Protein AF-0000000075629322 (afdb_homodimer)

Radius of gyration: 22.14 Å; Cα contacts (8 Å, |Δi|>4): 911; chains: 2; bounding box: 54×55×53 Å

Solvent-accessible surface area (backbone atoms only — not comparable to full-atom values): 25360 Å² total; per-residue (Å²): 128,87,72,72,45,34,38,35,31,27,43,67,76,34,66,52,24,51,50,28,52,53,44,26,53,75,69,68,42,58,88,56,41,42,78,41,74,34,54,36,60,47,48,99,85,56,43,76,50,56,30,54,27,29,30,27,48,78,84,36,51,28,34,30,21,74,60,58,46,62,59,56,52,26,61,76,70,69,42,73,50,84,67,76,56,56,58,59,28,35,52,49,30,33,55,55,9,61,22,43,30,28,32,25,60,57,55,70,39,48,70,60,64,70,39,58,62,59,33,15,15,32,38,24,18,84,42,43,69,53,57,28,66,59,43,46,53,57,40,59,77,39,29,70,60,51,40,66,72,42,41,64,61,37,22,48,48,47,38,54,52,47,52,43,46,43,25,24,29,46,55,69,53,72,52,55,68,60,51,47,51,40,49,76,69,25,43,56,49,30,34,42,55,26,33,15,15,45,46,60,29,20,52,48,71,60,52,35,55,54,71,72,34,66,49,51,50,51,19,51,51,50,44,67,73,42,33,60,61,51,46,53,50,42,50,52,52,51,51,55,47,72,64,34,61,72,68,68,67,104,127,88,70,73,45,34,37,35,30,25,42,68,75,33,66,53,25,51,52,29,52,54,45,25,52,75,69,69,41,58,87,56,41,43,80,41,74,35,54,35,61,47,47,100,84,55,43,76,50,56,29,52,28,29,30,27,49,78,84,37,52,28,34,30,19,74,59,57,47,62,59,56,52,26,60,76,70,68,42,72,50,84,68,76,56,55,56,59,28,37,53,48,30,32,56,55,9,61,22,43,32,28,30,25,61,59,56,70,39,50,69,60,63,69,40,58,62,59,33,15,16,33,40,24,16,82,42,41,67,53,57,28,66,59,42,45,54,57,39,59,78,38,30,71,60,51,41,66,72,42,40,63,60,36,23,49,48,48,39,54,51,48,53,45,46,44,24,26,28,45,56,70,53,74,52,55,68,60,52,48,51,40,48,76,70,25,43,56,48,30,34,43,55,24,34,16,15,46,45,61,30,22,52,48,72,60,52,35,55,54,71,72,35,67,49,51,51,52,19,52,52,49,43,68,74,41,33,61,64,51,47,52,51,43,49,53,53,49,51,54,48,72,64,33,61,73,69,68,66,104

Organism: Aeropyrum pernix (strain ATCC 700893 / DSM 11879 / JCM 9820 / NBRC 100138 / K1) (NCBI:txid272557)

Nearest PDB structures (foldseek):
  6sr8-assembly1_A  TM=2.242E-01  e=3.176E-02  Trametes versicolor FP-101664 SS1
  7ebt-assembly2_B  TM=3.098E-01  e=4.119E-01  Aedes aegypti
  7ebu-assembly3_C  TM=2.485E-01  e=7.280E-01  Aedes aegypti
  6gcb-assembly1_B  TM=2.252E-01  e=1.064E+00  Trametes versicolor
  6gcc-assembly1_B  TM=2.426E-01  e=3.023E+00  Trametes versicolor

Sequence (500 aa):
MQGIRVKIYVHKTCASSYSLFRGLREKGLLERVEIVEAKAPLDERGRLIWSVPWVLFDGEVLAGDPVDPVVIESAVKGSKIDVGDPVEAFMETILHSSLASSIAVLSQSLEPVLDVSLASAAVRSPLSGLNPRDVLKSVEARASELYSEWSGKLARALAIGFVRELWWARGGTLDPGGLESIVSSGGFRLWLLAKGSLGRVGLPADPRLVAGYREVGEAEDFLLKTGPALIRRVEREQTGILGDREWMSLMQGIRVKIYVHKTCASSYSLFRGLREKGLLERVEIVEAKAPLDERGRLIWSVPWVLFDGEVLAGDPVDPVVIESAVKGSKIDVGDPVEAFMETILHSSLASSIAVLSQSLEPVLDVSLASAAVRSPLSGLNPRDVLKSVEARASELYSEWSGKLARALAIGFVRELWWARGGTLDPGGLESIVSSGGFRLWLLAKGSLGRVGLPADPRLVAGYREVGEAEDFLLKTGPALIRRVEREQTGILGDREWMSL

Secondary structure (DSSP, 8-state):
-----EEEEE-TT-HHHHHHHHHHHHTT-GGGEEEEE--SSB-TTS-B--SSSEEEETTEEEEESS--HHHHHHHHHT-----S-HHHHHHHHHHH-HHHHHHHHHHTSSGGG--HHHHHHHHTHHHH---HHHHHHHHHHTHHHHHHHHHHHHHHHHHHHHHHHHHHHTTS---HHHHHHHHHTTHHHHHHHHHT-BTTBT--SSGGGGGG-HHHHHHHHHHHHHHHHHHHHHHHHHHHHHT-HHHHT-/-----EEEEE-TT-HHHHHHHHHHHHTT-GGGEEEEE--SSB-TTS-B--SSSEEEETTEEEEESS--HHHHHHHHHT-----S-HHHHHHHHHHH-HHHHHHHHHHTSSGGG--HHHHHHHHTHHHH---HHHHHHHHHHTHHHHHHHHHHHHHHHHHHHHHHHHHHHTTS---HHHHHHHHHTTHHHHHHHHHT-BTTBT--SSGGGGGG-HHHHHHHHHHHHHHHHHHHHHHHHHHHHHT-HHHHT-

Foldseek 3Di:
DPDQQKEWEAALQDLQRLVLVVQCVVVVCVVNYHYDYCPDQADPVGHGQQAPRWMGGNNATQAHPRDDNVSVVCSSVVAADFLPDLLVLLLVLCLRGLQSLLLCQQLVWNVVVLDQSSSCRSGRCVRHVDRSVVSSVVCVVCTNVSSVVCLLSSLQSNLLVLLLVVCVVVPNDDDLVNQLVCLVVCNSLVVSCPSNADVNHSHPPDSVCSVVRPSSVSSSVCCNVCVHVSNVVSSVSRCVSVVDPVSVVD/DPDQQKEWEAALQDLQRLVLVVQCVVVVCVVNYHYDYCPDQADPVGHGQQAPRWMGGNNATQAHPRDDNVSVVCSSVVAADFLPDLLVLLLVLCLRGLQSLLLCLQLVWNVVVLDQSSSCRSGRCVRHVDRSVVSSVVCVVCTNVSSVVCLLSSLQSNLLVLLLVVCVVVPNDDDLVNQLVCLVVCNSLVVSQPSNADVNHSHPPDSVCSVVRPSSVSSSVCCNVCVHVSNVVSSVSRCVSVVDPVSVVD

Structure (mmCIF, N/CA/C/O backbone):
data_AF-0000000075629322-model_v1
#
loop_
_entity.id
_entity.type
_entity.pdbx_description
1 polymer 'Thioredoxin-like fold domain-containing protein'
#
loop_
_atom_site.group_PDB
_atom_site.id
_atom_site.type_symbol
_atom_site.label_atom_id
_atom_site.label_alt_id
_atom_site.label_comp_id
_atom_site.label_asym_id
_atom_site.label_entity_id
_atom_site.label_seq_id
_atom_site.pdbx_PDB_ins_code
_atom_site.Cartn_x
_atom_site.Cartn_y
_atom_site.Cartn_z
_atom_site.occupancy
_atom_site.B_iso_or_equiv
_atom_site.auth_seq_id
_atom_site.auth_comp_id
_atom_site.auth_asym_id
_atom_site.auth_atom_id
_atom_site.pdbx_PDB_model_num
ATOM 1 N N . MET A 1 1 ? -24.609 -16.422 -25.703 1 37 1 MET A N 1
ATOM 2 C CA . MET A 1 1 ? -23.156 -16.531 -25.516 1 37 1 MET A CA 1
ATOM 3 C C . MET A 1 1 ? -22.781 -16.312 -24.062 1 37 1 MET A C 1
ATOM 5 O O . MET A 1 1 ? -23.141 -15.297 -23.469 1 37 1 MET A O 1
ATOM 9 N N . GLN A 1 2 ? -22.719 -17.297 -23.234 1 52 2 GLN A N 1
ATOM 10 C CA . GLN A 1 2 ? -22.688 -17.234 -21.781 1 52 2 GLN A CA 1
ATOM 11 C C . GLN A 1 2 ? -21.625 -16.25 -21.297 1 52 2 GLN A C 1
ATOM 13 O O . GLN A 1 2 ? -20.484 -16.281 -21.766 1 52 2 GLN A O 1
ATOM 18 N N . GLY A 1 3 ? -21.844 -15.062 -20.797 1 70.38 3 GLY A N 1
ATOM 19 C CA . GLY A 1 3 ? -21.047 -13.891 -20.469 1 70.38 3 GLY A CA 1
ATOM 20 C C . GLY A 1 3 ? -19.812 -14.234 -19.641 1 70.38 3 GLY A C 1
ATOM 21 O O . GLY A 1 3 ? -19.766 -15.281 -19 1 70.38 3 GLY A O 1
ATOM 22 N N . ILE A 1 4 ? -18.609 -13.734 -19.859 1 83.31 4 ILE A N 1
ATOM 23 C CA . ILE A 1 4 ? -17.359 -13.938 -19.141 1 83.31 4 ILE A CA 1
ATOM 24 C C . ILE A 1 4 ? -17.594 -13.789 -17.641 1 83.31 4 ILE A C 1
ATOM 26 O O . ILE A 1 4 ? -18.031 -12.734 -17.172 1 83.31 4 ILE A O 1
ATOM 30 N N . ARG A 1 5 ? -17.391 -14.93 -17 1 93.19 5 ARG A N 1
ATOM 31 C CA . ARG A 1 5 ? -17.672 -14.992 -15.578 1 93.19 5 ARG A CA 1
ATOM 32 C C . ARG A 1 5 ? -16.406 -14.852 -14.75 1 93.19 5 ARG A C 1
ATOM 34 O O . ARG A 1 5 ? -16.469 -14.648 -13.539 1 93.19 5 ARG A O 1
ATOM 41 N N . VAL A 1 6 ? -15.297 -15.055 -15.461 1 98.06 6 VAL A N 1
ATOM 42 C CA . VAL A 1 6 ? -14.016 -15.023 -14.758 1 98.06 6 VAL A CA 1
ATOM 43 C C . VAL A 1 6 ? -13.234 -13.773 -15.164 1 98.06 6 VAL A C 1
ATOM 45 O O . VAL A 1 6 ? -13 -13.539 -16.359 1 98.06 6 VAL A O 1
ATOM 48 N N . LYS A 1 7 ? -12.93 -13.023 -14.242 1 98.25 7 LYS A N 1
ATOM 49 C CA . LYS A 1 7 ? -12.086 -11.852 -14.438 1 98.25 7 LYS A CA 1
ATOM 50 C C . LYS A 1 7 ? -10.773 -11.984 -13.68 1 98.25 7 LYS A C 1
ATOM 52 O O . LYS A 1 7 ? -10.766 -12.336 -12.5 1 98.25 7 LYS A O 1
ATOM 57 N N . ILE A 1 8 ? -9.68 -11.719 -14.328 1 98.69 8 ILE A N 1
ATOM 58 C CA . ILE A 1 8 ? -8.359 -11.906 -13.742 1 98.69 8 ILE A CA 1
ATOM 59 C C . ILE A 1 8 ? -7.578 -10.594 -13.781 1 98.69 8 ILE A C 1
ATOM 61 O O . ILE A 1 8 ? -7.301 -10.062 -14.859 1 98.69 8 ILE A O 1
ATOM 65 N N . TYR A 1 9 ? -7.223 -10.07 -12.609 1 98.56 9 TYR A N 1
ATOM 66 C CA . TYR A 1 9 ? -6.281 -8.961 -12.508 1 98.56 9 TYR A CA 1
ATOM 67 C C . TYR A 1 9 ? -4.844 -9.461 -12.531 1 98.56 9 TYR A C 1
ATOM 69 O O . TYR A 1 9 ? -4.488 -10.383 -11.797 1 98.56 9 TYR A O 1
ATOM 77 N N . VAL A 1 10 ? -4.031 -8.898 -13.375 1 98.44 10 VAL A N 1
ATOM 78 C CA . VAL A 1 10 ? -2.643 -9.32 -13.531 1 98.44 10 VAL A CA 1
ATOM 79 C C . VAL A 1 10 ? -1.725 -8.102 -13.516 1 98.44 10 VAL A C 1
ATOM 81 O O . VAL A 1 10 ? -2.197 -6.961 -13.523 1 98.44 10 VAL A O 1
ATOM 84 N N . HIS A 1 11 ? -0.48 -8.32 -13.422 1 97.88 11 HIS A N 1
ATOM 85 C CA . HIS A 1 11 ? 0.551 -7.324 -13.695 1 97.88 11 HIS A CA 1
ATOM 86 C C . HIS A 1 11 ? 1.637 -7.887 -14.609 1 97.88 11 HIS A C 1
ATOM 88 O O . HIS A 1 11 ? 2.027 -9.047 -14.469 1 97.88 11 HIS A O 1
ATOM 94 N N . LYS A 1 12 ? 2.234 -7.109 -15.422 1 96.75 12 LYS A N 1
ATOM 95 C CA . LYS A 1 12 ? 3.105 -7.512 -16.516 1 96.75 12 LYS A CA 1
ATOM 96 C C . LYS A 1 12 ? 4.41 -8.109 -16 1 96.75 12 LYS A C 1
ATOM 98 O O . LYS A 1 12 ? 5.023 -8.945 -16.672 1 96.75 12 LYS A O 1
ATOM 103 N N . THR A 1 13 ? 4.812 -7.703 -14.844 1 96.88 13 THR A N 1
ATOM 104 C CA . THR A 1 13 ? 6.105 -8.172 -14.359 1 96.88 13 THR A CA 1
ATOM 105 C C . THR A 1 13 ? 5.93 -9.336 -13.391 1 96.88 13 THR A C 1
ATOM 107 O O . THR A 1 13 ? 6.906 -9.82 -12.812 1 96.88 13 THR A O 1
ATOM 110 N N . CYS A 1 14 ? 4.746 -9.766 -13.125 1 97.62 14 CYS A N 1
ATOM 111 C CA . CYS A 1 14 ? 4.465 -10.812 -12.148 1 97.62 14 CYS A CA 1
ATOM 112 C C . CYS A 1 14 ? 4.637 -12.195 -12.766 1 97.62 14 CYS A C 1
ATOM 114 O O . CYS A 1 14 ? 3.932 -12.547 -13.711 1 97.62 14 CYS A O 1
ATOM 116 N N . ALA A 1 15 ? 5.508 -12.969 -12.195 1 97.06 15 ALA A N 1
ATOM 117 C CA . ALA A 1 15 ? 5.812 -14.305 -12.703 1 97.06 15 ALA A CA 1
ATOM 118 C C . ALA A 1 15 ? 4.574 -15.195 -12.672 1 97.06 15 ALA A C 1
ATOM 120 O O . ALA A 1 15 ? 4.332 -15.969 -13.602 1 97.06 15 ALA A O 1
ATOM 121 N N . SER A 1 16 ? 3.809 -15.117 -11.609 1 97.5 16 SER A N 1
ATOM 122 C CA . SER A 1 16 ? 2.609 -15.938 -11.469 1 97.5 16 SER A CA 1
ATOM 123 C C . SER A 1 16 ? 1.545 -15.531 -12.484 1 97.5 16 SER A C 1
ATOM 125 O O . SER A 1 16 ? 0.866 -16.391 -13.055 1 97.5 16 SER A O 1
ATOM 127 N N . SER A 1 17 ? 1.365 -14.258 -12.703 1 98.25 17 SER A N 1
ATOM 128 C CA . SER A 1 17 ? 0.456 -13.789 -13.742 1 98.25 17 SER A CA 1
ATOM 129 C C . SER A 1 17 ? 0.868 -14.312 -15.117 1 98.25 17 SER A C 1
ATOM 131 O O . SER A 1 17 ? 0.025 -14.766 -15.891 1 98.25 17 SER A O 1
ATOM 133 N N . TYR A 1 18 ? 2.154 -14.219 -15.383 1 98.12 18 TYR A N 1
ATOM 134 C CA . TYR A 1 18 ? 2.715 -14.672 -16.656 1 98.12 18 TYR A CA 1
ATOM 135 C C . TYR A 1 18 ? 2.479 -16.156 -16.844 1 98.12 18 TYR A C 1
ATOM 137 O O . TYR A 1 18 ? 2.012 -16.594 -17.906 1 98.12 18 TYR A O 1
ATOM 145 N N . SER A 1 19 ? 2.768 -16.922 -15.828 1 98 19 SER A N 1
ATOM 146 C CA . SER A 1 19 ? 2.574 -18.375 -15.883 1 98 19 SER A CA 1
ATOM 147 C C . SER A 1 19 ? 1.105 -18.734 -16.078 1 98 19 SER A C 1
ATOM 149 O O . SER A 1 19 ? 0.782 -19.641 -16.844 1 98 19 SER A O 1
ATOM 151 N N . LEU A 1 20 ? 0.229 -18.047 -15.398 1 98.38 20 LEU A N 1
ATOM 152 C CA . LEU A 1 20 ? -1.204 -18.266 -15.547 1 98.38 20 LEU A CA 1
ATOM 153 C C . LEU A 1 20 ? -1.654 -17.984 -16.984 1 98.38 20 LEU A C 1
ATOM 155 O O . LEU A 1 20 ? -2.381 -18.781 -17.578 1 98.38 20 LEU A O 1
ATOM 159 N N . PHE A 1 21 ? -1.202 -16.875 -17.547 1 97.94 21 PHE A N 1
ATOM 160 C CA . PHE A 1 21 ? -1.528 -16.5 -18.906 1 97.94 21 PHE A CA 1
ATOM 161 C C . PHE A 1 21 ? -1.099 -17.594 -19.891 1 97.94 21 PHE A C 1
ATOM 163 O O . PHE A 1 21 ? -1.888 -18.031 -20.734 1 97.94 21 PHE A O 1
ATOM 170 N N . ARG A 1 22 ? 0.115 -18.031 -19.734 1 97.75 22 ARG A N 1
ATOM 171 C CA . ARG A 1 22 ? 0.641 -19.062 -20.625 1 97.75 22 ARG A CA 1
ATOM 172 C C . ARG A 1 22 ? -0.137 -20.375 -20.469 1 97.75 22 ARG A C 1
ATOM 174 O O . ARG A 1 22 ? -0.43 -21.031 -21.469 1 97.75 22 ARG A O 1
ATOM 181 N N . GLY A 1 23 ? -0.449 -20.688 -19.219 1 97.81 23 GLY A N 1
ATOM 182 C CA . GLY A 1 23 ? -1.237 -21.875 -18.969 1 97.81 23 GLY A CA 1
ATOM 183 C C . GLY A 1 23 ? -2.623 -21.812 -19.594 1 97.81 23 GLY A C 1
ATOM 184 O O . GLY A 1 23 ? -3.1 -22.797 -20.156 1 97.81 23 GLY A O 1
ATOM 185 N N . LEU A 1 24 ? -3.279 -20.703 -19.469 1 97.75 24 LEU A N 1
ATOM 186 C CA . LEU A 1 24 ? -4.609 -20.531 -20.047 1 97.75 24 LEU A CA 1
ATOM 187 C C . LEU A 1 24 ? -4.566 -20.594 -21.562 1 97.75 24 LEU A C 1
ATOM 189 O O . LEU A 1 24 ? -5.469 -21.156 -22.188 1 97.75 24 LEU A O 1
ATOM 193 N N . ARG A 1 25 ? -3.547 -19.984 -22.125 1 96.5 25 ARG A N 1
ATOM 194 C CA . ARG A 1 25 ? -3.344 -20.047 -23.578 1 96.5 25 ARG A CA 1
ATOM 195 C C . ARG A 1 25 ? -3.209 -21.5 -24.047 1 96.5 25 ARG A C 1
ATOM 197 O O . ARG A 1 25 ? -3.852 -21.891 -25.016 1 96.5 25 ARG A O 1
ATOM 204 N N . GLU A 1 26 ? -2.449 -22.203 -23.391 1 97 26 GLU A N 1
ATOM 205 C CA . GLU A 1 26 ? -2.211 -23.609 -23.75 1 97 26 GLU A CA 1
ATOM 206 C C . GLU A 1 26 ? -3.496 -24.422 -23.656 1 97 26 GLU A C 1
ATOM 208 O O . GLU A 1 26 ? -3.711 -25.344 -24.453 1 97 26 GLU A O 1
ATOM 213 N N . LYS A 1 27 ? -4.316 -24.078 -22.781 1 96.06 27 LYS A N 1
ATOM 214 C CA . LYS A 1 27 ? -5.547 -24.828 -22.562 1 96.06 27 LYS A CA 1
ATOM 215 C C . LYS A 1 27 ? -6.691 -24.297 -23.406 1 96.06 27 LYS A C 1
ATOM 217 O O . LYS A 1 27 ? -7.809 -24.812 -23.359 1 96.06 27 LYS A O 1
ATOM 222 N N . GLY A 1 28 ? -6.457 -23.172 -24.094 1 95.56 28 GLY A N 1
ATOM 223 C CA . GLY A 1 28 ? -7.484 -22.578 -24.938 1 95.56 28 GLY A CA 1
ATOM 224 C C . GLY A 1 28 ? -8.57 -21.875 -24.141 1 95.56 28 GLY A C 1
ATOM 225 O O . GLY A 1 28 ? -9.734 -21.891 -24.531 1 95.56 28 GLY A O 1
ATOM 226 N N . LEU A 1 29 ? -8.188 -21.266 -23.016 1 96.38 29 LEU A N 1
ATOM 227 C CA . LEU A 1 29 ? -9.18 -20.703 -22.094 1 96.38 29 LEU A CA 1
ATOM 228 C C . LEU A 1 29 ? -9.156 -19.188 -22.141 1 96.38 29 LEU A C 1
ATOM 230 O O . LEU A 1 29 ? -9.961 -18.516 -21.484 1 96.38 29 LEU A O 1
ATOM 234 N N . LEU A 1 30 ? -8.297 -18.547 -22.891 1 96.12 30 LEU A N 1
ATOM 235 C CA . LEU A 1 30 ? -8.117 -17.094 -22.891 1 96.12 30 LEU A CA 1
ATOM 236 C C . LEU A 1 30 ? -9.398 -16.391 -23.328 1 96.12 30 LEU A C 1
ATOM 238 O O . LEU A 1 30 ? -9.695 -15.289 -22.844 1 96.12 30 LEU A O 1
ATOM 242 N N . GLU A 1 31 ? -10.172 -17.016 -24.156 1 95.06 31 GLU A N 1
ATOM 243 C CA . GLU A 1 31 ? -11.391 -16.391 -24.656 1 95.06 31 GLU A CA 1
ATOM 244 C C . GLU A 1 31 ? -12.531 -16.5 -23.641 1 95.06 31 GLU A C 1
ATOM 246 O O . GLU A 1 31 ? -13.57 -15.859 -23.812 1 95.06 31 GLU A O 1
ATOM 251 N N . ARG A 1 32 ? -12.297 -17.25 -22.609 1 96.12 32 ARG A N 1
ATOM 252 C CA . ARG A 1 32 ? -13.344 -17.5 -21.625 1 96.12 32 ARG A CA 1
ATOM 253 C C . ARG A 1 32 ? -13.156 -16.625 -20.391 1 96.12 32 ARG A C 1
ATOM 255 O O . ARG A 1 32 ? -13.945 -16.688 -19.453 1 96.12 32 ARG A O 1
ATOM 262 N N . VAL A 1 33 ? -12.07 -15.875 -20.391 1 97.69 33 VAL A N 1
ATOM 263 C CA . VAL A 1 33 ? -11.773 -15.047 -19.234 1 97.69 33 VAL A CA 1
ATOM 264 C C . VAL A 1 33 ? -11.523 -13.602 -19.672 1 97.69 33 VAL A C 1
ATOM 266 O O . VAL A 1 33 ? -11.258 -13.344 -20.844 1 97.69 33 VAL A O 1
ATOM 269 N N . GLU A 1 34 ? -11.727 -12.68 -18.766 1 97.69 34 GLU A N 1
ATOM 270 C CA . GLU A 1 34 ? -11.312 -11.289 -18.938 1 97.69 34 GLU A CA 1
ATOM 271 C C . GLU A 1 34 ? -10.039 -10.992 -18.156 1 97.69 34 GLU A C 1
ATOM 273 O O . GLU A 1 34 ? -10 -11.18 -16.938 1 97.69 34 GLU A O 1
ATOM 278 N N . ILE A 1 35 ? -8.969 -10.617 -18.781 1 97.75 35 ILE A N 1
ATOM 279 C CA . ILE A 1 35 ? -7.699 -10.281 -18.141 1 97.75 35 ILE A CA 1
ATOM 280 C C . ILE A 1 35 ? -7.512 -8.766 -18.125 1 97.75 35 ILE A C 1
ATOM 282 O O . ILE A 1 35 ? -7.598 -8.109 -19.172 1 97.75 35 ILE A O 1
ATOM 286 N N . VAL A 1 36 ? -7.309 -8.219 -16.953 1 96.69 36 VAL A N 1
ATOM 287 C CA . VAL A 1 36 ? -7.16 -6.777 -16.797 1 96.69 36 VAL A CA 1
ATOM 288 C C . VAL A 1 36 ? -5.887 -6.473 -16.016 1 96.69 36 VAL A C 1
ATOM 290 O O . VAL A 1 36 ? -5.539 -7.188 -15.07 1 96.69 36 VAL A O 1
ATOM 293 N N . GLU A 1 37 ? -5.137 -5.477 -16.406 1 96 37 GLU A N 1
ATOM 294 C CA . GLU A 1 37 ? -3.99 -5.027 -15.617 1 96 37 GLU A CA 1
ATOM 295 C C . GLU A 1 37 ? -4.438 -4.316 -14.344 1 96 37 GLU A C 1
ATOM 297 O O . GLU A 1 37 ? -5.32 -3.455 -14.383 1 96 37 GLU A O 1
ATOM 302 N N . ALA A 1 38 ? -3.861 -4.695 -13.234 1 96.31 38 ALA A N 1
ATOM 303 C CA . ALA A 1 38 ? -4.207 -4.113 -11.945 1 96.31 38 ALA A CA 1
ATOM 304 C C . ALA A 1 38 ? -3.514 -2.771 -11.742 1 96.31 38 ALA A C 1
ATOM 306 O O . ALA A 1 38 ? -2.479 -2.695 -11.07 1 96.31 38 ALA A O 1
ATOM 307 N N . LYS A 1 39 ? -4.145 -1.708 -12.078 1 93.62 39 LYS A N 1
ATOM 308 C CA . LYS A 1 39 ? -3.551 -0.374 -12.023 1 93.62 39 LYS A CA 1
ATOM 309 C C . LYS A 1 39 ? -3.949 0.35 -10.742 1 93.62 39 LYS A C 1
ATOM 311 O O . LYS A 1 39 ? -3.232 1.239 -10.273 1 93.62 39 LYS A O 1
ATOM 316 N N . ALA A 1 40 ? -5.102 0.046 -10.234 1 94.06 40 ALA A N 1
ATOM 317 C CA . ALA A 1 40 ? -5.617 0.638 -9 1 94.06 40 ALA A CA 1
ATOM 318 C C . ALA A 1 40 ? -5.656 -0.389 -7.871 1 94.06 40 ALA A C 1
ATOM 320 O O . ALA A 1 40 ? -5.715 -1.595 -8.125 1 94.06 40 ALA A O 1
ATOM 321 N N . PRO A 1 41 ? -5.637 0.118 -6.66 1 96.06 41 PRO A N 1
ATOM 322 C CA . PRO A 1 41 ? -5.531 -0.802 -5.523 1 96.06 41 PRO A CA 1
ATOM 323 C C . PRO A 1 41 ? -6.785 -1.649 -5.332 1 96.06 41 PRO A C 1
ATOM 325 O O . PRO A 1 41 ? -6.738 -2.686 -4.668 1 96.06 41 PRO A O 1
ATOM 328 N N . LEU A 1 42 ? -7.918 -1.227 -5.848 1 97.06 42 LEU A N 1
ATOM 329 C CA . LEU A 1 42 ? -9.195 -1.871 -5.562 1 97.06 42 LEU A CA 1
ATOM 330 C C . LEU A 1 42 ? -9.75 -2.541 -6.816 1 97.06 42 LEU A C 1
ATOM 332 O O . LEU A 1 42 ? -9.562 -2.047 -7.93 1 97.06 42 LEU A O 1
ATOM 336 N N . ASP A 1 43 ? -10.422 -3.629 -6.566 1 96.75 43 ASP A N 1
ATOM 337 C CA . ASP A 1 43 ? -11.086 -4.277 -7.695 1 96.75 43 ASP A CA 1
ATOM 338 C C . ASP A 1 43 ? -12.414 -3.6 -8.008 1 96.75 43 ASP A C 1
AT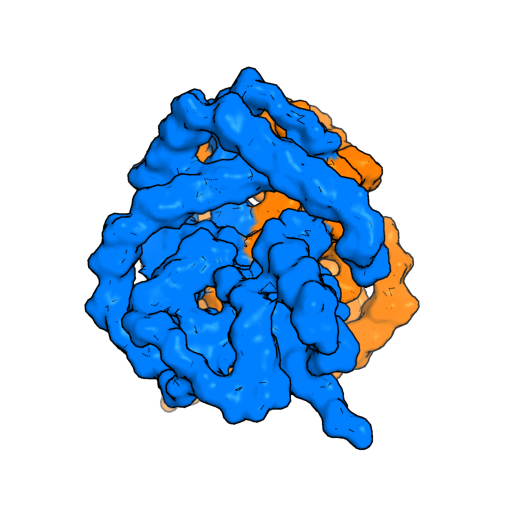OM 340 O O . ASP A 1 43 ? -12.727 -2.539 -7.465 1 96.75 43 ASP A O 1
ATOM 344 N N . GLU A 1 44 ? -13.203 -4.148 -8.93 1 94.25 44 GLU A N 1
ATOM 345 C CA . GLU A 1 44 ? -14.406 -3.506 -9.445 1 94.25 44 GLU A CA 1
ATOM 346 C C . GLU A 1 44 ? -15.492 -3.418 -8.375 1 94.25 44 GLU A C 1
ATOM 348 O O . GLU A 1 44 ? -16.453 -2.668 -8.523 1 94.25 44 GLU A O 1
ATOM 353 N N . ARG A 1 45 ? -15.297 -4.176 -7.273 1 94.69 45 ARG A N 1
ATOM 354 C CA . ARG A 1 45 ? -16.297 -4.152 -6.211 1 94.69 45 ARG A CA 1
ATOM 355 C C . ARG A 1 45 ? -15.781 -3.389 -4.996 1 94.69 45 ARG A C 1
ATOM 357 O O . ARG A 1 45 ? -16.391 -3.43 -3.926 1 94.69 45 ARG A O 1
ATOM 364 N N . GLY A 1 46 ? -14.641 -2.811 -5.164 1 94 46 GLY A N 1
ATOM 365 C CA . GLY A 1 46 ? -14.109 -1.956 -4.113 1 94 46 GLY A CA 1
ATOM 366 C C . GLY A 1 46 ? -13.289 -2.711 -3.084 1 94 46 GLY A C 1
ATOM 367 O O . GLY A 1 46 ? -13.031 -2.199 -1.993 1 94 46 GLY A O 1
ATOM 368 N N . ARG A 1 47 ? -12.922 -3.934 -3.379 1 96.62 47 ARG A N 1
ATOM 369 C CA . ARG A 1 47 ? -12.086 -4.703 -2.467 1 96.62 47 ARG A CA 1
ATOM 370 C C . ARG A 1 47 ? -10.609 -4.496 -2.775 1 96.62 47 ARG A C 1
ATOM 372 O O . ARG A 1 47 ? -10.227 -4.332 -3.938 1 96.62 47 ARG A O 1
ATOM 379 N N . LEU A 1 48 ? -9.836 -4.535 -1.744 1 97.69 48 LEU A N 1
ATOM 380 C CA . LEU A 1 48 ? -8.391 -4.434 -1.901 1 97.69 48 LEU A CA 1
ATOM 381 C C . LEU A 1 48 ? -7.848 -5.617 -2.693 1 97.69 48 LEU A C 1
ATOM 383 O O . LEU A 1 48 ? -8.195 -6.766 -2.424 1 97.69 48 LEU A O 1
ATOM 387 N N . ILE A 1 49 ? -7.059 -5.395 -3.701 1 98.31 49 ILE A N 1
ATOM 388 C CA . ILE A 1 49 ? -6.336 -6.445 -4.41 1 98.31 49 ILE A CA 1
ATOM 389 C C . ILE A 1 49 ? -5.039 -6.766 -3.674 1 98.31 49 ILE A C 1
ATOM 391 O O . ILE A 1 49 ? -4.066 -6.012 -3.758 1 98.31 49 ILE A O 1
ATOM 395 N N . TRP A 1 50 ? -4.953 -7.891 -3.084 1 98.12 50 TRP A N 1
ATOM 396 C CA . TRP A 1 50 ? -3.865 -8.227 -2.172 1 98.12 50 TRP A CA 1
ATOM 397 C C . TRP A 1 50 ? -2.648 -8.727 -2.941 1 98.12 50 TRP A C 1
ATOM 399 O O . TRP A 1 50 ? -1.524 -8.68 -2.436 1 98.12 50 TRP A O 1
ATOM 409 N N . SER A 1 51 ? -2.891 -9.258 -4.086 1 97.62 51 SER A N 1
ATOM 410 C CA . SER A 1 51 ? -1.83 -9.773 -4.945 1 97.62 51 SER A CA 1
ATOM 411 C C . SER A 1 51 ? -2.334 -10.016 -6.363 1 97.62 51 SER A C 1
ATOM 413 O O . SER A 1 51 ? -3.541 -9.984 -6.613 1 97.62 51 SER A O 1
ATOM 415 N N . VAL A 1 52 ? -1.422 -10.18 -7.219 1 98.25 52 VAL A N 1
ATOM 416 C CA . VAL A 1 52 ? -1.772 -10.609 -8.57 1 98.25 52 VAL A CA 1
ATOM 417 C C . VAL A 1 52 ? -1.04 -11.906 -8.906 1 98.25 52 VAL A C 1
ATOM 419 O O . VAL A 1 52 ? 0.118 -12.086 -8.523 1 98.25 52 VAL A O 1
ATOM 422 N N . PRO A 1 53 ? -1.729 -12.773 -9.586 1 98.44 53 PRO A N 1
ATOM 423 C CA . PRO A 1 53 ? -3.086 -12.648 -10.125 1 98.44 53 PRO A CA 1
ATOM 424 C C . PRO A 1 53 ? -4.152 -12.586 -9.031 1 98.44 53 PRO A C 1
ATOM 426 O O . PRO A 1 53 ? -3.949 -13.125 -7.941 1 98.44 53 PRO A O 1
ATOM 429 N N . TRP A 1 54 ? -5.121 -11.875 -9.227 1 98.81 54 TRP A N 1
ATOM 430 C CA . TRP A 1 54 ? -6.34 -11.773 -8.422 1 98.81 54 TRP A CA 1
ATOM 431 C C . TRP A 1 54 ? -7.566 -12.117 -9.258 1 98.81 54 TRP A C 1
ATOM 433 O O . TRP A 1 54 ? -7.832 -11.469 -10.281 1 98.81 54 TRP A O 1
ATOM 443 N N . VAL A 1 55 ? -8.305 -13.148 -8.891 1 98.81 55 VAL A N 1
ATOM 444 C CA . VAL A 1 55 ? -9.32 -13.719 -9.773 1 98.81 55 VAL A CA 1
ATOM 445 C C . VAL A 1 55 ? -10.703 -13.555 -9.148 1 98.81 55 VAL A C 1
ATOM 447 O O . VAL A 1 55 ? -10.906 -13.906 -7.98 1 98.81 55 VAL A O 1
ATOM 450 N N . LEU A 1 56 ? -11.57 -13.055 -9.906 1 98.56 56 LEU A N 1
ATOM 451 C CA . LEU A 1 56 ? -12.984 -12.992 -9.539 1 98.56 56 LEU A CA 1
ATOM 452 C C . LEU A 1 56 ? -13.805 -13.984 -10.352 1 98.56 56 LEU A C 1
ATOM 454 O O . LEU A 1 56 ? -13.57 -14.156 -11.555 1 98.56 56 LEU A O 1
ATOM 458 N N . PHE A 1 57 ? -14.68 -14.633 -9.75 1 98.19 57 PHE A N 1
ATOM 459 C CA . PHE A 1 57 ? -15.672 -15.516 -10.352 1 98.19 57 PHE A CA 1
ATOM 460 C C . PHE A 1 57 ? -17.078 -15.039 -10.031 1 98.19 57 PHE A C 1
ATOM 462 O O . PHE A 1 57 ? -17.516 -15.094 -8.875 1 98.19 57 PHE A O 1
ATOM 469 N N . ASP A 1 58 ? -17.844 -14.539 -11.023 1 96.31 58 ASP A N 1
ATOM 470 C CA . ASP A 1 58 ? -19.156 -13.938 -10.844 1 96.31 58 ASP A CA 1
ATOM 471 C C . ASP A 1 58 ? -19.094 -12.812 -9.805 1 96.31 58 ASP A C 1
ATOM 473 O O . ASP A 1 58 ? -19.953 -12.734 -8.922 1 96.31 58 ASP A O 1
ATOM 477 N N . GLY A 1 59 ? -17.953 -12.078 -9.82 1 96.44 59 GLY A N 1
ATOM 478 C CA . GLY A 1 59 ? -17.797 -10.906 -8.969 1 96.44 59 GLY A CA 1
ATOM 479 C C . GLY A 1 59 ? -17.266 -11.234 -7.586 1 96.44 59 GLY A C 1
ATOM 480 O O . GLY A 1 59 ? -16.922 -10.336 -6.816 1 96.44 59 GLY A O 1
ATOM 481 N N . GLU A 1 60 ? -17.188 -12.5 -7.266 1 97.81 60 GLU A N 1
ATOM 482 C CA . GLU A 1 60 ? -16.672 -12.922 -5.965 1 97.81 60 GLU A CA 1
ATOM 483 C C . GLU A 1 60 ? -15.203 -13.305 -6.047 1 97.81 60 GLU A C 1
ATOM 485 O O . GLU A 1 60 ? -14.742 -13.812 -7.07 1 97.81 60 GLU A O 1
ATOM 490 N N . VAL A 1 61 ? -14.539 -13.117 -4.961 1 98.62 61 VAL A N 1
ATOM 491 C CA . VAL A 1 61 ? -13.109 -13.406 -4.953 1 98.62 61 VAL A CA 1
ATOM 492 C C . VAL A 1 61 ? -12.883 -14.914 -4.973 1 98.62 61 VAL A C 1
ATOM 494 O O . VAL A 1 61 ? -13.289 -15.625 -4.047 1 98.62 61 VAL A O 1
ATOM 497 N N . LEU A 1 62 ? -12.164 -15.352 -5.996 1 98.62 62 LEU A N 1
ATOM 498 C CA . LEU A 1 62 ? -11.961 -16.781 -6.188 1 98.62 62 LEU A CA 1
ATOM 499 C C . LEU A 1 62 ? -10.539 -17.172 -5.812 1 98.62 62 LEU A C 1
ATOM 501 O O . LEU A 1 62 ? -10.32 -18.234 -5.215 1 98.62 62 LEU A O 1
ATOM 505 N N . ALA A 1 63 ? -9.57 -16.375 -6.246 1 98.56 63 ALA A N 1
ATOM 506 C CA . ALA A 1 63 ? -8.188 -16.812 -6.047 1 98.56 63 ALA A CA 1
ATOM 507 C C . ALA A 1 63 ? -7.242 -15.609 -6.012 1 98.56 63 ALA A C 1
ATOM 509 O O . ALA A 1 63 ? -7.523 -14.57 -6.621 1 98.56 63 ALA A O 1
ATOM 510 N N . GLY A 1 64 ? -6.172 -15.727 -5.289 1 97.19 64 GLY A N 1
ATOM 511 C CA . GLY A 1 64 ? -4.992 -14.875 -5.316 1 97.19 64 GLY A CA 1
ATOM 512 C C . GLY A 1 64 ? -3.705 -15.641 -5.555 1 97.19 64 GLY A C 1
ATOM 513 O O . GLY A 1 64 ? -3.713 -16.875 -5.598 1 97.19 64 GLY A O 1
ATOM 514 N N . ASP A 1 65 ? -2.689 -15.031 -5.703 1 96.69 65 ASP A N 1
ATOM 515 C CA . ASP A 1 65 ? -1.399 -15.648 -5.996 1 96.69 65 ASP A CA 1
ATOM 516 C C . ASP A 1 65 ? -1.051 -16.719 -4.961 1 96.69 65 ASP A C 1
ATOM 518 O O . ASP A 1 65 ? -1.142 -16.469 -3.756 1 96.69 65 ASP A O 1
ATOM 522 N N . PRO A 1 66 ? -0.713 -17.828 -5.398 1 94.94 66 PRO A N 1
ATOM 523 C CA . PRO A 1 66 ? -0.564 -18.328 -6.766 1 94.94 66 PRO A CA 1
ATOM 524 C C . PRO A 1 66 ? -1.855 -18.922 -7.316 1 94.94 66 PRO A C 1
ATOM 526 O O . PRO A 1 66 ? -2.709 -19.375 -6.551 1 94.94 66 PRO A O 1
ATOM 529 N N . VAL A 1 67 ? -1.951 -18.891 -8.656 1 97.44 67 VAL A N 1
ATOM 530 C CA . VAL A 1 67 ? -3.15 -19.453 -9.281 1 97.44 67 VAL A CA 1
ATOM 531 C C . VAL A 1 67 ? -2.754 -20.438 -10.375 1 97.44 67 VAL A C 1
ATOM 533 O O . VAL A 1 67 ? -2.115 -20.062 -11.359 1 97.44 67 VAL A O 1
ATOM 536 N N . ASP A 1 68 ? -3.148 -21.625 -10.188 1 96.5 68 ASP A N 1
ATOM 537 C CA . ASP A 1 68 ? -2.996 -22.641 -11.219 1 96.5 68 ASP A CA 1
ATOM 538 C C . ASP A 1 68 ? -4.102 -22.531 -12.266 1 96.5 68 ASP A C 1
ATOM 540 O O . ASP A 1 68 ? -5.262 -22.281 -11.93 1 96.5 68 ASP A O 1
ATOM 544 N N . PRO A 1 69 ? -3.729 -22.766 -13.516 1 97.31 69 PRO A N 1
ATOM 545 C CA . PRO A 1 69 ? -4.75 -22.719 -14.562 1 97.31 69 PRO A CA 1
ATOM 546 C C . PRO A 1 69 ? -5.922 -23.656 -14.289 1 97.31 69 PRO A C 1
ATOM 548 O O . PRO A 1 69 ? -7.043 -23.391 -14.734 1 97.31 69 PRO A O 1
ATOM 551 N N . VAL A 1 70 ? -5.703 -24.672 -13.547 1 96.56 70 VAL A N 1
ATOM 552 C CA . VAL A 1 70 ? -6.734 -25.656 -13.234 1 96.56 70 VAL A CA 1
ATOM 553 C C . VAL A 1 70 ? -7.863 -24.984 -12.453 1 96.56 70 VAL A C 1
ATOM 555 O O . VAL A 1 70 ? -9.031 -25.359 -12.586 1 96.56 70 VAL A O 1
ATOM 558 N N . VAL A 1 71 ? -7.527 -24.016 -11.633 1 97.75 71 VAL A N 1
ATOM 559 C CA . VAL A 1 71 ? -8.539 -23.297 -10.867 1 97.75 71 VAL A CA 1
ATOM 560 C C . VAL A 1 71 ? -9.5 -22.578 -11.812 1 97.75 71 VAL A C 1
ATOM 562 O O . VAL A 1 71 ? -10.719 -22.625 -11.625 1 97.75 71 VAL A O 1
ATOM 565 N N . ILE A 1 72 ? -8.977 -21.969 -12.859 1 98.25 72 ILE A N 1
ATOM 566 C CA . ILE A 1 72 ? -9.781 -21.266 -13.852 1 98.25 72 ILE A CA 1
ATOM 567 C C . ILE A 1 72 ? -10.609 -22.266 -14.648 1 98.25 72 ILE A C 1
ATOM 569 O O . ILE A 1 72 ? -11.797 -22.047 -14.914 1 98.25 72 ILE A O 1
ATOM 573 N N . GLU A 1 73 ? -9.961 -23.344 -14.984 1 97 73 GLU A N 1
ATOM 574 C CA . GLU A 1 73 ? -10.664 -24.406 -15.695 1 97 73 GLU A CA 1
ATOM 575 C C . GLU A 1 73 ? -11.867 -24.906 -14.898 1 97 73 GLU A C 1
ATOM 577 O O . GLU A 1 73 ? -12.953 -25.078 -15.461 1 97 73 GLU A O 1
ATOM 582 N N . SER A 1 74 ? -11.609 -25.078 -13.641 1 97.31 74 SER A N 1
ATOM 583 C CA . SER A 1 74 ? -12.688 -25.547 -12.773 1 97.31 74 SER A CA 1
ATOM 584 C C . SER A 1 74 ? -13.82 -24.516 -12.703 1 97.31 74 SER A C 1
ATOM 586 O O . SER A 1 74 ? -14.992 -24.891 -12.688 1 97.31 74 SER A O 1
ATOM 588 N N . ALA A 1 75 ? -13.492 -23.281 -12.602 1 97.5 75 ALA A N 1
ATOM 589 C CA . ALA A 1 75 ? -14.492 -22.219 -12.57 1 97.5 75 ALA A CA 1
ATOM 590 C C . ALA A 1 75 ? -15.344 -22.219 -13.836 1 97.5 75 ALA A C 1
ATOM 592 O O . ALA A 1 75 ? -16.562 -22.125 -13.766 1 97.5 75 ALA A O 1
ATOM 593 N N . VAL A 1 76 ? -14.719 -22.375 -14.977 1 95.69 76 VAL A N 1
ATOM 594 C CA . VAL A 1 76 ? -15.391 -22.359 -16.266 1 95.69 76 VAL A CA 1
ATOM 595 C C . VAL A 1 76 ? -16.312 -23.578 -16.406 1 95.69 76 VAL A C 1
ATOM 597 O O . VAL A 1 76 ? -17.406 -23.469 -16.922 1 95.69 76 VAL A O 1
ATOM 600 N N . LYS A 1 77 ? -15.891 -24.625 -15.82 1 93.81 77 LYS A N 1
ATOM 601 C CA . LYS A 1 77 ? -16.641 -25.875 -15.953 1 93.81 77 LYS A CA 1
ATOM 602 C C . LYS A 1 77 ? -17.672 -26.016 -14.836 1 93.81 77 LYS A C 1
ATOM 604 O O . LYS A 1 77 ? -18.578 -26.859 -14.922 1 93.81 77 LYS A O 1
ATOM 609 N N . GLY A 1 78 ? -17.5 -25.25 -13.828 1 92.12 78 GLY A N 1
ATOM 610 C CA . GLY A 1 78 ? -18.406 -25.344 -12.695 1 92.12 78 GLY A CA 1
ATOM 611 C C . GLY A 1 78 ? -18.094 -26.5 -11.773 1 92.12 78 GLY A C 1
ATOM 612 O O . GLY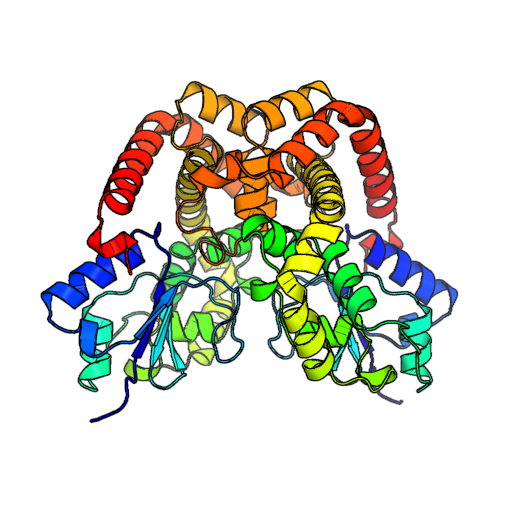 A 1 78 ? -18.984 -27.094 -11.172 1 92.12 78 GLY A O 1
ATOM 613 N N . SER A 1 79 ? -16.828 -26.828 -11.672 1 95.81 79 SER A N 1
ATOM 614 C CA . SER A 1 79 ? -16.406 -27.922 -10.82 1 95.81 79 SER A CA 1
ATOM 615 C C . SER A 1 79 ? -15.867 -27.422 -9.484 1 95.81 79 SER A C 1
ATOM 617 O O . SER A 1 79 ? -15.312 -26.328 -9.406 1 95.81 79 SER A O 1
ATOM 619 N N . LYS A 1 80 ? -15.977 -28.281 -8.547 1 96.06 80 LYS A N 1
ATOM 620 C CA . LYS A 1 80 ? -15.469 -27.953 -7.223 1 96.06 80 LYS A CA 1
ATOM 621 C C . LYS A 1 80 ? -13.969 -28.203 -7.133 1 96.06 80 LYS A C 1
ATOM 623 O O . LYS A 1 80 ? -13.398 -28.922 -7.949 1 96.06 80 LYS A O 1
ATOM 628 N N . ILE A 1 81 ? -13.383 -27.516 -6.098 1 96.38 81 ILE A N 1
ATOM 629 C CA . ILE A 1 81 ? -11.953 -27.703 -5.859 1 96.38 81 ILE A CA 1
ATOM 630 C C . ILE A 1 81 ? -11.711 -28.016 -4.383 1 96.38 81 ILE A C 1
ATOM 632 O O . ILE A 1 81 ? -12.422 -27.516 -3.512 1 96.38 81 ILE A O 1
ATOM 636 N N . ASP A 1 82 ? -10.766 -28.844 -4.199 1 95.69 82 ASP A N 1
ATOM 637 C CA . ASP A 1 82 ? -10.266 -29.109 -2.854 1 95.69 82 ASP A CA 1
ATOM 638 C C . ASP A 1 82 ? -8.969 -28.344 -2.592 1 95.69 82 ASP A C 1
ATOM 640 O O . ASP A 1 82 ? -8.008 -28.469 -3.354 1 95.69 82 ASP A O 1
ATOM 644 N N . VAL A 1 83 ? -8.891 -27.531 -1.525 1 95.56 83 VAL A N 1
ATOM 645 C CA . VAL A 1 83 ? -7.727 -26.688 -1.271 1 95.56 83 VAL A CA 1
ATOM 646 C C . VAL A 1 83 ? -6.863 -27.312 -0.175 1 95.56 83 VAL A C 1
ATOM 648 O O . VAL A 1 83 ? -5.797 -26.781 0.152 1 95.56 83 VAL A O 1
ATOM 651 N N . GLY A 1 84 ? -7.27 -28.453 0.451 1 96.5 84 GLY A N 1
ATOM 652 C CA . GLY A 1 84 ? -6.547 -29.047 1.565 1 96.5 84 GLY A CA 1
ATOM 653 C C . GLY A 1 84 ? -6.801 -28.344 2.883 1 96.5 84 GLY A C 1
ATOM 654 O O . GLY A 1 84 ? -7.949 -28.062 3.232 1 96.5 84 GLY A O 1
ATOM 655 N N . ASP A 1 85 ? -5.746 -28.094 3.67 1 98.19 85 ASP A N 1
ATOM 656 C CA . ASP A 1 85 ? -5.871 -27.406 4.953 1 98.19 85 ASP A CA 1
ATOM 657 C C . ASP A 1 85 ? -6.09 -25.906 4.758 1 98.19 85 ASP A C 1
ATOM 659 O O . ASP A 1 85 ? -5.207 -25.203 4.266 1 98.19 85 ASP A O 1
ATOM 663 N N . PRO A 1 86 ? -7.203 -25.406 5.191 1 98.25 86 PRO A N 1
ATOM 664 C CA . PRO A 1 86 ? -7.539 -24.016 4.934 1 98.25 86 PRO A CA 1
ATOM 665 C C . PRO A 1 86 ? -6.566 -23.047 5.602 1 98.25 86 PRO A C 1
ATOM 667 O O . PRO A 1 86 ? -6.289 -21.969 5.062 1 98.25 86 PRO A O 1
ATOM 670 N N . VAL A 1 87 ? -6.07 -23.391 6.758 1 98.62 87 VAL A N 1
ATOM 671 C CA . VAL A 1 87 ? -5.133 -22.531 7.48 1 98.62 87 VAL A CA 1
ATOM 672 C C . VAL A 1 87 ? -3.812 -22.453 6.719 1 98.62 87 VAL A C 1
ATOM 674 O O . VAL A 1 87 ? -3.258 -21.375 6.535 1 98.62 87 VAL A O 1
ATOM 677 N N . GLU A 1 88 ? -3.363 -23.594 6.289 1 98.19 88 GLU A N 1
ATOM 678 C CA . GLU A 1 88 ? -2.139 -23.625 5.496 1 98.19 88 GLU A CA 1
ATOM 679 C C . GLU A 1 88 ? -2.312 -22.859 4.188 1 98.19 88 GLU A C 1
ATOM 681 O O . GLU A 1 88 ? -1.4 -22.156 3.746 1 98.19 88 GLU A O 1
ATOM 686 N N . ALA A 1 89 ? -3.457 -23.016 3.551 1 98.38 89 ALA A N 1
ATOM 687 C CA . ALA A 1 89 ? -3.746 -22.297 2.316 1 98.38 89 ALA A CA 1
ATOM 688 C C . ALA A 1 89 ? -3.688 -20.781 2.541 1 98.38 89 ALA A C 1
ATOM 690 O O . ALA A 1 89 ? -3.174 -20.047 1.697 1 98.38 89 ALA A O 1
ATOM 691 N N . PHE A 1 90 ? -4.219 -20.344 3.658 1 98.75 90 PHE A N 1
ATOM 692 C CA . PHE A 1 90 ? -4.199 -18.922 3.982 1 98.75 90 PHE A CA 1
ATOM 693 C C . PHE A 1 90 ? -2.77 -18.422 4.172 1 98.75 90 PHE A C 1
ATOM 695 O O . PHE A 1 90 ? -2.391 -17.391 3.633 1 98.75 90 PHE A O 1
ATOM 702 N N . MET A 1 91 ? -1.957 -19.172 4.883 1 98.75 91 MET A N 1
ATOM 703 C CA . MET A 1 91 ? -0.572 -18.781 5.121 1 98.75 91 MET A CA 1
ATOM 704 C C . MET A 1 91 ? 0.221 -18.766 3.82 1 98.75 91 MET A C 1
ATOM 706 O O . MET A 1 91 ? 1.062 -17.875 3.615 1 98.75 91 MET A O 1
ATOM 710 N N . GLU A 1 92 ? -0.062 -19.703 2.951 1 98.38 92 GLU A N 1
ATOM 711 C CA . GLU A 1 92 ? 0.583 -19.703 1.643 1 98.38 92 GLU A CA 1
ATOM 712 C C . GLU A 1 92 ? 0.226 -18.453 0.844 1 98.38 92 GLU A C 1
ATOM 714 O O . GLU A 1 92 ? 1.078 -17.875 0.162 1 98.38 92 GLU A O 1
ATOM 719 N N . THR A 1 93 ? -0.999 -18.094 0.93 1 98.31 93 THR A N 1
ATOM 720 C CA . THR A 1 93 ? -1.444 -16.891 0.229 1 98.31 93 THR A CA 1
ATOM 721 C C . THR A 1 93 ? -0.733 -15.656 0.769 1 98.31 93 THR A C 1
ATOM 723 O O . THR A 1 93 ? -0.374 -14.758 0.005 1 98.31 93 THR A O 1
ATOM 726 N N . ILE A 1 94 ? -0.54 -15.555 2.09 1 98.62 94 ILE A N 1
ATOM 727 C CA . ILE A 1 94 ? 0.209 -14.461 2.689 1 98.62 94 ILE A CA 1
ATOM 728 C C . ILE A 1 94 ? 1.642 -14.461 2.16 1 98.62 94 ILE A C 1
ATOM 730 O O . ILE A 1 94 ? 2.158 -13.422 1.743 1 98.62 94 ILE A O 1
ATOM 734 N N . LEU A 1 95 ? 2.205 -15.648 2.07 1 98.62 95 LEU A N 1
ATOM 735 C CA . LEU A 1 95 ? 3.592 -15.797 1.644 1 98.62 95 LEU A CA 1
ATOM 736 C C . LEU A 1 95 ? 3.775 -15.305 0.212 1 98.62 95 LEU A C 1
ATOM 738 O O . LEU A 1 95 ? 4.801 -14.703 -0.115 1 98.62 95 LEU A O 1
ATOM 742 N N . HIS A 1 96 ? 2.771 -15.469 -0.579 1 98.12 96 HIS A N 1
ATOM 743 C CA . HIS A 1 96 ? 2.918 -15.18 -2 1 98.12 96 HIS A CA 1
ATOM 744 C C . HIS A 1 96 ? 2.428 -13.773 -2.326 1 98.12 96 HIS A C 1
ATOM 746 O O . HIS A 1 96 ? 2.502 -13.336 -3.479 1 98.12 96 HIS A O 1
ATOM 752 N N . SER A 1 97 ? 1.939 -13.102 -1.385 1 98.31 97 SER A N 1
ATOM 753 C CA . SER A 1 97 ? 1.568 -11.695 -1.515 1 98.31 97 SER A CA 1
ATOM 754 C C . SER A 1 97 ? 2.604 -10.789 -0.858 1 98.31 97 SER A C 1
ATOM 756 O O . SER A 1 97 ? 2.684 -10.711 0.37 1 98.31 97 SER A O 1
ATOM 758 N N . SER A 1 98 ? 3.326 -10.07 -1.663 1 97.94 98 SER A N 1
ATOM 759 C CA . SER A 1 98 ? 4.324 -9.156 -1.108 1 97.94 98 SER A CA 1
ATOM 760 C C . SER A 1 98 ? 3.684 -8.133 -0.179 1 97.94 98 SER A C 1
ATOM 762 O O . SER A 1 98 ? 4.289 -7.719 0.811 1 97.94 98 SER A O 1
ATOM 764 N N . LEU A 1 99 ? 2.469 -7.727 -0.499 1 98.25 99 LEU A N 1
ATOM 765 C CA . LEU A 1 99 ? 1.746 -6.785 0.35 1 98.25 99 LEU A CA 1
ATOM 766 C C . LEU A 1 99 ? 1.425 -7.41 1.703 1 98.25 99 LEU A C 1
ATOM 768 O O . LEU A 1 99 ? 1.802 -6.875 2.746 1 98.25 99 LEU A O 1
ATOM 772 N N . ALA A 1 100 ? 0.829 -8.57 1.689 1 98.56 100 ALA A N 1
ATOM 773 C CA . ALA A 1 100 ? 0.423 -9.227 2.93 1 98.56 100 ALA A CA 1
ATOM 774 C C . ALA A 1 100 ? 1.637 -9.609 3.771 1 98.56 100 ALA A C 1
ATOM 776 O O . ALA A 1 100 ? 1.639 -9.422 4.992 1 98.56 100 ALA A O 1
ATOM 777 N N . SER A 1 101 ? 2.67 -10.133 3.123 1 98.75 101 SER A N 1
ATOM 778 C CA . SER A 1 101 ? 3.889 -10.523 3.828 1 98.75 101 SER A CA 1
ATOM 779 C C . SER A 1 101 ? 4.539 -9.328 4.508 1 98.75 101 SER A C 1
ATOM 781 O O . SER A 1 101 ? 4.965 -9.414 5.66 1 98.75 101 SER A O 1
ATOM 783 N N . SER A 1 102 ? 4.621 -8.242 3.787 1 98.69 102 SER A N 1
ATOM 784 C CA . SER A 1 102 ? 5.258 -7.051 4.34 1 98.69 102 SER A CA 1
ATOM 785 C C . SER A 1 102 ? 4.461 -6.492 5.516 1 98.69 102 SER A C 1
ATOM 787 O O . SER A 1 102 ? 5.039 -6.074 6.52 1 98.69 102 SER A O 1
ATOM 789 N N . ILE A 1 103 ? 3.135 -6.461 5.371 1 98.56 103 ILE A N 1
ATOM 790 C CA . ILE A 1 103 ? 2.283 -5.988 6.457 1 98.56 103 ILE A CA 1
ATOM 791 C C . ILE A 1 103 ? 2.469 -6.875 7.684 1 98.56 103 ILE A C 1
ATOM 793 O O . ILE A 1 103 ? 2.627 -6.375 8.805 1 98.56 103 ILE A O 1
ATOM 797 N N . ALA A 1 104 ? 2.482 -8.172 7.48 1 98.69 104 ALA A N 1
ATOM 798 C CA . ALA A 1 104 ? 2.611 -9.117 8.586 1 98.69 104 ALA A CA 1
ATOM 799 C C . ALA A 1 104 ? 3.953 -8.953 9.297 1 98.69 104 ALA A C 1
ATOM 801 O O . ALA A 1 104 ? 4.012 -8.906 10.523 1 98.69 104 ALA A O 1
ATOM 802 N N . VAL A 1 105 ? 4.996 -8.836 8.555 1 98.62 105 VAL A N 1
ATOM 803 C CA . VAL A 1 105 ? 6.332 -8.734 9.133 1 98.62 105 VAL A CA 1
ATOM 804 C C . VAL A 1 105 ? 6.492 -7.387 9.836 1 98.62 105 VAL A C 1
ATOM 806 O O . VAL A 1 105 ? 7.012 -7.316 10.953 1 98.62 105 VAL A O 1
ATOM 809 N N . LEU A 1 106 ? 6.012 -6.367 9.148 1 98.5 106 LEU A N 1
ATOM 810 C CA . LEU A 1 106 ? 6.133 -5.031 9.727 1 98.5 106 LEU A CA 1
ATOM 811 C C . LEU A 1 106 ? 5.371 -4.938 11.047 1 98.5 106 LEU A C 1
ATOM 813 O O . LEU A 1 106 ? 5.836 -4.289 11.984 1 98.5 106 LEU A O 1
ATOM 817 N N . SER A 1 107 ? 4.266 -5.555 11.117 1 97.5 107 SER A N 1
ATOM 818 C CA . SER A 1 107 ? 3.438 -5.5 12.32 1 97.5 107 SER A CA 1
ATOM 819 C C . SER A 1 107 ? 3.809 -6.605 13.297 1 97.5 107 SER A C 1
ATOM 821 O O . SER A 1 107 ? 3.338 -6.617 14.438 1 97.5 107 SER A O 1
ATOM 823 N N . GLN A 1 108 ? 4.598 -7.574 12.82 1 97.75 108 GLN A N 1
ATOM 824 C CA . GLN A 1 108 ? 4.926 -8.781 13.578 1 97.75 108 GLN A CA 1
ATOM 825 C C . GLN A 1 108 ? 3.66 -9.484 14.07 1 97.75 108 GLN A C 1
ATOM 827 O O . GLN A 1 108 ? 3.578 -9.883 15.227 1 97.75 108 GLN A O 1
ATOM 832 N N . SER A 1 109 ? 2.701 -9.562 13.172 1 97.81 109 SER A N 1
ATOM 833 C CA . SER A 1 109 ? 1.385 -10.109 13.492 1 97.81 109 SER A CA 1
ATOM 834 C C . SER A 1 109 ? 0.604 -10.445 12.227 1 97.81 109 SER A C 1
ATOM 836 O O . SER A 1 109 ? 0.86 -9.875 11.164 1 97.81 109 SER A O 1
ATOM 838 N N . LEU A 1 110 ? -0.318 -11.32 12.352 1 98.5 110 LEU A N 1
ATOM 839 C CA . LEU A 1 110 ? -1.201 -11.641 11.234 1 98.5 110 LEU A CA 1
ATOM 840 C C . LEU A 1 110 ? -2.48 -10.812 11.297 1 98.5 110 LEU A C 1
ATOM 842 O O . LEU A 1 110 ? -3.244 -10.766 10.336 1 98.5 110 LEU A O 1
ATOM 846 N N . GLU A 1 111 ? -2.682 -10.117 12.32 1 97.38 111 GLU A N 1
ATOM 847 C CA . GLU A 1 111 ? -3.949 -9.445 12.594 1 97.38 111 GLU A CA 1
ATOM 848 C C . GLU A 1 111 ? -4.316 -8.477 11.469 1 97.38 111 GLU A C 1
ATOM 850 O O . GLU A 1 111 ? -5.445 -8.492 10.977 1 97.38 111 GLU A O 1
ATOM 855 N N . PRO A 1 112 ? -3.361 -7.742 11 1 97.31 112 PRO A N 1
ATOM 856 C CA . PRO A 1 112 ? -3.748 -6.738 10.008 1 97.31 112 PRO A CA 1
ATOM 857 C C . PRO A 1 112 ? -4.109 -7.355 8.656 1 97.31 112 PRO A C 1
ATOM 859 O O . PRO A 1 112 ? -4.656 -6.672 7.789 1 97.31 112 PRO A O 1
ATOM 862 N N . VAL A 1 113 ? -3.814 -8.617 8.469 1 98 113 VAL A N 1
ATOM 863 C CA . VAL A 1 113 ? -4.051 -9.211 7.152 1 98 113 VAL A CA 1
ATOM 864 C C . VAL A 1 113 ? -5.199 -10.211 7.238 1 98 113 VAL A C 1
ATOM 866 O O . VAL A 1 113 ? -5.457 -10.953 6.285 1 98 113 VAL A O 1
ATOM 869 N N . LEU A 1 114 ? -5.848 -10.25 8.406 1 98.12 114 LEU A N 1
ATOM 870 C CA . LEU A 1 114 ? -7.035 -11.086 8.539 1 98.12 114 LEU A CA 1
ATOM 871 C C . LEU A 1 114 ? -8.227 -10.461 7.812 1 98.12 114 LEU A C 1
ATOM 873 O O . LEU A 1 114 ? -9.102 -9.875 8.445 1 98.12 114 LEU A O 1
ATOM 877 N N . ASP A 1 115 ? -8.258 -10.711 6.555 1 97.88 115 ASP A N 1
ATOM 878 C CA . ASP A 1 115 ? -9.234 -10.109 5.656 1 97.88 115 ASP A CA 1
ATOM 879 C C . ASP A 1 115 ? -10.086 -11.18 4.973 1 97.88 115 ASP A C 1
ATOM 881 O O . ASP A 1 115 ? -9.562 -12.172 4.477 1 97.88 115 ASP A O 1
ATOM 885 N N . VAL A 1 116 ? -11.297 -10.914 4.875 1 98.12 116 VAL A N 1
ATOM 886 C CA . VAL A 1 116 ? -12.25 -11.914 4.387 1 98.12 116 VAL A CA 1
ATOM 887 C C . VAL A 1 116 ? -11.992 -12.188 2.908 1 98.12 116 VAL A C 1
ATOM 889 O O . VAL A 1 116 ? -12.117 -13.328 2.453 1 98.12 116 VAL A O 1
ATOM 892 N N . SER A 1 117 ? -11.688 -11.172 2.111 1 98.31 117 SER A N 1
ATOM 893 C CA . SER A 1 117 ? -11.406 -11.375 0.693 1 98.31 117 SER A CA 1
ATOM 894 C C . SER A 1 117 ? -10.133 -12.188 0.492 1 98.31 117 SER A C 1
ATOM 896 O O . SER A 1 117 ? -10.07 -13.031 -0.402 1 98.31 117 SER A O 1
ATOM 898 N N . LEU A 1 118 ? -9.117 -11.922 1.309 1 98.5 118 LEU A N 1
ATOM 899 C CA . LEU A 1 118 ? -7.883 -12.688 1.243 1 98.5 118 LEU A CA 1
ATOM 900 C C . LEU A 1 118 ? -8.125 -14.141 1.614 1 98.5 118 LEU A C 1
ATOM 902 O O . LEU A 1 118 ? -7.57 -15.047 0.986 1 98.5 118 LEU A O 1
ATOM 906 N N . ALA A 1 119 ? -8.969 -14.312 2.605 1 98.81 119 ALA A N 1
ATOM 907 C CA . ALA A 1 119 ? -9.32 -15.68 3.006 1 98.81 119 ALA A CA 1
ATOM 908 C C . ALA A 1 119 ? -10.102 -16.391 1.903 1 98.81 119 ALA A C 1
ATOM 910 O O . ALA A 1 119 ? -9.867 -17.562 1.634 1 98.81 119 ALA A O 1
ATOM 911 N N . SER A 1 120 ? -11.016 -15.695 1.291 1 98.81 120 SER A N 1
ATOM 912 C CA . SER A 1 120 ? -11.758 -16.266 0.175 1 98.81 120 SER A CA 1
ATOM 913 C C . SER A 1 120 ? -10.82 -16.719 -0.939 1 98.81 120 SER A C 1
ATOM 915 O O . SER A 1 120 ? -10.938 -17.828 -1.452 1 98.81 120 SER A O 1
ATOM 917 N N . ALA A 1 121 ? -9.891 -15.898 -1.271 1 98.81 121 ALA A N 1
ATOM 918 C CA . ALA A 1 121 ? -8.898 -16.203 -2.299 1 98.81 121 ALA A CA 1
ATOM 919 C C . ALA A 1 121 ? -8.078 -17.438 -1.912 1 98.81 121 ALA A C 1
ATOM 921 O O . ALA A 1 121 ? -7.824 -18.312 -2.746 1 98.81 121 ALA A O 1
ATOM 922 N N . ALA A 1 122 ? -7.703 -17.469 -0.669 1 98.62 122 ALA A N 1
ATOM 923 C CA . ALA A 1 122 ? -6.84 -18.531 -0.165 1 98.62 122 ALA A CA 1
ATOM 924 C C . ALA A 1 122 ? -7.5 -19.906 -0.329 1 98.62 122 ALA A C 1
ATOM 926 O O . ALA A 1 122 ? -6.848 -20.875 -0.72 1 98.62 122 ALA A O 1
ATOM 927 N N . VAL A 1 123 ? -8.789 -19.906 -0.063 1 98.62 123 VAL A N 1
ATOM 928 C CA . VAL A 1 123 ? -9.438 -21.219 -0.024 1 98.62 123 VAL A CA 1
ATOM 929 C C . VAL A 1 123 ? -10.32 -21.391 -1.257 1 98.62 123 VAL A C 1
ATOM 931 O O . VAL A 1 123 ? -11.094 -22.344 -1.34 1 98.62 123 VAL A O 1
ATOM 934 N N . ARG A 1 124 ? -10.227 -20.469 -2.199 1 98.69 124 ARG A N 1
ATOM 935 C CA . ARG A 1 124 ? -11.055 -20.547 -3.398 1 98.69 124 ARG A CA 1
ATOM 936 C C . ARG A 1 124 ? -12.523 -20.75 -3.035 1 98.69 124 ARG A C 1
ATOM 938 O O . ARG A 1 124 ? -13.18 -21.656 -3.576 1 98.69 124 ARG A O 1
ATOM 945 N N . SER A 1 125 ? -12.977 -19.891 -2.262 1 98.56 125 SER A N 1
ATOM 946 C CA . SER A 1 125 ? -14.234 -20.078 -1.548 1 98.56 125 SER A CA 1
ATOM 947 C C . SER A 1 125 ? -15.375 -20.391 -2.51 1 98.56 125 SER A C 1
ATOM 949 O O . SER A 1 125 ? -16.141 -21.328 -2.287 1 98.56 125 SER A O 1
ATOM 951 N N . PRO A 1 126 ? -15.516 -19.703 -3.641 1 98.12 126 PRO A N 1
ATOM 952 C CA . PRO A 1 126 ? -16.641 -19.969 -4.531 1 98.12 126 PRO A CA 1
ATOM 953 C C . PRO A 1 126 ? -16.656 -21.406 -5.047 1 98.12 126 PRO A C 1
ATOM 955 O O . PRO A 1 126 ? -17.719 -21.922 -5.402 1 98.12 126 PRO A O 1
ATOM 958 N N . LEU A 1 127 ? -15.5 -22.047 -5.113 1 98.12 127 LEU A N 1
ATOM 959 C CA . LEU A 1 127 ? -15.43 -23.375 -5.695 1 98.12 127 LEU A CA 1
ATOM 960 C C . LEU A 1 127 ? -15.273 -24.438 -4.609 1 98.12 127 LEU A C 1
ATOM 962 O O . LEU A 1 127 ? -15.703 -25.578 -4.785 1 98.12 127 LEU A O 1
ATOM 966 N N . SER A 1 128 ? -14.656 -24.078 -3.508 1 98.06 128 SER A N 1
ATOM 967 C CA . SER A 1 128 ? -14.414 -25.047 -2.441 1 98.06 128 SER A CA 1
ATOM 968 C C . SER A 1 128 ? -15.625 -25.156 -1.519 1 98.06 128 SER A C 1
ATOM 970 O O . SER A 1 128 ? -15.797 -26.172 -0.83 1 98.06 128 SER A O 1
ATOM 972 N N . GLY A 1 129 ? -16.344 -24.078 -1.4 1 97.5 129 GLY A N 1
ATOM 973 C CA . GLY A 1 129 ? -17.5 -24.047 -0.51 1 97.5 129 GLY A CA 1
ATOM 974 C C . GLY A 1 129 ? -17.141 -23.672 0.914 1 97.5 129 GLY A C 1
ATOM 975 O O . GLY A 1 129 ? -18.016 -23.531 1.768 1 97.5 129 GLY A O 1
ATOM 976 N N . LEU A 1 130 ? -15.891 -23.469 1.212 1 98.31 130 LEU A N 1
ATOM 977 C CA . LEU A 1 130 ? -15.461 -23.094 2.557 1 98.31 130 LEU A CA 1
ATOM 978 C C . LEU A 1 130 ? -15.82 -21.656 2.865 1 98.31 130 LEU A C 1
ATOM 980 O O . LEU A 1 130 ? -15.719 -20.781 1.999 1 98.31 130 LEU A O 1
ATOM 984 N N . ASN A 1 131 ? -16.203 -21.422 4.086 1 98.5 131 ASN A N 1
ATOM 985 C CA . ASN A 1 131 ? -16.516 -20.078 4.547 1 98.5 131 ASN A CA 1
ATOM 986 C C . ASN A 1 131 ? -15.266 -19.297 4.957 1 98.5 131 ASN A C 1
ATOM 988 O O . ASN A 1 131 ? -14.617 -19.641 5.949 1 98.5 131 ASN A O 1
ATOM 992 N N . PRO A 1 132 ? -15.008 -18.25 4.297 1 98.69 132 PRO A N 1
ATOM 993 C CA . PRO A 1 132 ? -13.789 -17.484 4.613 1 98.69 132 PRO A CA 1
ATOM 994 C C . PRO A 1 132 ? -13.742 -17.031 6.07 1 98.69 132 PRO A C 1
ATOM 996 O O . PRO A 1 132 ? -12.664 -16.984 6.664 1 98.69 132 PRO A O 1
ATOM 999 N N . ARG A 1 133 ? -14.836 -16.688 6.629 1 98.56 133 ARG A N 1
ATOM 1000 C CA . ARG A 1 133 ? -14.867 -16.203 8.008 1 98.56 133 ARG A CA 1
ATOM 1001 C C . ARG A 1 133 ? -14.453 -17.297 8.977 1 98.56 133 ARG A C 1
ATOM 1003 O O . ARG A 1 133 ? -13.82 -17.031 10 1 98.56 133 ARG A O 1
ATOM 1010 N N . ASP A 1 134 ? -14.789 -18.516 8.688 1 98.56 134 ASP A N 1
ATOM 1011 C CA . ASP A 1 134 ? -14.367 -19.641 9.516 1 98.56 134 ASP A CA 1
ATOM 1012 C C . ASP A 1 134 ? -12.859 -19.875 9.43 1 98.56 134 ASP A C 1
ATOM 1014 O O . ASP A 1 134 ? -12.219 -20.219 10.422 1 98.56 134 ASP A O 1
ATOM 1018 N N . VAL A 1 135 ? -12.375 -19.688 8.242 1 98.62 135 VAL A N 1
ATOM 1019 C CA . VAL A 1 135 ? -10.93 -19.781 8.039 1 98.62 135 VAL A CA 1
ATOM 1020 C C . VAL A 1 135 ? -10.219 -18.75 8.906 1 98.62 135 VAL A C 1
ATOM 1022 O O . VAL A 1 135 ? -9.258 -19.078 9.609 1 98.62 135 VAL A O 1
ATOM 1025 N N . LEU A 1 136 ? -10.711 -17.547 8.906 1 98.75 136 LEU A N 1
ATOM 1026 C CA . LEU A 1 136 ? -10.102 -16.453 9.656 1 98.75 136 LEU A CA 1
ATOM 1027 C C . LEU A 1 136 ? -10.148 -16.719 11.156 1 98.75 136 LEU A C 1
ATOM 1029 O O . LEU A 1 136 ? -9.195 -16.438 11.883 1 98.75 136 LEU A O 1
ATOM 1033 N N . LYS A 1 137 ? -11.273 -17.234 11.625 1 98.62 137 LYS A N 1
ATOM 1034 C CA . LYS A 1 137 ? -11.391 -17.594 13.031 1 98.62 137 LYS A CA 1
ATOM 1035 C C . LYS A 1 137 ? -10.328 -18.609 13.43 1 98.62 137 LYS A C 1
ATOM 1037 O O . LYS A 1 137 ? -9.711 -18.484 14.492 1 98.62 137 LYS A O 1
ATOM 1042 N N . SER A 1 138 ? -10.148 -19.578 12.57 1 98.56 138 SER A N 1
ATOM 1043 C CA . SER A 1 138 ? -9.156 -20.609 12.828 1 98.56 138 SER A CA 1
ATOM 1044 C C . SER A 1 138 ? -7.742 -20.047 12.836 1 98.56 138 SER A C 1
ATOM 1046 O O . SER A 1 138 ? -6.914 -20.422 13.664 1 98.56 138 SER A O 1
ATOM 1048 N N . VAL A 1 139 ? -7.457 -19.156 11.922 1 98.75 139 VAL A N 1
ATOM 1049 C CA . VAL A 1 139 ? -6.137 -18.531 11.844 1 98.75 139 VAL A CA 1
ATOM 1050 C C . VAL A 1 139 ? -5.922 -17.625 13.047 1 98.75 139 VAL A C 1
ATOM 1052 O O . VAL A 1 139 ? -4.852 -17.625 13.656 1 98.75 139 VAL A O 1
ATOM 1055 N N . GLU A 1 140 ? -6.914 -16.875 13.344 1 98.5 140 GLU A N 1
ATOM 1056 C CA . GLU A 1 140 ? -6.836 -15.93 14.453 1 98.5 140 GLU A CA 1
ATOM 1057 C C . GLU A 1 140 ? -6.531 -16.641 15.766 1 98.5 140 GLU A C 1
ATOM 1059 O O . GLU A 1 140 ? -5.75 -16.156 16.578 1 98.5 140 GLU A O 1
ATOM 1064 N N . ALA A 1 141 ? -7.121 -17.781 15.977 1 98.19 141 ALA A N 1
ATOM 1065 C CA . ALA A 1 141 ? -6.953 -18.562 17.203 1 98.19 141 ALA A CA 1
ATOM 1066 C C . ALA A 1 141 ? -5.5 -19 17.375 1 98.19 141 ALA A C 1
ATOM 1068 O O . ALA A 1 141 ? -5.047 -19.234 18.484 1 98.19 141 ALA A O 1
ATOM 1069 N N . ARG A 1 142 ? -4.758 -19.031 16.234 1 97.69 142 ARG A N 1
ATOM 1070 C CA . ARG A 1 142 ? -3.381 -19.516 16.25 1 97.69 142 ARG A CA 1
ATOM 1071 C C . ARG A 1 142 ? -2.432 -18.469 15.68 1 97.69 142 ARG A C 1
ATOM 1073 O O . ARG A 1 142 ? -1.349 -18.812 15.195 1 97.69 142 ARG A O 1
ATOM 1080 N N . ALA A 1 143 ? -2.818 -17.297 15.656 1 98.19 143 ALA A N 1
ATOM 1081 C CA . ALA A 1 143 ? -2.145 -16.25 14.891 1 98.19 143 ALA A CA 1
ATOM 1082 C C . ALA A 1 143 ? -0.689 -16.109 15.328 1 98.19 143 ALA A C 1
ATOM 1084 O O . ALA A 1 143 ? 0.214 -16.047 14.492 1 98.19 143 ALA A O 1
ATOM 1085 N N . SER A 1 144 ? -0.431 -16.047 16.625 1 97.88 144 SER A N 1
ATOM 1086 C CA . SER A 1 144 ? 0.919 -15.867 17.156 1 97.88 144 SER A CA 1
ATOM 1087 C C . SER A 1 144 ? 1.808 -17.047 16.797 1 97.88 144 SER A C 1
ATOM 1089 O O . SER A 1 144 ? 2.963 -16.875 16.406 1 97.88 144 SER A O 1
ATOM 1091 N N . GLU A 1 145 ? 1.286 -18.203 16.953 1 98.25 145 GLU A N 1
ATOM 1092 C CA . GLU A 1 145 ? 2.014 -19.438 16.609 1 98.25 145 GLU A CA 1
ATOM 1093 C C . GLU A 1 145 ? 2.311 -19.5 15.117 1 98.25 145 GLU A C 1
ATOM 1095 O O . GLU A 1 145 ? 3.438 -19.797 14.711 1 98.25 145 GLU A O 1
ATOM 1100 N N . LEU A 1 146 ? 1.311 -19.266 14.328 1 98.75 146 LEU A N 1
ATOM 1101 C CA . LEU A 1 146 ? 1.457 -19.312 12.883 1 98.75 146 LEU A CA 1
ATOM 1102 C C . LEU A 1 146 ? 2.484 -18.281 12.406 1 98.75 146 LEU A C 1
ATOM 1104 O O . LEU A 1 146 ? 3.344 -18.594 11.586 1 98.75 146 LEU A O 1
ATOM 1108 N N . TYR A 1 147 ? 2.42 -17.125 12.922 1 98.62 147 TYR A N 1
ATOM 1109 C CA . TYR A 1 147 ? 3.398 -16.109 12.539 1 98.62 147 TYR A CA 1
ATOM 1110 C C . TYR A 1 147 ? 4.812 -16.562 12.891 1 98.62 147 TYR A C 1
ATOM 1112 O O . TYR A 1 147 ? 5.73 -16.438 12.078 1 98.62 147 TYR A O 1
ATOM 1120 N N . SER A 1 148 ? 4.98 -17 14.086 1 98.12 148 SER A N 1
ATOM 1121 C CA . SER A 1 148 ? 6.297 -17.438 14.523 1 98.12 148 SER A CA 1
ATOM 1122 C C . SER A 1 148 ? 6.836 -18.547 13.625 1 98.12 148 SER A C 1
ATOM 1124 O O . SER A 1 148 ? 8.016 -18.547 13.266 1 98.12 148 SER A O 1
ATOM 1126 N N . GLU A 1 149 ? 5.98 -19.422 13.211 1 98.31 149 GLU A N 1
ATOM 1127 C CA . GLU A 1 149 ? 6.363 -20.562 12.391 1 98.31 149 GLU A CA 1
ATOM 1128 C C . GLU A 1 149 ? 6.734 -20.125 10.977 1 98.31 149 GLU A C 1
ATOM 1130 O O . GLU A 1 149 ? 7.609 -20.719 10.344 1 98.31 149 GLU A O 1
ATOM 1135 N N . TRP A 1 150 ? 6.109 -19.125 10.461 1 98.44 150 TRP A N 1
ATOM 1136 C CA . TRP A 1 150 ? 6.223 -18.781 9.055 1 98.44 150 TRP A CA 1
ATOM 1137 C C . TRP A 1 150 ? 7.113 -17.562 8.867 1 98.44 150 TRP A C 1
ATOM 1139 O O . TRP A 1 150 ? 7.492 -17.219 7.742 1 98.44 150 TRP A O 1
ATOM 1149 N N . SER A 1 151 ? 7.477 -16.859 9.938 1 98.12 151 SER A N 1
ATOM 1150 C CA . SER A 1 151 ? 8.133 -15.555 9.875 1 98.12 151 SER A CA 1
ATOM 1151 C C . SER A 1 151 ? 9.438 -15.641 9.094 1 98.12 151 SER A C 1
ATOM 1153 O O . SER A 1 151 ? 9.773 -14.727 8.336 1 98.12 151 SER A O 1
ATOM 1155 N N . GLY A 1 152 ? 10.195 -16.719 9.258 1 97.75 152 GLY A N 1
ATOM 1156 C CA . GLY A 1 152 ? 11.422 -16.891 8.484 1 97.75 152 GLY A CA 1
ATOM 1157 C C . GLY A 1 152 ? 11.172 -16.984 6.988 1 97.75 152 GLY A C 1
ATOM 1158 O O . GLY A 1 152 ? 11.898 -16.391 6.195 1 97.75 152 GLY A O 1
ATOM 1159 N N . LYS A 1 153 ? 10.172 -17.766 6.586 1 98.12 153 LYS A N 1
ATOM 1160 C CA . LYS A 1 153 ? 9.797 -17.875 5.184 1 98.12 153 LYS A CA 1
ATOM 1161 C C . LYS A 1 153 ? 9.367 -16.531 4.613 1 98.12 153 LYS A C 1
ATOM 1163 O O . LYS A 1 153 ? 9.695 -16.203 3.473 1 98.12 153 LYS A O 1
ATOM 1168 N N . LEU A 1 154 ? 8.609 -15.82 5.406 1 98.69 154 LEU A N 1
ATOM 1169 C CA . LEU A 1 154 ? 8.148 -14.5 4.984 1 98.69 154 LEU A CA 1
ATOM 1170 C C . LEU A 1 154 ? 9.328 -13.562 4.762 1 98.69 154 LEU A C 1
ATOM 1172 O O . LEU A 1 154 ? 9.383 -12.844 3.76 1 98.69 154 LEU A O 1
ATOM 1176 N N . ALA A 1 155 ? 10.289 -13.602 5.668 1 98.5 155 ALA A N 1
ATOM 1177 C CA . ALA A 1 155 ? 11.469 -12.75 5.566 1 98.5 155 ALA A CA 1
ATOM 1178 C C . ALA A 1 155 ? 12.242 -13.047 4.285 1 98.5 155 ALA A C 1
ATOM 1180 O O . ALA A 1 155 ? 12.672 -12.125 3.586 1 98.5 155 ALA A O 1
ATOM 1181 N N . ARG A 1 156 ? 12.375 -14.258 3.945 1 98.12 156 ARG A N 1
ATOM 1182 C CA . ARG A 1 156 ? 13.117 -14.648 2.75 1 98.12 156 ARG A CA 1
ATOM 1183 C C . ARG A 1 156 ? 12.367 -14.242 1.484 1 98.12 156 ARG A C 1
ATOM 1185 O O . ARG A 1 156 ? 12.969 -13.773 0.521 1 98.12 156 ARG A O 1
ATOM 1192 N N . ALA A 1 157 ? 11.062 -14.469 1.527 1 98 157 ALA A N 1
ATOM 1193 C CA . ALA A 1 157 ? 10.25 -14.039 0.391 1 98 157 ALA A CA 1
ATOM 1194 C C . ALA A 1 157 ? 10.375 -12.539 0.164 1 98 157 ALA A C 1
ATOM 1196 O O . ALA A 1 157 ? 10.492 -12.086 -0.977 1 98 157 ALA A O 1
ATOM 1197 N N . LEU A 1 158 ? 10.352 -11.789 1.222 1 98.62 158 LEU A N 1
ATOM 1198 C CA . LEU A 1 158 ? 10.477 -10.336 1.137 1 98.62 158 LEU A CA 1
ATOM 1199 C C . LEU A 1 158 ? 11.852 -9.938 0.631 1 98.62 158 LEU A C 1
ATOM 1201 O O . LEU A 1 158 ? 11.984 -8.969 -0.119 1 98.62 158 LEU A O 1
ATOM 1205 N N . ALA A 1 159 ? 12.867 -10.672 1.034 1 98.62 159 ALA A N 1
ATOM 1206 C CA . ALA A 1 159 ? 14.219 -10.406 0.535 1 98.62 159 ALA A CA 1
ATOM 1207 C C . ALA A 1 159 ? 14.273 -10.523 -0.985 1 98.62 159 ALA A C 1
ATOM 1209 O O . ALA A 1 159 ? 14.852 -9.672 -1.662 1 98.62 159 ALA A O 1
ATOM 1210 N N . ILE A 1 160 ? 13.664 -11.531 -1.509 1 98.19 160 ILE A N 1
ATOM 1211 C CA . ILE A 1 160 ? 13.641 -11.734 -2.953 1 98.19 160 ILE A CA 1
ATOM 1212 C C . ILE A 1 160 ? 12.875 -10.602 -3.625 1 98.19 160 ILE A C 1
ATOM 1214 O O . ILE A 1 160 ? 13.297 -10.078 -4.656 1 98.19 160 ILE A O 1
ATOM 1218 N N . GLY A 1 161 ? 11.703 -10.25 -3.018 1 98.25 161 GLY A N 1
ATOM 1219 C CA . GLY A 1 161 ? 10.945 -9.117 -3.525 1 98.25 161 GLY A CA 1
ATOM 1220 C C . GLY A 1 161 ? 11.742 -7.824 -3.529 1 98.25 161 GLY A C 1
ATOM 1221 O O . GLY A 1 161 ? 11.656 -7.039 -4.477 1 98.25 161 GLY A O 1
ATOM 1222 N N . PHE A 1 162 ? 12.555 -7.605 -2.486 1 98.75 162 PHE A N 1
ATOM 1223 C CA . PHE A 1 162 ? 13.414 -6.434 -2.373 1 98.75 162 PHE A CA 1
ATOM 1224 C C . PHE A 1 162 ? 14.406 -6.383 -3.523 1 98.75 162 PHE A C 1
ATOM 1226 O O . PHE A 1 162 ? 14.562 -5.344 -4.168 1 98.75 162 PHE A O 1
ATOM 1233 N N . VAL A 1 163 ? 15.062 -7.457 -3.797 1 98.69 163 VAL A N 1
ATOM 1234 C CA . VAL A 1 163 ? 16.062 -7.508 -4.863 1 98.69 163 VAL A CA 1
ATOM 1235 C C . VAL A 1 163 ? 15.406 -7.195 -6.203 1 98.69 163 VAL A C 1
ATOM 1237 O O . VAL A 1 163 ? 15.953 -6.453 -7.016 1 98.69 163 VAL A O 1
ATOM 1240 N N . ARG A 1 164 ? 14.242 -7.777 -6.441 1 98.44 164 ARG A N 1
ATOM 1241 C CA . ARG A 1 164 ? 13.516 -7.539 -7.684 1 98.44 164 ARG A CA 1
ATOM 1242 C C . ARG A 1 164 ? 13.211 -6.055 -7.863 1 98.44 164 ARG A C 1
ATOM 1244 O O . ARG A 1 164 ? 13.453 -5.488 -8.93 1 98.44 164 ARG A O 1
ATOM 1251 N N . GLU A 1 165 ? 12.641 -5.426 -6.812 1 98.5 165 GLU A N 1
ATOM 1252 C CA . GLU A 1 165 ? 12.258 -4.02 -6.93 1 98.5 165 GLU A CA 1
ATOM 1253 C C . GLU A 1 165 ? 13.492 -3.119 -7.008 1 98.5 165 GLU A C 1
ATOM 1255 O O . GLU A 1 165 ? 13.469 -2.088 -7.684 1 98.5 165 GLU A O 1
ATOM 1260 N N . LEU A 1 166 ? 14.555 -3.518 -6.297 1 98.38 166 LEU A N 1
ATOM 1261 C CA . LEU A 1 166 ? 15.805 -2.77 -6.434 1 98.38 166 LEU A CA 1
ATOM 1262 C C . LEU A 1 166 ? 16.359 -2.883 -7.852 1 98.38 166 LEU A C 1
ATOM 1264 O O . LEU A 1 166 ? 16.844 -1.901 -8.414 1 98.38 166 LEU A O 1
ATOM 1268 N N . TRP A 1 167 ? 16.297 -4.078 -8.43 1 98.25 167 TRP A N 1
ATOM 1269 C CA . TRP A 1 167 ? 16.719 -4.289 -9.812 1 98.25 167 TRP A CA 1
ATOM 1270 C C . TRP A 1 167 ? 15.945 -3.369 -10.758 1 98.25 167 TRP A C 1
ATOM 1272 O O . TRP A 1 167 ? 16.547 -2.742 -11.633 1 98.25 167 TRP A O 1
ATOM 1282 N N . TRP A 1 168 ? 14.656 -3.248 -10.57 1 98.25 168 TRP A N 1
ATOM 1283 C CA . TRP A 1 168 ? 13.844 -2.326 -11.359 1 98.25 168 TRP A CA 1
ATOM 1284 C C . TRP A 1 168 ? 14.273 -0.881 -11.117 1 98.25 168 TRP A C 1
ATOM 1286 O O . TRP A 1 168 ? 14.445 -0.11 -12.062 1 98.25 168 TRP A O 1
ATOM 1296 N N . ALA A 1 169 ? 14.43 -0.523 -9.82 1 97.88 169 ALA A N 1
ATOM 1297 C CA . ALA A 1 169 ? 14.734 0.847 -9.422 1 97.88 169 ALA A CA 1
ATOM 1298 C C . ALA A 1 169 ? 16.047 1.325 -10.039 1 97.88 169 ALA A C 1
ATOM 1300 O O . ALA A 1 169 ? 16.234 2.523 -10.258 1 97.88 169 ALA A O 1
ATOM 1301 N N . ARG A 1 170 ? 16.859 0.367 -10.359 1 96.69 170 ARG A N 1
ATOM 1302 C CA . ARG A 1 170 ? 18.172 0.701 -10.906 1 96.69 170 ARG A CA 1
ATOM 1303 C C . ARG A 1 170 ? 18.219 0.47 -12.414 1 96.69 170 ARG A C 1
ATOM 1305 O O . ARG A 1 170 ? 19.297 0.325 -12.992 1 96.69 170 ARG A O 1
ATOM 1312 N N . GLY A 1 171 ? 17.078 0.321 -13.016 1 95.5 171 GLY A N 1
ATOM 1313 C CA . GLY A 1 171 ? 16.984 0.299 -14.469 1 95.5 171 GLY A CA 1
ATOM 1314 C C . GLY A 1 171 ? 17.312 -1.055 -15.07 1 95.5 171 GLY A C 1
ATOM 1315 O O . GLY A 1 171 ? 17.625 -1.153 -16.266 1 95.5 171 GLY A O 1
ATOM 1316 N N . GLY A 1 172 ? 17.312 -2.047 -14.273 1 95.62 172 GLY A N 1
ATOM 1317 C CA . GLY A 1 172 ? 17.562 -3.389 -14.781 1 95.62 172 GLY A CA 1
ATOM 1318 C C . GLY A 1 172 ? 19.016 -3.814 -14.688 1 95.62 172 GLY A C 1
ATOM 1319 O O . GLY A 1 172 ? 19.453 -4.699 -15.422 1 95.62 172 GLY A O 1
ATOM 1320 N N . THR A 1 173 ? 19.719 -3.072 -13.859 1 94.44 173 THR A N 1
ATOM 1321 C CA . THR A 1 173 ? 21.109 -3.436 -13.594 1 94.44 173 THR A CA 1
ATOM 1322 C C . THR A 1 173 ? 21.406 -3.391 -12.102 1 94.44 173 THR A C 1
ATOM 1324 O O . THR A 1 173 ? 21.219 -2.359 -11.453 1 94.44 173 THR A O 1
ATOM 1327 N N . LEU A 1 174 ? 21.859 -4.516 -11.594 1 96.5 174 LEU A N 1
ATOM 1328 C CA . LEU A 1 174 ? 22.219 -4.625 -10.18 1 96.5 174 LEU A CA 1
ATOM 1329 C C . LEU A 1 174 ? 23.375 -5.59 -9.984 1 96.5 174 LEU A C 1
ATOM 1331 O O . LEU A 1 174 ? 23.344 -6.715 -10.492 1 96.5 174 LEU A O 1
ATOM 1335 N N . ASP A 1 175 ? 24.438 -5.105 -9.375 1 96.44 175 ASP A N 1
ATOM 1336 C CA . ASP A 1 175 ? 25.547 -5.977 -9.039 1 96.44 175 ASP A CA 1
ATOM 1337 C C . ASP A 1 175 ? 25.641 -6.203 -7.527 1 96.44 175 ASP A C 1
ATOM 1339 O O . ASP A 1 175 ? 25 -5.492 -6.75 1 96.44 175 ASP A O 1
ATOM 1343 N N . PRO A 1 176 ? 26.359 -7.188 -7.102 1 96.69 176 PRO A N 1
ATOM 1344 C CA . PRO A 1 176 ? 26.438 -7.535 -5.68 1 96.69 176 PRO A CA 1
ATOM 1345 C C . PRO A 1 176 ? 26.922 -6.375 -4.812 1 96.69 176 PRO A C 1
ATOM 1347 O O . PRO A 1 176 ? 26.438 -6.195 -3.691 1 96.69 176 PRO A O 1
ATOM 1350 N N . GLY A 1 177 ? 27.875 -5.633 -5.254 1 95.69 177 GLY A N 1
ATOM 1351 C CA . GLY A 1 177 ? 28.344 -4.48 -4.508 1 95.69 177 GLY A CA 1
ATOM 1352 C C . GLY A 1 177 ? 27.266 -3.445 -4.258 1 95.69 177 GLY A C 1
ATOM 1353 O O . GLY A 1 177 ? 27.156 -2.904 -3.156 1 95.69 177 GLY A O 1
ATOM 1354 N N . GLY A 1 178 ? 26.484 -3.16 -5.309 1 95 178 GLY A N 1
ATOM 1355 C CA . GLY A 1 178 ? 25.359 -2.25 -5.164 1 95 178 GLY A CA 1
ATOM 1356 C C . GLY A 1 178 ? 24.312 -2.736 -4.172 1 95 178 GLY A C 1
ATOM 1357 O O . GLY A 1 178 ? 23.797 -1.952 -3.381 1 95 178 GLY A O 1
ATOM 1358 N N . LEU A 1 179 ? 24 -4.039 -4.223 1 97.19 179 LEU A N 1
ATOM 1359 C CA . LEU A 1 179 ? 23.062 -4.637 -3.277 1 97.19 179 LEU A CA 1
ATOM 1360 C C . LEU A 1 179 ? 23.578 -4.508 -1.847 1 97.19 179 LEU A C 1
ATOM 1362 O O . LEU A 1 179 ? 22.828 -4.102 -0.95 1 97.19 179 LEU A O 1
ATOM 1366 N N . GLU A 1 180 ? 24.812 -4.848 -1.646 1 95.75 180 GLU A N 1
ATOM 1367 C CA . GLU A 1 180 ? 25.406 -4.758 -0.319 1 95.75 180 GLU A CA 1
ATOM 1368 C C . GLU A 1 180 ? 25.375 -3.33 0.212 1 95.75 180 GLU A C 1
ATOM 1370 O O . GLU A 1 180 ? 25.062 -3.105 1.386 1 95.75 180 GLU A O 1
ATOM 1375 N N . SER A 1 181 ? 25.688 -2.416 -0.643 1 93.75 181 SER A N 1
ATOM 1376 C CA . SER A 1 181 ? 25.734 -1.009 -0.259 1 93.75 181 SER A CA 1
ATOM 1377 C C . SER A 1 181 ? 24.375 -0.524 0.209 1 93.75 181 SER A C 1
ATOM 1379 O O . SER A 1 181 ? 24.25 0.12 1.254 1 93.75 181 SER A O 1
ATOM 1381 N N . ILE A 1 182 ? 23.344 -0.838 -0.536 1 96 182 ILE A N 1
ATOM 1382 C CA . ILE A 1 182 ? 22.031 -0.325 -0.204 1 96 182 ILE A CA 1
ATOM 1383 C C . ILE A 1 182 ? 21.484 -1.048 1.028 1 96 182 ILE A C 1
ATOM 1385 O O . ILE A 1 182 ? 20.828 -0.44 1.87 1 96 182 ILE A O 1
ATOM 1389 N N . VAL A 1 183 ? 21.75 -2.305 1.203 1 95.94 183 VAL A N 1
ATOM 1390 C CA . VAL A 1 183 ? 21.312 -3.045 2.383 1 95.94 183 VAL A CA 1
ATOM 1391 C C . VAL A 1 183 ? 22 -2.479 3.627 1 95.94 183 VAL A C 1
ATOM 1393 O O . VAL A 1 183 ? 21.344 -2.223 4.641 1 95.94 183 VAL A O 1
ATOM 1396 N N . SER A 1 184 ? 23.281 -2.186 3.543 1 91.88 184 SER A N 1
ATOM 1397 C CA . SER A 1 184 ? 24.047 -1.677 4.672 1 91.88 184 SER A CA 1
ATOM 1398 C C . SER A 1 184 ? 23.609 -0.264 5.047 1 91.88 184 SER A C 1
ATOM 1400 O O . SER A 1 184 ? 23.797 0.169 6.188 1 91.88 184 SER A O 1
ATOM 1402 N N . SER A 1 185 ? 23 0.415 4.102 1 91.62 185 SER A N 1
ATOM 1403 C CA . SER A 1 185 ? 22.578 1.79 4.34 1 91.62 185 SER A CA 1
ATOM 1404 C C . SER A 1 185 ? 21.141 1.842 4.852 1 91.62 185 SER A C 1
ATOM 1406 O O . SER A 1 185 ? 20.562 2.924 5.008 1 91.62 185 SER A O 1
ATOM 1408 N N . GLY A 1 186 ? 20.531 0.709 5.074 1 94.56 186 GLY A N 1
ATOM 1409 C CA . GLY A 1 186 ? 19.188 0.68 5.609 1 94.56 186 GLY A CA 1
ATOM 1410 C C . GLY A 1 186 ? 18.109 0.568 4.539 1 94.56 186 GLY A C 1
ATOM 1411 O O . GLY A 1 186 ? 16.938 0.789 4.809 1 94.56 186 GLY A O 1
ATOM 1412 N N . GLY A 1 187 ? 18.578 0.232 3.299 1 97.56 187 GLY A N 1
ATOM 1413 C CA . GLY A 1 187 ? 17.656 0.212 2.17 1 97.56 187 GLY A CA 1
ATOM 1414 C C . GLY A 1 187 ? 16.562 -0.816 2.32 1 97.56 187 GLY A C 1
ATOM 1415 O O . GLY A 1 187 ? 15.414 -0.572 1.92 1 97.56 187 GLY A O 1
ATOM 1416 N N . PHE A 1 188 ? 16.906 -1.981 2.889 1 98.5 188 PHE A N 1
ATOM 1417 C CA . PHE A 1 188 ? 15.883 -3 3.078 1 98.5 188 PHE A CA 1
ATOM 1418 C C . PHE A 1 188 ? 14.828 -2.531 4.078 1 98.5 188 PHE A C 1
ATOM 1420 O O . PHE A 1 188 ? 13.633 -2.715 3.855 1 98.5 188 PHE A O 1
ATOM 1427 N N . ARG A 1 189 ? 15.227 -1.96 5.148 1 98.5 189 ARG A N 1
ATOM 1428 C CA . ARG A 1 189 ? 14.312 -1.453 6.168 1 98.5 189 ARG A CA 1
ATOM 1429 C C . ARG A 1 189 ? 13.422 -0.354 5.605 1 98.5 189 ARG A C 1
ATOM 1431 O O . ARG A 1 189 ? 12.219 -0.336 5.863 1 98.5 189 ARG A O 1
ATOM 1438 N N . LEU A 1 190 ? 14.047 0.562 4.84 1 98.62 190 LEU A N 1
ATOM 1439 C CA . LEU A 1 190 ? 13.297 1.612 4.16 1 98.62 190 LEU A CA 1
ATOM 1440 C C . LEU A 1 190 ? 12.227 1.016 3.256 1 98.62 190 LEU A C 1
ATOM 1442 O O . LEU A 1 190 ? 11.07 1.434 3.303 1 98.62 190 LEU A O 1
ATOM 1446 N N . TRP A 1 191 ? 12.648 0.051 2.49 1 98.75 191 TRP A N 1
ATOM 1447 C CA . TRP A 1 191 ? 11.75 -0.641 1.573 1 98.75 191 TRP A CA 1
ATOM 1448 C C . TRP A 1 191 ? 10.625 -1.337 2.334 1 98.75 191 TRP A C 1
ATOM 1450 O O . TRP A 1 191 ? 9.461 -1.249 1.945 1 98.75 191 TRP A O 1
ATOM 1460 N N . LEU A 1 192 ? 10.922 -1.985 3.412 1 98.81 192 LEU A N 1
ATOM 1461 C CA . LEU A 1 192 ? 9.93 -2.703 4.203 1 98.81 192 LEU A CA 1
ATOM 1462 C C . LEU A 1 192 ? 8.914 -1.739 4.805 1 98.81 192 LEU A C 1
ATOM 1464 O O . LEU A 1 192 ? 7.707 -2.014 4.797 1 98.81 192 LEU A O 1
ATOM 1468 N N . LEU A 1 193 ? 9.375 -0.605 5.332 1 98.69 193 LEU A N 1
ATOM 1469 C CA . LEU A 1 193 ? 8.461 0.41 5.852 1 98.69 193 LEU A CA 1
ATOM 1470 C C . LEU A 1 193 ? 7.496 0.882 4.77 1 98.69 193 LEU A C 1
ATOM 1472 O O . LEU A 1 193 ? 6.297 1.004 5.016 1 98.69 193 LEU A O 1
ATOM 1476 N N . ALA A 1 194 ? 8.031 1.074 3.6 1 98.56 194 ALA A N 1
ATOM 1477 C CA . ALA A 1 194 ? 7.227 1.569 2.484 1 98.56 194 ALA A CA 1
ATOM 1478 C C . ALA A 1 194 ? 6.262 0.498 1.984 1 98.56 194 ALA A C 1
ATOM 1480 O O . ALA A 1 194 ? 5.082 0.772 1.757 1 98.56 194 ALA A O 1
ATOM 1481 N N . LYS A 1 195 ? 6.707 -0.718 1.874 1 98.19 195 LYS A N 1
ATOM 1482 C CA . LYS A 1 195 ? 5.945 -1.817 1.285 1 98.19 195 LYS A CA 1
ATOM 1483 C C . LYS A 1 195 ? 4.871 -2.316 2.244 1 98.19 195 LYS A C 1
ATOM 1485 O O . LYS A 1 195 ? 3.795 -2.74 1.812 1 98.19 195 LYS A O 1
ATOM 1490 N N . GLY A 1 196 ? 5.223 -2.256 3.512 1 98 196 GLY A N 1
ATOM 1491 C CA . GLY A 1 196 ? 4.34 -2.84 4.512 1 98 196 GLY A CA 1
ATOM 1492 C C . GLY A 1 196 ? 3.359 -1.843 5.098 1 98 196 GLY A C 1
ATOM 1493 O O . GLY A 1 196 ? 2.625 -2.164 6.035 1 98 196 GLY A O 1
ATOM 1494 N N . SER A 1 197 ? 3.408 -0.645 4.578 1 97.81 197 SER A N 1
ATOM 1495 C CA . SER A 1 197 ? 2.473 0.377 5.035 1 97.81 197 SER A CA 1
ATOM 1496 C C . SER A 1 197 ? 1.777 1.055 3.857 1 97.81 197 SER A C 1
ATOM 1498 O O . SER A 1 197 ? 2.281 1.029 2.732 1 97.81 197 SER A O 1
ATOM 1500 N N . LEU A 1 198 ? 0.646 1.493 4.059 1 97.56 198 LEU A N 1
ATOM 1501 C CA . LEU A 1 198 ? -0.067 2.346 3.111 1 97.56 198 LEU A CA 1
ATOM 1502 C C . LEU A 1 198 ? -0.06 3.797 3.578 1 97.56 198 LEU A C 1
ATOM 1504 O O . LEU A 1 198 ? -0.964 4.227 4.297 1 97.56 198 LEU A O 1
ATOM 1508 N N . GLY A 1 199 ? 0.939 4.5 3.078 1 95.31 199 GLY A N 1
ATOM 1509 C CA . GLY A 1 199 ? 1.256 5.75 3.748 1 95.31 199 GLY A CA 1
ATOM 1510 C C . GLY A 1 199 ? 1.781 5.555 5.16 1 95.31 199 GLY A C 1
ATOM 1511 O O . GLY A 1 199 ? 2.83 4.941 5.355 1 95.31 199 GLY A O 1
ATOM 1512 N N . ARG A 1 200 ? 0.981 5.961 6.098 1 96.94 200 ARG A N 1
ATOM 1513 C CA . ARG A 1 200 ? 1.375 5.762 7.488 1 96.94 200 ARG A CA 1
ATOM 1514 C C . ARG A 1 200 ? 0.609 4.602 8.117 1 96.94 200 ARG A C 1
ATOM 1516 O O . ARG A 1 200 ? 0.965 4.125 9.195 1 96.94 200 ARG A O 1
ATOM 1523 N N . VAL A 1 201 ? -0.411 4.188 7.418 1 97.5 201 VAL A N 1
ATOM 1524 C CA . VAL A 1 201 ? -1.269 3.123 7.926 1 97.5 201 VAL A CA 1
ATOM 1525 C C . VAL A 1 201 ? -0.484 1.814 7.992 1 97.5 201 VAL A C 1
ATOM 1527 O O . VAL A 1 201 ? 0.127 1.4 7.004 1 97.5 201 VAL A O 1
ATOM 1530 N N . GLY A 1 202 ? -0.495 1.191 9.164 1 96.75 202 GLY A N 1
ATOM 1531 C CA . GLY A 1 202 ? 0.167 -0.096 9.305 1 96.75 202 GLY A CA 1
ATOM 1532 C C . GLY A 1 202 ? 1.582 0.017 9.844 1 96.75 202 GLY A C 1
ATOM 1533 O O . GLY A 1 202 ? 2.209 -0.993 10.172 1 96.75 202 GLY A O 1
ATOM 1534 N N . LEU A 1 203 ? 2.119 1.201 9.906 1 97.81 203 LEU A N 1
ATOM 1535 C CA . LEU A 1 203 ? 3.424 1.38 10.539 1 97.81 203 LEU A CA 1
ATOM 1536 C C . LEU A 1 203 ? 3.359 1.046 12.023 1 97.81 203 LEU A C 1
ATOM 1538 O O . LEU A 1 203 ? 2.328 1.252 12.672 1 97.81 203 LEU A O 1
ATOM 1542 N N . PRO A 1 204 ? 4.445 0.546 12.586 1 96.12 204 PRO A N 1
ATOM 1543 C CA . PRO A 1 204 ? 4.5 0.472 14.047 1 96.12 204 PRO A CA 1
ATOM 1544 C C . PRO A 1 204 ? 4.457 1.848 14.711 1 96.12 204 PRO A C 1
ATOM 1546 O O . PRO A 1 204 ? 4.793 2.852 14.086 1 96.12 204 PRO A O 1
ATOM 1549 N N . ALA A 1 205 ? 4.062 1.853 15.945 1 94.62 205 ALA A N 1
ATOM 1550 C CA . ALA A 1 205 ? 3.973 3.113 16.688 1 94.62 205 ALA A CA 1
ATOM 1551 C C . ALA A 1 205 ? 5.293 3.875 16.625 1 94.62 205 ALA A C 1
ATOM 1553 O O . ALA A 1 205 ? 5.305 5.102 16.484 1 94.62 205 ALA A O 1
ATOM 1554 N N . ASP A 1 206 ? 6.398 3.18 16.766 1 95.69 206 ASP A N 1
ATOM 1555 C CA . ASP A 1 206 ? 7.746 3.715 16.594 1 95.69 206 ASP A CA 1
ATOM 1556 C C . ASP A 1 206 ? 8.492 2.955 15.492 1 95.69 206 ASP A C 1
ATOM 1558 O O . ASP A 1 206 ? 9.133 1.936 15.766 1 95.69 206 ASP A O 1
ATOM 1562 N N . PRO A 1 207 ? 8.453 3.473 14.266 1 97.5 207 PRO A N 1
ATOM 1563 C CA . PRO A 1 207 ? 9.039 2.748 13.133 1 97.5 207 PRO A CA 1
ATOM 1564 C C . PRO A 1 207 ? 10.555 2.578 13.273 1 97.5 207 PRO A C 1
ATOM 1566 O O . PRO A 1 207 ? 11.148 1.739 12.586 1 97.5 207 PRO A O 1
ATOM 1569 N N . ARG A 1 208 ? 11.266 3.285 14.227 1 97.06 208 ARG A N 1
ATOM 1570 C CA . ARG A 1 208 ? 12.703 3.146 14.438 1 97.06 208 ARG A CA 1
ATOM 1571 C C . ARG A 1 208 ? 13.047 1.761 14.969 1 97.06 208 ARG A C 1
ATOM 1573 O O . ARG A 1 208 ? 14.164 1.273 14.773 1 97.06 208 ARG A O 1
ATOM 1580 N N . LEU A 1 209 ? 12.062 1.149 15.477 1 96.75 209 LEU A N 1
ATOM 1581 C CA . LEU A 1 209 ? 12.297 -0.119 16.156 1 96.75 209 LEU A CA 1
ATOM 1582 C C . LEU A 1 209 ? 12.398 -1.265 15.156 1 96.75 209 LEU A C 1
ATOM 1584 O O . LEU A 1 209 ? 12.836 -2.363 15.5 1 96.75 209 LEU A O 1
ATOM 1588 N N . VAL A 1 210 ? 12.055 -1.049 13.914 1 97.12 210 VAL A N 1
ATOM 1589 C CA . VAL A 1 210 ? 12.047 -2.078 12.883 1 97.12 210 VAL A CA 1
ATOM 1590 C C . VAL A 1 210 ? 13.453 -2.637 12.688 1 97.12 210 VAL A C 1
ATOM 1592 O O . VAL A 1 210 ? 13.617 -3.812 12.359 1 97.12 210 VAL A O 1
ATOM 1595 N N . ALA A 1 211 ? 14.469 -1.847 12.977 1 94.31 211 ALA A N 1
ATOM 1596 C CA . ALA A 1 211 ? 15.859 -2.26 12.836 1 94.31 211 ALA A CA 1
ATOM 1597 C C . ALA A 1 211 ? 16.188 -3.414 13.781 1 94.31 211 ALA A C 1
ATOM 1599 O O . ALA A 1 211 ? 17.125 -4.172 13.539 1 94.31 211 ALA A O 1
ATOM 1600 N N . GLY A 1 212 ? 15.438 -3.598 14.852 1 95.75 212 GLY A N 1
ATOM 1601 C CA . GLY A 1 212 ? 15.68 -4.641 15.836 1 95.75 212 GLY A CA 1
ATOM 1602 C C . GLY A 1 212 ? 14.844 -5.887 15.602 1 95.75 212 GLY A C 1
ATOM 1603 O O . GLY A 1 212 ? 14.953 -6.859 16.344 1 95.75 212 GLY A O 1
ATOM 1604 N N . TYR A 1 213 ? 14 -5.852 14.578 1 97.62 213 TYR A N 1
ATOM 1605 C CA . TYR A 1 213 ? 13.18 -7.023 14.281 1 97.62 213 TYR A CA 1
ATOM 1606 C C . TYR A 1 213 ? 14.047 -8.203 13.867 1 97.62 213 TYR A C 1
ATOM 1608 O O . TYR A 1 213 ? 14.977 -8.055 13.062 1 97.62 213 TYR A O 1
ATOM 1616 N N . ARG A 1 214 ? 13.742 -9.32 14.383 1 97.5 214 ARG A N 1
ATOM 1617 C CA . ARG A 1 214 ? 14.438 -10.547 14.016 1 97.5 214 ARG A CA 1
ATOM 1618 C C . ARG A 1 214 ? 14.305 -10.828 12.523 1 97.5 214 ARG A C 1
ATOM 1620 O O . ARG A 1 214 ? 15.273 -11.195 11.867 1 97.5 214 ARG A O 1
ATOM 1627 N N . GLU A 1 215 ? 13.102 -10.664 11.953 1 97.94 215 GLU A N 1
ATOM 1628 C CA . GLU A 1 215 ? 12.812 -10.914 10.547 1 97.94 215 GLU A CA 1
ATOM 1629 C C . GLU A 1 215 ? 13.656 -10.023 9.641 1 97.94 215 GLU A C 1
ATOM 1631 O O . GLU A 1 215 ? 14.086 -10.453 8.57 1 97.94 215 GLU A O 1
ATOM 1636 N N . VAL A 1 216 ? 13.844 -8.797 10.055 1 98.12 216 VAL A N 1
ATOM 1637 C CA . VAL A 1 216 ? 14.641 -7.848 9.281 1 98.12 216 VAL A CA 1
ATOM 1638 C C . VAL A 1 216 ? 16.094 -8.297 9.242 1 98.12 216 VAL A C 1
ATOM 1640 O O . VAL A 1 216 ? 16.719 -8.328 8.18 1 98.12 216 VAL A O 1
ATOM 1643 N N . GLY A 1 217 ? 16.641 -8.648 10.414 1 97.69 217 GLY A N 1
ATOM 1644 C CA . GLY A 1 217 ? 17.984 -9.18 10.453 1 97.69 217 GLY A CA 1
ATOM 1645 C C . GLY A 1 217 ? 18.172 -10.414 9.594 1 97.69 217 GLY A C 1
ATOM 1646 O O . GLY A 1 217 ? 19.172 -10.539 8.883 1 97.69 217 GLY A O 1
ATOM 1647 N N . GLU A 1 218 ? 17.203 -11.305 9.648 1 97.75 218 GLU A N 1
ATOM 1648 C CA . GLU A 1 218 ? 17.234 -12.531 8.852 1 97.75 218 GLU A CA 1
ATOM 1649 C C . GLU A 1 218 ? 17.25 -12.219 7.359 1 97.75 218 GLU A C 1
ATOM 1651 O O . GLU A 1 218 ? 18.016 -12.82 6.602 1 97.75 218 GLU A O 1
ATOM 1656 N N . ALA A 1 219 ? 16.406 -11.344 6.93 1 98.44 219 ALA A N 1
ATOM 1657 C CA . ALA A 1 219 ? 16.344 -10.969 5.52 1 98.44 219 ALA A CA 1
ATOM 1658 C C . ALA A 1 219 ? 17.641 -10.328 5.059 1 98.44 219 ALA A C 1
ATOM 1660 O O . ALA A 1 219 ? 18.156 -10.648 3.986 1 98.44 219 ALA A O 1
ATOM 1661 N N . GLU A 1 220 ? 18.188 -9.438 5.891 1 98.06 220 GLU A N 1
ATOM 1662 C CA . GLU A 1 220 ? 19.422 -8.75 5.531 1 98.06 220 GLU A CA 1
ATOM 1663 C C . GLU A 1 220 ? 20.594 -9.734 5.453 1 98.06 220 GLU A C 1
ATOM 1665 O O . GLU A 1 220 ? 21.406 -9.664 4.527 1 98.06 220 GLU A O 1
ATOM 1670 N N . ASP A 1 221 ? 20.672 -10.633 6.387 1 97.75 221 ASP A N 1
ATOM 1671 C CA . ASP A 1 221 ? 21.688 -11.672 6.344 1 97.75 221 ASP A CA 1
ATOM 1672 C C . ASP A 1 221 ? 21.562 -12.523 5.078 1 97.75 221 ASP A C 1
ATOM 1674 O O . ASP A 1 221 ? 22.562 -12.836 4.426 1 97.75 221 ASP A O 1
ATOM 1678 N N . PHE A 1 222 ? 20.359 -12.938 4.816 1 98.19 222 PHE A N 1
ATOM 1679 C CA . PHE A 1 222 ? 20.062 -13.734 3.625 1 98.19 222 PHE A CA 1
ATOM 1680 C C . PHE A 1 222 ? 20.484 -12.992 2.363 1 98.19 222 PHE A C 1
ATOM 1682 O O . PHE A 1 222 ? 21.094 -13.578 1.462 1 98.19 222 PHE A O 1
ATOM 1689 N N . LEU A 1 223 ? 20.172 -11.695 2.256 1 98.31 223 LEU A N 1
ATOM 1690 C CA . LEU A 1 223 ? 20.531 -10.852 1.119 1 98.31 223 LEU A CA 1
ATOM 1691 C C . LEU A 1 223 ? 22.047 -10.789 0.939 1 98.31 223 LEU A C 1
ATOM 1693 O O . LEU A 1 223 ? 22.547 -10.898 -0.182 1 98.31 223 LEU A O 1
ATOM 1697 N N . LEU A 1 224 ? 22.75 -10.617 1.997 1 97.19 224 LEU A N 1
ATOM 1698 C CA . LEU A 1 224 ? 24.188 -10.438 1.927 1 97.19 224 LEU A CA 1
ATOM 1699 C C . LEU A 1 224 ? 24.891 -11.758 1.607 1 97.19 224 LEU A C 1
ATOM 1701 O O . LEU A 1 224 ? 25.906 -11.773 0.917 1 97.19 224 LEU A O 1
ATOM 1705 N N . LYS A 1 225 ? 24.328 -12.836 2.041 1 97 225 LYS A N 1
ATOM 1706 C CA . LYS A 1 225 ? 24.938 -14.148 1.84 1 97 225 LYS A CA 1
ATOM 1707 C C . LYS A 1 225 ? 24.641 -14.688 0.443 1 97 225 LYS A C 1
ATOM 1709 O O . LYS A 1 225 ? 25.469 -15.352 -0.168 1 97 225 LYS A O 1
ATOM 1714 N N . THR A 1 226 ? 23.469 -14.383 -0.081 1 97.62 226 THR A N 1
ATOM 1715 C CA . THR A 1 226 ? 23.016 -15.039 -1.304 1 97.62 226 THR A CA 1
ATOM 1716 C C . THR A 1 226 ? 22.797 -14.016 -2.418 1 97.62 226 THR A C 1
ATOM 1718 O O . THR A 1 226 ? 22.234 -14.344 -3.465 1 97.62 226 THR A O 1
ATOM 1721 N N . GLY A 1 227 ? 23.297 -12.828 -2.225 1 96.62 227 GLY A N 1
ATOM 1722 C CA . GLY A 1 227 ? 23.062 -11.688 -3.104 1 96.62 227 GLY A CA 1
ATOM 1723 C C . GLY A 1 227 ? 23.281 -12.016 -4.57 1 96.62 227 GLY A C 1
ATOM 1724 O O . GLY A 1 227 ? 22.391 -11.844 -5.395 1 96.62 227 GLY A O 1
ATOM 1725 N N . PRO A 1 228 ? 24.438 -12.484 -4.895 1 96.94 228 PRO A N 1
ATOM 1726 C CA . PRO A 1 228 ? 24.734 -12.766 -6.297 1 96.94 228 PRO A CA 1
ATOM 1727 C C . PRO A 1 228 ? 23.75 -13.742 -6.93 1 96.94 228 PRO A C 1
ATOM 1729 O O . PRO A 1 228 ? 23.266 -13.508 -8.047 1 96.94 228 PRO A O 1
ATOM 1732 N N . ALA A 1 229 ? 23.422 -14.773 -6.246 1 98 229 ALA A N 1
ATOM 1733 C CA . ALA A 1 229 ? 22.484 -15.766 -6.77 1 98 229 ALA A CA 1
ATOM 1734 C C . ALA A 1 229 ? 21.078 -15.172 -6.938 1 98 229 ALA A C 1
ATOM 1736 O O . ALA A 1 229 ? 20.406 -15.438 -7.926 1 98 229 ALA A O 1
ATOM 1737 N N . LEU A 1 230 ? 20.625 -14.375 -6.02 1 98.12 230 LEU A N 1
ATOM 1738 C CA . LEU A 1 230 ? 19.312 -13.742 -6.078 1 98.12 230 LEU A CA 1
ATOM 1739 C C . LEU A 1 230 ? 19.234 -12.773 -7.254 1 98.12 230 LEU A C 1
ATOM 1741 O O . LEU A 1 230 ? 18.219 -12.727 -7.953 1 98.12 230 LEU A O 1
ATOM 1745 N N . ILE A 1 231 ? 20.25 -12.031 -7.438 1 98.5 231 ILE A N 1
ATOM 1746 C CA . ILE A 1 231 ? 20.297 -11.07 -8.531 1 98.5 231 ILE A CA 1
ATOM 1747 C C . ILE A 1 231 ? 20.156 -11.797 -9.867 1 98.5 231 ILE A C 1
ATOM 1749 O O . ILE A 1 231 ? 19.359 -11.398 -10.719 1 98.5 231 ILE A O 1
ATOM 1753 N N . ARG A 1 232 ? 20.875 -12.844 -10.055 1 98.12 232 ARG A N 1
ATOM 1754 C CA . ARG A 1 232 ? 20.812 -13.617 -11.289 1 98.12 232 ARG A CA 1
ATOM 1755 C C . ARG A 1 232 ? 19.422 -14.203 -11.492 1 98.12 232 ARG A C 1
ATOM 1757 O O . ARG A 1 232 ? 18.906 -14.195 -12.609 1 98.12 232 ARG A O 1
ATOM 1764 N N . ARG A 1 233 ? 18.922 -14.68 -10.438 1 97.81 233 ARG A N 1
ATOM 1765 C CA . ARG A 1 233 ? 17.578 -15.266 -10.5 1 97.81 233 ARG A CA 1
ATOM 1766 C C . ARG A 1 233 ? 16.547 -14.227 -10.945 1 97.81 233 ARG A C 1
ATOM 1768 O O . ARG A 1 233 ? 15.75 -14.484 -11.852 1 97.81 233 ARG A O 1
ATOM 1775 N N . VAL A 1 234 ? 16.562 -13.047 -10.328 1 98 234 VAL A N 1
ATOM 1776 C CA . VAL A 1 234 ? 15.633 -11.969 -10.625 1 98 234 VAL A CA 1
ATOM 1777 C C . VAL A 1 234 ? 15.836 -11.5 -12.062 1 98 234 VAL A C 1
ATOM 1779 O O . VAL A 1 234 ? 14.859 -11.297 -12.797 1 98 234 VAL A O 1
ATOM 1782 N N . GLU A 1 235 ? 17.062 -11.336 -12.422 1 97.94 235 GLU A N 1
ATOM 1783 C CA . GLU A 1 235 ? 17.375 -10.883 -13.773 1 97.94 235 GLU A CA 1
ATOM 1784 C C . GLU A 1 235 ? 16.844 -11.844 -14.82 1 97.94 235 GLU A C 1
ATOM 1786 O O . GLU A 1 235 ? 16.203 -11.43 -15.797 1 97.94 235 GLU A O 1
ATOM 1791 N N . ARG A 1 236 ? 17.109 -13.094 -14.617 1 97.88 236 ARG A N 1
ATOM 1792 C CA . ARG A 1 236 ? 16.625 -14.109 -15.547 1 97.88 236 ARG A CA 1
ATOM 1793 C C . ARG A 1 236 ? 15.102 -14.109 -15.617 1 97.88 236 ARG A C 1
ATOM 1795 O O . ARG A 1 236 ? 14.523 -14.133 -16.703 1 97.88 236 ARG A O 1
ATOM 1802 N N . GLU A 1 237 ? 14.469 -14.086 -14.484 1 97.81 237 GLU A N 1
ATOM 1803 C CA . GLU A 1 237 ? 13.016 -14.078 -14.391 1 97.81 237 GLU A CA 1
ATOM 1804 C C . GLU A 1 237 ? 12.422 -12.867 -15.117 1 97.81 237 GLU A C 1
ATOM 1806 O O . GLU A 1 237 ? 11.562 -13.023 -15.984 1 97.81 237 GLU A O 1
ATOM 1811 N N . GLN A 1 238 ? 12.93 -11.727 -14.812 1 97.88 238 GLN A N 1
ATOM 1812 C CA . GLN A 1 238 ? 12.32 -10.492 -15.289 1 97.88 238 GLN A CA 1
ATOM 1813 C C . GLN A 1 238 ? 12.648 -10.25 -16.766 1 97.88 238 GLN A C 1
ATOM 1815 O O . GLN A 1 238 ? 11.812 -9.75 -17.516 1 97.88 238 GLN A O 1
ATOM 1820 N N . THR A 1 239 ? 13.82 -10.617 -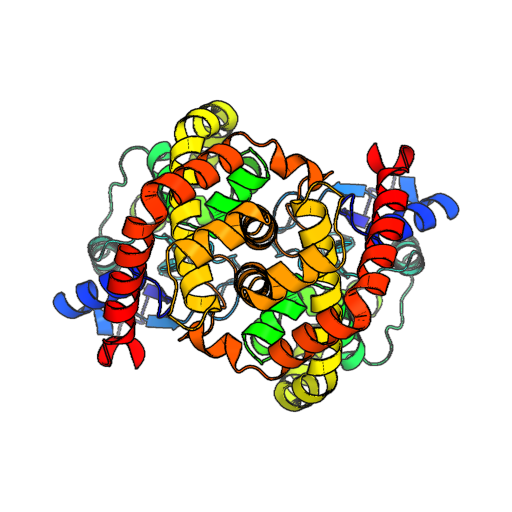17.203 1 97.06 239 THR A N 1
ATOM 1821 C CA . THR A 1 239 ? 14.148 -10.5 -18.625 1 97.06 239 THR A CA 1
ATOM 1822 C C . THR A 1 239 ? 13.305 -11.453 -19.453 1 97.06 239 THR A C 1
ATOM 1824 O O . THR A 1 239 ? 12.875 -11.109 -20.562 1 97.06 239 THR A O 1
ATOM 1827 N N . GLY A 1 240 ? 13.117 -12.656 -18.891 1 96.88 240 GLY A N 1
ATOM 1828 C CA . GLY A 1 240 ? 12.258 -13.609 -19.578 1 96.88 240 GLY A CA 1
ATOM 1829 C C . GLY A 1 240 ? 10.836 -13.117 -19.75 1 96.88 240 GLY A C 1
ATOM 1830 O O . GLY A 1 240 ? 10.258 -13.219 -20.828 1 96.88 240 GLY A O 1
ATOM 1831 N N . ILE A 1 241 ? 10.297 -12.547 -18.766 1 97.5 241 ILE A N 1
ATOM 1832 C CA . ILE A 1 241 ? 8.922 -12.055 -18.781 1 97.5 241 ILE A CA 1
ATOM 1833 C C . ILE A 1 241 ? 8.812 -10.844 -19.703 1 97.5 241 ILE A C 1
ATOM 1835 O O . ILE A 1 241 ? 7.949 -10.805 -20.578 1 97.5 241 ILE A O 1
ATOM 1839 N N . LEU A 1 242 ? 9.688 -9.891 -19.547 1 95.56 242 LEU A N 1
ATOM 1840 C CA . LEU A 1 242 ? 9.641 -8.633 -20.297 1 95.56 242 LEU A CA 1
ATOM 1841 C C . LEU A 1 242 ? 9.953 -8.867 -21.766 1 95.56 242 LEU A C 1
ATOM 1843 O O . LEU A 1 242 ? 9.609 -8.031 -22.609 1 95.56 242 LEU A O 1
ATOM 1847 N N . GLY A 1 243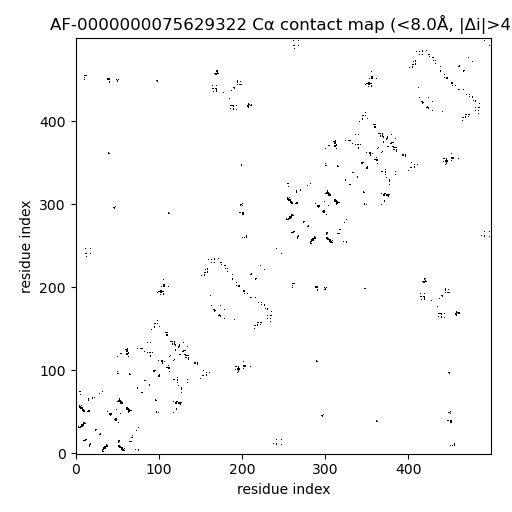 ? 10.555 -9.984 -22.062 1 95.56 243 GLY A N 1
ATOM 1848 C CA . GLY A 1 243 ? 10.922 -10.297 -23.438 1 95.56 243 GLY A CA 1
ATOM 1849 C C . GLY A 1 243 ? 9.805 -10.969 -24.203 1 95.56 243 GLY A C 1
ATOM 1850 O O . GLY A 1 243 ? 9.891 -11.117 -25.422 1 95.56 243 GLY A O 1
ATOM 1851 N N . ASP A 1 244 ? 8.773 -11.359 -23.547 1 96.56 244 ASP A N 1
ATOM 1852 C CA . ASP A 1 244 ? 7.645 -12.008 -24.203 1 96.56 244 ASP A CA 1
ATOM 1853 C C . ASP A 1 244 ? 6.684 -10.969 -24.781 1 96.56 244 ASP A C 1
ATOM 1855 O O . ASP A 1 244 ? 5.832 -10.445 -24.062 1 96.56 244 ASP A O 1
ATOM 1859 N N . ARG A 1 245 ? 6.688 -10.797 -26.031 1 95.06 245 ARG A N 1
ATOM 1860 C CA . ARG A 1 245 ? 5.934 -9.742 -26.703 1 95.06 245 ARG A CA 1
ATOM 1861 C C . ARG A 1 245 ? 4.434 -10.008 -26.609 1 95.06 245 ARG A C 1
ATOM 1863 O O . ARG A 1 245 ? 3.641 -9.07 -26.469 1 95.06 245 ARG A O 1
ATOM 1870 N N . GLU A 1 246 ? 4.051 -11.242 -26.719 1 95.19 246 GLU A N 1
ATOM 1871 C CA . GLU A 1 246 ? 2.635 -11.578 -26.625 1 95.19 246 GLU A CA 1
ATOM 1872 C C . GLU A 1 246 ? 2.076 -11.195 -25.25 1 95.19 246 GLU A C 1
ATOM 1874 O O . GLU A 1 246 ? 1.013 -10.578 -25.172 1 95.19 246 GLU A O 1
ATOM 1879 N N . TRP A 1 247 ? 2.797 -11.516 -24.25 1 96.5 247 TRP A N 1
ATOM 1880 C CA . TRP A 1 247 ? 2.408 -11.203 -22.875 1 96.5 247 TRP A CA 1
ATOM 1881 C C . TRP A 1 247 ? 2.41 -9.695 -22.641 1 96.5 247 TRP A C 1
ATOM 1883 O O . TRP A 1 247 ? 1.456 -9.141 -22.094 1 96.5 247 TRP A O 1
ATOM 1893 N N . MET A 1 248 ? 3.404 -9.023 -23.141 1 95.06 248 MET A N 1
ATOM 1894 C CA . MET A 1 248 ? 3.564 -7.594 -22.891 1 95.06 248 MET A CA 1
ATOM 1895 C C . MET A 1 248 ? 2.535 -6.781 -23.672 1 95.06 248 MET A C 1
ATOM 1897 O O . MET A 1 248 ? 2.287 -5.617 -23.359 1 95.06 248 MET A O 1
ATOM 1901 N N . SER A 1 249 ? 1.89 -7.395 -24.641 1 91.88 249 SER A N 1
ATOM 1902 C CA . SER A 1 249 ? 0.947 -6.684 -25.5 1 91.88 249 SER A CA 1
ATOM 1903 C C . SER A 1 249 ? -0.485 -6.848 -25.016 1 91.88 249 SER A C 1
ATOM 1905 O O . SER A 1 249 ? -1.415 -6.27 -25.578 1 91.88 249 SER A O 1
ATOM 1907 N N . LEU A 1 250 ? -0.597 -7.652 -24.016 1 87.81 250 LEU A N 1
ATOM 1908 C CA . LEU A 1 250 ? -1.931 -7.789 -23.438 1 87.81 250 LEU A CA 1
ATOM 1909 C C . LEU A 1 250 ? -2.443 -6.445 -22.938 1 87.81 250 LEU A C 1
ATOM 1911 O O . LEU A 1 250 ? -1.682 -5.656 -22.375 1 87.81 250 LEU A O 1
ATOM 1915 N N . MET B 1 1 ? -27.125 8.734 26.516 1 36.44 1 MET B N 1
ATOM 1916 C CA . MET B 1 1 ? -25.812 9.32 26.219 1 36.44 1 MET B CA 1
ATOM 1917 C C . MET B 1 1 ? -25.484 9.203 24.734 1 36.44 1 MET B C 1
ATOM 1919 O O . MET B 1 1 ? -25.562 8.109 24.156 1 36.44 1 MET B O 1
ATOM 1923 N N . GLN B 1 2 ? -25.766 10.148 23.906 1 51.38 2 GLN B N 1
ATOM 1924 C CA . GLN B 1 2 ? -25.797 10.078 22.453 1 51.38 2 GLN B CA 1
ATOM 1925 C C . GLN B 1 2 ? -24.516 9.445 21.906 1 51.38 2 GLN B C 1
ATOM 1927 O O . GLN B 1 2 ? -23.406 9.797 22.328 1 51.38 2 GLN B O 1
ATOM 1932 N N . GLY B 1 3 ? -24.422 8.242 21.391 1 69.81 3 GLY B N 1
ATOM 1933 C CA . GLY B 1 3 ? -23.344 7.348 21.016 1 69.81 3 GLY B CA 1
ATOM 1934 C C . GLY B 1 3 ? -22.297 8.023 20.156 1 69.81 3 GLY B C 1
ATOM 1935 O O . GLY B 1 3 ? -22.562 9.031 19.5 1 69.81 3 GLY B O 1
ATOM 1936 N N . ILE B 1 4 ? -20.984 7.91 20.344 1 82.44 4 ILE B N 1
ATOM 1937 C CA . ILE B 1 4 ? -19.859 8.461 19.578 1 82.44 4 ILE B CA 1
ATOM 1938 C C . ILE B 1 4 ? -20.094 8.242 18.094 1 82.44 4 ILE B C 1
ATOM 1940 O O . ILE B 1 4 ? -20.203 7.102 17.641 1 82.44 4 ILE B O 1
ATOM 1944 N N . ARG B 1 5 ? -20.234 9.398 17.453 1 93 5 ARG B N 1
ATOM 1945 C CA . ARG B 1 5 ? -20.578 9.367 16.031 1 93 5 ARG B CA 1
ATOM 1946 C C . ARG B 1 5 ? -19.344 9.57 15.172 1 93 5 ARG B C 1
ATOM 1948 O O . ARG B 1 5 ? -19.375 9.336 13.961 1 93 5 ARG B O 1
ATOM 1955 N N . VAL B 1 6 ? -18.297 10.094 15.852 1 98.06 6 VAL B N 1
ATOM 1956 C CA . VAL B 1 6 ? -17.094 10.414 15.109 1 98.06 6 VAL B CA 1
ATOM 1957 C C . VAL B 1 6 ? -15.977 9.438 15.484 1 98.06 6 VAL B C 1
ATOM 1959 O O . VAL B 1 6 ? -15.648 9.289 16.672 1 98.06 6 VAL B O 1
ATOM 1962 N N . LYS B 1 7 ? -15.516 8.789 14.562 1 98.19 7 LYS B N 1
ATOM 1963 C CA . LYS B 1 7 ? -14.375 7.898 14.727 1 98.19 7 LYS B CA 1
ATOM 1964 C C . LYS B 1 7 ? -13.172 8.391 13.93 1 98.19 7 LYS B C 1
ATOM 1966 O O . LYS B 1 7 ? -13.297 8.727 12.75 1 98.19 7 LYS B O 1
ATOM 1971 N N . ILE B 1 8 ? -12.016 8.445 14.547 1 98.69 8 ILE B N 1
ATOM 1972 C CA . ILE B 1 8 ? -10.82 9 13.922 1 98.69 8 ILE B CA 1
ATOM 1973 C C . ILE B 1 8 ? -9.711 7.953 13.922 1 98.69 8 ILE B C 1
ATOM 1975 O O . ILE B 1 8 ? -9.25 7.523 14.984 1 98.69 8 ILE B O 1
ATOM 1979 N N . TYR B 1 9 ? -9.273 7.531 12.734 1 98.56 9 TYR B N 1
ATOM 1980 C CA . TYR B 1 9 ? -8.062 6.727 12.594 1 98.56 9 TYR B CA 1
ATOM 1981 C C . TYR B 1 9 ? -6.82 7.605 12.578 1 98.56 9 TYR B C 1
ATOM 1983 O O . TYR B 1 9 ? -6.754 8.586 11.836 1 98.56 9 TYR B O 1
ATOM 1991 N N . VAL B 1 10 ? -5.855 7.297 13.398 1 98.44 10 VAL B N 1
ATOM 1992 C CA . VAL B 1 10 ? -4.637 8.094 13.508 1 98.44 10 VAL B CA 1
ATOM 1993 C C . VAL B 1 10 ? -3.418 7.172 13.461 1 98.44 10 VAL B C 1
ATOM 1995 O O . VAL B 1 10 ? -3.555 5.945 13.469 1 98.44 10 VAL B O 1
ATOM 1998 N N . HIS B 1 11 ? -2.279 7.723 13.344 1 97.94 11 HIS B N 1
ATOM 1999 C CA . HIS B 1 11 ? -1.006 7.051 13.586 1 97.94 11 HIS B CA 1
ATOM 2000 C C . HIS B 1 11 ? -0.09 7.898 14.461 1 97.94 11 HIS B C 1
ATOM 2002 O O . HIS B 1 11 ? -0.034 9.117 14.305 1 97.94 11 HIS B O 1
ATOM 2008 N N . LYS B 1 12 ? 0.715 7.324 15.25 1 96.88 12 LYS B N 1
ATOM 2009 C CA . LYS B 1 12 ? 1.477 7.957 16.328 1 96.88 12 LYS B CA 1
ATOM 2010 C C . LYS B 1 12 ? 2.547 8.891 15.758 1 96.88 12 LYS B C 1
ATOM 2012 O O . LYS B 1 12 ? 2.922 9.875 16.406 1 96.88 12 LYS B O 1
ATOM 2017 N N . THR B 1 13 ? 3.004 8.594 14.578 1 96.94 13 THR B N 1
ATOM 2018 C CA . THR B 1 13 ? 4.105 9.398 14.055 1 96.94 13 THR B CA 1
ATOM 2019 C C . THR B 1 13 ? 3.584 10.477 13.102 1 96.94 13 THR B C 1
ATOM 2021 O O . THR B 1 13 ? 4.367 11.211 12.5 1 96.94 13 THR B O 1
ATOM 2024 N N . CYS B 1 14 ? 2.328 10.562 12.891 1 97.69 14 CYS B N 1
ATOM 2025 C CA . CYS B 1 14 ? 1.736 11.484 11.93 1 97.69 14 CYS B CA 1
ATOM 2026 C C . CYS B 1 14 ? 1.538 12.859 12.555 1 97.69 14 CYS B C 1
ATOM 2028 O O . CYS B 1 14 ? 0.787 13.016 13.516 1 97.69 14 CYS B O 1
ATOM 2030 N N . ALA B 1 15 ? 2.146 13.859 11.961 1 97.12 15 ALA B N 1
ATOM 2031 C CA . ALA B 1 15 ? 2.084 15.227 12.469 1 97.12 15 ALA B CA 1
ATOM 2032 C C . ALA B 1 15 ? 0.649 15.742 12.469 1 97.12 15 ALA B C 1
ATOM 2034 O O . ALA B 1 15 ? 0.23 16.422 13.406 1 97.12 15 ALA B O 1
ATOM 2035 N N . SER B 1 16 ? -0.094 15.438 11.43 1 97.56 16 SER B N 1
ATOM 2036 C CA . SER B 1 16 ? -1.477 15.898 11.328 1 97.56 16 SER B CA 1
ATOM 2037 C C . SER B 1 16 ? -2.359 15.227 12.375 1 97.56 16 SER B C 1
ATOM 2039 O O . SER B 1 16 ? -3.229 15.867 12.969 1 97.56 16 SER B O 1
ATOM 2041 N N . SER B 1 17 ? -2.174 13.945 12.602 1 98.19 17 SER B N 1
ATOM 2042 C CA . SER B 1 17 ? -2.885 13.242 13.664 1 98.19 17 SER B CA 1
ATOM 2043 C C . SER B 1 17 ? -2.59 13.867 15.023 1 98.19 17 SER B C 1
ATOM 2045 O O . SER B 1 17 ? -3.502 14.078 15.828 1 98.19 17 SER B O 1
ATOM 2047 N N . TYR B 1 18 ? -1.325 14.133 15.258 1 98.06 18 TYR B N 1
ATOM 2048 C CA . TYR B 1 18 ? -0.87 14.727 16.516 1 98.06 18 TYR B CA 1
ATOM 2049 C C . TYR B 1 18 ? -1.503 16.094 16.719 1 98.06 18 TYR B C 1
ATOM 2051 O O . TYR B 1 18 ? -2.035 16.375 17.797 1 98.06 18 TYR B O 1
ATOM 2059 N N . SER B 1 19 ? -1.469 16.906 15.688 1 97.94 19 SER B N 1
ATOM 2060 C CA . SER B 1 19 ? -2.051 18.25 15.766 1 97.94 19 SER B CA 1
ATOM 2061 C C . SER B 1 19 ? -3.555 18.188 16.016 1 97.94 19 SER B C 1
ATOM 2063 O O . SER B 1 19 ? -4.094 18.969 16.781 1 97.94 19 SER B O 1
ATOM 2065 N N . LEU B 1 20 ? -4.227 17.281 15.344 1 98.38 20 LEU B N 1
ATOM 2066 C CA . LEU B 1 20 ? -5.664 17.109 15.539 1 98.38 20 LEU B CA 1
ATOM 2067 C C . LEU B 1 20 ? -5.973 16.703 16.984 1 98.38 20 LEU B C 1
ATOM 2069 O O . LEU B 1 20 ? -6.871 17.281 17.609 1 98.38 20 LEU B O 1
ATOM 2073 N N . PHE B 1 21 ? -5.211 15.781 17.531 1 97.81 21 PHE B N 1
ATOM 2074 C CA . PHE B 1 21 ? -5.375 15.336 18.906 1 97.81 21 PHE B CA 1
ATOM 2075 C C . PHE B 1 21 ? -5.234 16.5 19.875 1 97.81 21 PHE B C 1
ATOM 2077 O O . PHE B 1 21 ? -6.086 16.703 20.75 1 97.81 21 PHE B O 1
ATOM 2084 N N . ARG B 1 22 ? -4.199 17.266 19.672 1 97.62 22 ARG B N 1
ATOM 2085 C CA . ARG B 1 22 ? -3.953 18.406 20.547 1 97.62 22 ARG B CA 1
ATOM 2086 C C . ARG B 1 22 ? -5.07 19.438 20.438 1 97.62 22 ARG B C 1
ATOM 2088 O O . ARG B 1 22 ? -5.508 20 21.438 1 97.62 22 ARG B O 1
ATOM 2095 N N . GLY B 1 23 ? -5.492 19.656 19.203 1 97.75 23 GLY B N 1
ATOM 2096 C CA . GLY B 1 23 ? -6.586 20.578 18.984 1 97.75 23 GLY B CA 1
ATOM 2097 C C . GLY B 1 23 ? -7.883 20.141 19.641 1 97.75 23 GLY B C 1
ATOM 2098 O O . GLY B 1 23 ? -8.602 20.953 20.219 1 97.75 23 GLY B O 1
ATOM 2099 N N . LEU B 1 24 ? -8.203 18.891 19.531 1 97.62 24 LEU B N 1
ATOM 2100 C CA . LEU B 1 24 ? -9.422 18.359 20.141 1 97.62 24 LEU B CA 1
ATOM 2101 C C . LEU B 1 24 ? -9.352 18.438 21.672 1 97.62 24 LEU B C 1
ATOM 2103 O O . LEU B 1 24 ? -10.352 18.734 22.328 1 97.62 24 LEU B O 1
ATOM 2107 N N . ARG B 1 25 ? -8.188 18.141 22.188 1 96.25 25 ARG B N 1
ATOM 2108 C CA . ARG B 1 25 ? -7.961 18.25 23.625 1 96.25 25 ARG B CA 1
ATOM 2109 C C . ARG B 1 25 ? -8.219 19.688 24.094 1 96.25 25 ARG B C 1
ATOM 2111 O O . ARG B 1 25 ? -8.914 19.891 25.094 1 96.25 25 ARG B O 1
ATOM 2118 N N . GLU B 1 26 ? -7.707 20.594 23.438 1 96.88 26 GLU B N 1
ATOM 2119 C CA . GLU B 1 26 ? -7.852 22 23.781 1 96.88 26 GLU B CA 1
ATOM 2120 C C . GLU B 1 26 ? -9.32 22.422 23.734 1 96.88 26 GLU B C 1
ATOM 2122 O O . GLU B 1 26 ? -9.758 23.25 24.547 1 96.88 26 GLU B O 1
ATOM 2127 N N . LYS B 1 27 ? -10.039 21.859 22.891 1 95.88 27 LYS B N 1
ATOM 2128 C CA . LYS B 1 27 ? -11.43 22.25 22.688 1 95.88 27 LYS B CA 1
ATOM 2129 C C . LYS B 1 27 ? -12.359 21.406 23.578 1 95.88 27 LYS B C 1
ATOM 2131 O O . LYS B 1 27 ? -13.578 21.594 23.562 1 95.88 27 LYS B O 1
ATOM 2136 N N . GLY B 1 28 ? -11.812 20.406 24.25 1 95.31 28 GLY B N 1
ATOM 2137 C CA . GLY B 1 28 ? -12.609 19.562 25.125 1 95.31 28 GLY B CA 1
ATOM 2138 C C . GLY B 1 28 ? -13.477 18.578 24.359 1 95.31 28 GLY B C 1
ATOM 2139 O O . GLY B 1 28 ? -14.586 18.266 24.781 1 95.31 28 GLY B O 1
ATOM 2140 N N . LEU B 1 29 ? -12.969 18.078 23.219 1 96.25 29 LEU B N 1
ATOM 2141 C CA . LEU B 1 29 ? -13.797 17.266 22.328 1 96.25 29 LEU B CA 1
ATOM 2142 C C . LEU B 1 29 ? -13.344 15.805 22.375 1 96.25 29 LEU B C 1
ATOM 2144 O O . LEU B 1 29 ? -13.953 14.945 21.734 1 96.25 29 LEU B O 1
ATOM 2148 N N . LEU B 1 30 ? -12.32 15.438 23.094 1 96 30 LEU B N 1
ATOM 2149 C CA . LEU B 1 30 ? -11.742 14.094 23.078 1 96 30 LEU B CA 1
ATOM 2150 C C . LEU B 1 30 ? -12.766 13.062 23.547 1 96 30 LEU B C 1
ATOM 2152 O O . LEU B 1 30 ? -12.758 11.922 23.078 1 96 30 LEU B O 1
ATOM 2156 N N . GLU B 1 31 ? -13.664 13.453 24.406 1 95 31 GLU B N 1
ATOM 2157 C CA . GLU B 1 31 ? -14.641 12.516 24.938 1 95 31 GLU B CA 1
ATOM 2158 C C . GLU B 1 31 ? -15.797 12.305 23.969 1 95 31 GLU B C 1
ATOM 2160 O O . GLU B 1 31 ? -16.625 11.406 24.156 1 95 31 GLU B O 1
ATOM 2165 N N . ARG B 1 32 ? -15.805 13.078 22.922 1 96 32 ARG B N 1
ATOM 2166 C CA . ARG B 1 32 ? -16.906 13.023 21.984 1 96 32 ARG B CA 1
ATOM 2167 C C . ARG B 1 32 ? -16.531 12.227 20.734 1 96 32 ARG B C 1
ATOM 2169 O O . ARG B 1 32 ? -17.328 12.062 19.812 1 96 32 ARG B O 1
ATOM 2176 N N . VAL B 1 33 ? -15.281 11.812 20.688 1 97.62 33 VAL B N 1
ATOM 2177 C CA . VAL B 1 33 ? -14.805 11.086 19.516 1 97.62 33 VAL B CA 1
ATOM 2178 C C . VAL B 1 33 ? -14.156 9.773 19.953 1 97.62 33 VAL B C 1
ATOM 2180 O O . VAL B 1 33 ? -13.797 9.609 21.109 1 97.62 33 VAL B O 1
ATOM 2183 N N . GLU B 1 34 ? -14.109 8.828 19.047 1 97.62 34 GLU B N 1
ATOM 2184 C CA . GLU B 1 34 ? -13.328 7.609 19.203 1 97.62 34 GLU B CA 1
ATOM 2185 C C . GLU B 1 34 ? -12.047 7.668 18.359 1 97.62 34 GLU B C 1
ATOM 2187 O O . GLU B 1 34 ? -12.102 7.848 17.141 1 97.62 34 GLU B O 1
ATOM 2192 N N . ILE B 1 35 ? -10.898 7.605 18.969 1 97.75 35 ILE B N 1
ATOM 2193 C CA . ILE B 1 35 ? -9.609 7.637 18.297 1 97.75 35 ILE B CA 1
ATOM 2194 C C . ILE B 1 35 ? -9.008 6.23 18.266 1 97.75 35 ILE B C 1
ATOM 2196 O O . ILE B 1 35 ? -8.875 5.582 19.297 1 97.75 35 ILE B O 1
ATOM 2200 N N . VAL B 1 36 ? -8.703 5.754 17.078 1 96.69 36 VAL B N 1
ATOM 2201 C CA . VAL B 1 36 ? -8.172 4.406 16.906 1 96.69 36 VAL B CA 1
ATOM 2202 C C . VAL B 1 36 ? -6.891 4.457 16.078 1 96.69 36 VAL B C 1
ATOM 2204 O O . VAL B 1 36 ? -6.781 5.238 15.125 1 96.69 36 VAL B O 1
ATOM 2207 N N . GLU B 1 37 ? -5.879 3.701 16.453 1 96.19 37 GLU B N 1
ATOM 2208 C CA . GLU B 1 37 ? -4.676 3.582 15.625 1 96.19 37 GLU B CA 1
ATOM 2209 C C . GLU B 1 37 ? -4.945 2.771 14.359 1 96.19 37 GLU B C 1
ATOM 2211 O O . GLU B 1 37 ? -5.559 1.704 14.422 1 96.19 37 GLU B O 1
ATOM 2216 N N . ALA B 1 38 ? -4.535 3.297 13.227 1 96.56 38 ALA B N 1
ATOM 2217 C CA . ALA B 1 38 ? -4.75 2.639 11.945 1 96.56 38 ALA B CA 1
ATOM 2218 C C . ALA B 1 38 ? -3.721 1.534 11.719 1 96.56 38 ALA B C 1
ATOM 2220 O O . ALA B 1 38 ? -2.723 1.74 11.016 1 96.56 38 ALA B O 1
ATOM 2221 N N . LYS B 1 39 ? -4.023 0.339 12.07 1 94.19 39 LYS B N 1
ATOM 2222 C CA . LYS B 1 39 ? -3.088 -0.781 12 1 94.19 39 LYS B CA 1
ATOM 2223 C C . LYS B 1 39 ? -3.303 -1.6 10.727 1 94.19 39 LYS B C 1
ATOM 2225 O O . LYS B 1 39 ? -2.387 -2.275 10.258 1 94.19 39 LYS B O 1
ATOM 2230 N N . ALA B 1 40 ? -4.5 -1.624 10.242 1 94.69 40 ALA B N 1
ATOM 2231 C CA . ALA B 1 40 ? -4.867 -2.348 9.031 1 94.69 40 ALA B CA 1
ATOM 2232 C C . ALA B 1 40 ? -5.223 -1.383 7.902 1 94.69 40 ALA B C 1
ATOM 2234 O O . ALA B 1 40 ? -5.605 -0.238 8.156 1 94.69 40 ALA B O 1
ATOM 2235 N N . PRO B 1 41 ? -5.098 -1.871 6.695 1 96.31 41 PRO B N 1
ATOM 2236 C CA . PRO B 1 41 ? -5.285 -0.967 5.559 1 96.31 41 PRO B CA 1
ATOM 2237 C C . PRO B 1 41 ? -6.73 -0.496 5.41 1 96.31 41 PRO B C 1
ATOM 2239 O O . PRO B 1 41 ? -6.992 0.516 4.758 1 96.31 41 PRO B O 1
ATOM 2242 N N . LEU B 1 42 ? -7.691 -1.211 5.961 1 97.25 42 LEU B N 1
ATOM 2243 C CA . LEU B 1 42 ? -9.102 -0.944 5.723 1 97.25 42 LEU B CA 1
ATOM 2244 C C . LEU B 1 42 ? -9.789 -0.45 6.992 1 97.25 42 LEU B C 1
ATOM 2246 O O . LEU B 1 42 ? -9.438 -0.875 8.094 1 97.25 42 LEU B O 1
ATOM 2250 N N . ASP B 1 43 ? -10.727 0.419 6.773 1 96.81 43 ASP B N 1
ATOM 2251 C CA . ASP B 1 43 ? -11.5 0.862 7.926 1 96.81 43 ASP B CA 1
ATOM 2252 C C . ASP B 1 43 ? -12.586 -0.153 8.281 1 96.81 43 ASP B C 1
ATOM 2254 O O . ASP B 1 43 ? -12.617 -1.257 7.73 1 96.81 43 ASP B O 1
ATOM 2258 N N . GLU B 1 44 ? -13.469 0.154 9.227 1 94.44 44 GLU B N 1
ATOM 2259 C CA . GLU B 1 44 ? -14.43 -0.794 9.781 1 94.44 44 GLU B CA 1
ATOM 2260 C C . GLU B 1 44 ? -15.477 -1.184 8.75 1 94.44 44 GLU B C 1
ATOM 2262 O O . GLU B 1 44 ? -16.188 -2.176 8.922 1 94.44 44 GLU B O 1
ATOM 2267 N N . ARG B 1 45 ? -15.547 -0.393 7.648 1 94.62 45 ARG B N 1
ATOM 2268 C CA . ARG B 1 45 ? -16.531 -0.697 6.617 1 94.62 45 ARG B CA 1
ATOM 2269 C C . ARG B 1 45 ? -15.867 -1.304 5.387 1 94.62 45 ARG B C 1
ATOM 2271 O O . ARG B 1 45 ? -16.5 -1.456 4.34 1 94.62 45 ARG B O 1
ATOM 2278 N N . GLY B 1 46 ? -14.609 -1.537 5.512 1 94 46 GLY B N 1
ATOM 2279 C CA . GLY B 1 46 ? -13.891 -2.221 4.441 1 94 46 GLY B CA 1
ATOM 2280 C C . GLY B 1 46 ? -13.352 -1.276 3.387 1 94 46 GLY B C 1
ATOM 2281 O O . GLY B 1 46 ? -13.008 -1.704 2.283 1 94 46 GLY B O 1
ATOM 2282 N N . ARG B 1 47 ? -13.328 0.007 3.674 1 96.62 47 ARG B N 1
ATOM 2283 C CA . ARG B 1 47 ? -12.766 0.974 2.736 1 96.62 47 ARG B CA 1
ATOM 2284 C C . ARG B 1 47 ? -11.281 1.187 2.994 1 96.62 47 ARG B C 1
ATOM 2286 O O . ARG B 1 47 ? -10.836 1.145 4.141 1 96.62 47 ARG B O 1
ATOM 2293 N N . LEU B 1 48 ? -10.586 1.436 1.943 1 97.75 48 LEU B N 1
ATOM 2294 C CA . LEU B 1 48 ? -9.164 1.74 2.051 1 97.75 48 LEU B CA 1
ATOM 2295 C C . LEU B 1 48 ? -8.938 3.029 2.834 1 97.75 48 LEU B C 1
ATOM 2297 O O . LEU B 1 48 ? -9.609 4.035 2.584 1 97.75 48 LEU B O 1
ATOM 2301 N N . ILE B 1 49 ? -8.094 3.037 3.816 1 98.38 49 ILE B N 1
ATOM 2302 C CA . ILE B 1 49 ? -7.672 4.25 4.512 1 98.38 49 ILE B CA 1
ATOM 2303 C C . ILE B 1 49 ? -6.547 4.926 3.732 1 98.38 49 ILE B C 1
ATOM 2305 O O . ILE B 1 49 ? -5.395 4.477 3.779 1 98.38 49 ILE B O 1
ATOM 2309 N N . TRP B 1 50 ? -6.797 6.023 3.145 1 98.12 50 TRP B N 1
ATOM 2310 C CA . TRP B 1 50 ? -5.879 6.648 2.201 1 98.12 50 TRP B CA 1
ATOM 2311 C C . TRP B 1 50 ? -4.828 7.477 2.934 1 98.12 50 TRP B C 1
ATOM 2313 O O . TRP B 1 50 ? -3.746 7.734 2.398 1 98.12 50 TRP B O 1
ATOM 2323 N N . SER B 1 51 ? -5.18 7.93 4.082 1 97.69 51 SER B N 1
ATOM 2324 C CA . SER B 1 51 ? -4.281 8.734 4.902 1 97.69 51 SER B CA 1
ATOM 2325 C C . SER B 1 51 ? -4.773 8.82 6.344 1 97.69 51 SER B C 1
ATOM 2327 O O . SER B 1 51 ? -5.914 8.445 6.637 1 97.69 51 SER B O 1
ATOM 2329 N N . VAL B 1 52 ? -3.914 9.242 7.168 1 98.31 52 VAL B N 1
ATOM 2330 C CA . VAL B 1 52 ? -4.312 9.547 8.539 1 98.31 52 VAL B CA 1
ATOM 2331 C C . VAL B 1 52 ? -3.959 11 8.859 1 98.31 52 VAL B C 1
ATOM 2333 O O . VAL B 1 52 ? -2.908 11.492 8.453 1 98.31 52 VAL B O 1
ATOM 2336 N N . PRO B 1 53 ? -4.84 11.648 9.562 1 98.5 53 PRO B N 1
ATOM 2337 C CA . PRO B 1 53 ? -6.094 11.164 10.141 1 98.5 53 PRO B CA 1
ATOM 2338 C C . PRO B 1 53 ? -7.129 10.797 9.078 1 98.5 53 PRO B C 1
ATOM 2340 O O . PRO B 1 53 ? -7.117 11.359 7.98 1 98.5 53 PRO B O 1
ATOM 2343 N N . TRP B 1 54 ? -7.859 9.836 9.297 1 98.88 54 TRP B N 1
ATOM 2344 C CA . TRP B 1 54 ? -9.023 9.398 8.539 1 98.88 54 TRP B CA 1
ATOM 2345 C C . TRP B 1 54 ? -10.273 9.383 9.414 1 98.88 54 TRP B C 1
ATOM 2347 O O . TRP B 1 54 ? -10.32 8.695 10.438 1 98.88 54 TRP B O 1
ATOM 2357 N N . VAL B 1 55 ? -11.273 10.172 9.078 1 98.81 55 VAL B N 1
ATOM 2358 C CA . VAL B 1 55 ? -12.375 10.453 9.992 1 98.81 55 VAL B CA 1
ATOM 2359 C C . VAL B 1 55 ? -13.68 9.906 9.406 1 98.81 55 VAL B C 1
ATOM 2361 O O . VAL B 1 55 ? -14.008 10.172 8.25 1 98.81 55 VAL B O 1
ATOM 2364 N N . LEU B 1 56 ? -14.352 9.188 10.188 1 98.56 56 LEU B N 1
ATOM 2365 C CA . LEU B 1 56 ? -15.695 8.719 9.867 1 98.56 56 LEU B CA 1
ATOM 2366 C C . LEU B 1 56 ? -16.734 9.445 10.711 1 98.56 56 LEU B C 1
ATOM 2368 O O . LEU B 1 56 ? -16.516 9.688 11.898 1 98.56 56 LEU B O 1
ATOM 2372 N N . PHE B 1 57 ? -17.781 9.836 10.133 1 98.12 57 PHE B N 1
ATOM 2373 C CA . PHE B 1 57 ? -18.953 10.406 10.773 1 98.12 57 PHE B CA 1
ATOM 2374 C C . PHE B 1 57 ? -20.188 9.562 10.492 1 98.12 57 PHE B C 1
ATOM 2376 O O . PHE B 1 57 ? -20.656 9.492 9.352 1 98.12 57 PHE B O 1
ATOM 2383 N N . ASP B 1 58 ? -20.734 8.867 11.508 1 96.31 58 ASP B N 1
ATOM 2384 C CA . ASP B 1 58 ? -21.844 7.918 11.367 1 96.31 58 ASP B CA 1
ATOM 2385 C C . ASP B 1 58 ? -21.516 6.848 10.328 1 96.31 58 ASP B C 1
ATOM 2387 O O . ASP B 1 58 ? -22.344 6.531 9.469 1 96.31 58 ASP B O 1
ATOM 2391 N N . GLY B 1 59 ? -20.203 6.461 10.297 1 96.38 59 GLY B N 1
ATOM 2392 C CA . GLY B 1 59 ? -19.766 5.371 9.438 1 96.38 59 GLY B CA 1
ATOM 2393 C C . GLY B 1 59 ? -19.391 5.828 8.039 1 96.38 59 GLY B C 1
ATOM 2394 O O . GLY B 1 59 ? -18.844 5.051 7.25 1 96.38 59 GLY B O 1
ATOM 2395 N N . GLU B 1 60 ? -19.672 7.059 7.727 1 97.81 60 GLU B N 1
ATOM 2396 C CA . GLU B 1 60 ? -19.328 7.594 6.41 1 97.81 60 GLU B CA 1
ATOM 2397 C C . GLU B 1 60 ? -18.031 8.375 6.449 1 97.81 60 GLU B C 1
ATOM 2399 O O . GLU B 1 60 ? -17.703 9.008 7.457 1 97.81 60 GLU B O 1
ATOM 2404 N N . VAL B 1 61 ? -17.375 8.383 5.336 1 98.62 61 VAL B N 1
ATOM 2405 C CA . VAL B 1 61 ? -16.078 9.062 5.289 1 98.62 61 VAL B CA 1
ATOM 2406 C C . VAL B 1 61 ? -16.281 10.578 5.309 1 98.62 61 VAL B C 1
ATOM 2408 O O . VAL B 1 61 ? -16.906 11.133 4.402 1 98.62 61 VAL B O 1
ATOM 2411 N N . LEU B 1 62 ? -15.68 11.195 6.32 1 98.62 62 LEU B N 1
ATOM 2412 C CA . LEU B 1 62 ? -15.867 12.633 6.512 1 98.62 62 LEU B CA 1
ATOM 2413 C C . LEU B 1 62 ? -14.625 13.406 6.09 1 98.62 62 LEU B C 1
ATOM 2415 O O . LEU B 1 62 ? -14.734 14.484 5.496 1 98.62 62 LEU B O 1
ATOM 2419 N N . ALA B 1 63 ? -13.461 12.906 6.48 1 98.56 63 ALA B N 1
ATOM 2420 C CA . ALA B 1 63 ? -12.258 13.695 6.234 1 98.56 63 ALA B CA 1
ATOM 2421 C C . ALA B 1 63 ? -11.023 12.805 6.164 1 98.56 63 ALA B C 1
ATOM 2423 O O . ALA B 1 63 ? -10.977 11.742 6.785 1 98.56 63 ALA B O 1
ATOM 2424 N N . GLY B 1 64 ? -10.047 13.219 5.41 1 97.25 64 GLY B N 1
ATOM 2425 C CA . GLY B 1 64 ? -8.68 12.727 5.398 1 97.25 64 GLY B CA 1
ATOM 2426 C C . GLY B 1 64 ? -7.652 13.828 5.605 1 97.25 64 GLY B C 1
ATOM 2427 O O . GLY B 1 64 ? -8 15.008 5.676 1 97.25 64 GLY B O 1
ATOM 2428 N N . ASP B 1 65 ? -6.512 13.539 5.711 1 96.81 65 ASP B N 1
ATOM 2429 C CA . ASP B 1 65 ? -5.438 14.492 5.969 1 96.81 65 ASP B CA 1
ATOM 2430 C C . ASP B 1 65 ? -5.438 15.609 4.934 1 96.81 65 ASP B C 1
ATOM 2432 O O . ASP B 1 65 ? -5.508 15.352 3.73 1 96.81 65 ASP B O 1
ATOM 2436 N N . PRO B 1 66 ? -5.406 16.766 5.359 1 95.12 66 PRO B N 1
ATOM 2437 C CA . PRO B 1 66 ? -5.355 17.297 6.719 1 95.12 66 PRO B CA 1
ATOM 2438 C C . PRO B 1 66 ? -6.742 17.516 7.32 1 95.12 66 PRO B C 1
ATOM 2440 O O . PRO B 1 66 ? -7.715 17.703 6.586 1 95.12 66 PRO B O 1
ATOM 2443 N N . VAL B 1 67 ? -6.781 17.453 8.664 1 97.44 67 VAL B N 1
ATOM 2444 C CA . VAL B 1 67 ? -8.062 17.656 9.328 1 97.44 67 VAL B CA 1
ATOM 2445 C C . VAL B 1 67 ? -7.922 18.719 10.414 1 97.44 67 VAL B C 1
ATOM 2447 O O . VAL B 1 67 ? -7.172 18.547 11.375 1 97.44 67 VAL B O 1
ATOM 2450 N N . ASP B 1 68 ? -8.641 19.766 10.242 1 96.44 68 ASP B N 1
ATOM 2451 C CA . ASP B 1 68 ? -8.742 20.781 11.281 1 96.44 68 ASP B CA 1
ATOM 2452 C C . ASP B 1 68 ? -9.734 20.375 12.359 1 96.44 68 ASP B C 1
ATOM 2454 O O . ASP B 1 68 ? -10.797 19.828 12.062 1 96.44 68 ASP B O 1
ATOM 2458 N N . PRO B 1 69 ? -9.398 20.703 13.586 1 97.25 69 PRO B N 1
ATOM 2459 C CA . PRO B 1 69 ? -10.336 20.375 14.664 1 97.25 69 PRO B CA 1
ATOM 2460 C C . PRO B 1 69 ? -11.727 20.953 14.43 1 97.25 69 PRO B C 1
ATOM 2462 O O . PRO B 1 69 ? -12.719 20.406 14.914 1 97.25 69 PRO B O 1
ATOM 2465 N N . VAL B 1 70 ? -11.82 21.984 13.688 1 96.5 70 VAL B N 1
ATOM 2466 C CA . VAL B 1 70 ? -13.102 22.641 13.414 1 96.5 70 VAL B CA 1
ATOM 2467 C C . VAL B 1 70 ? -14.023 21.688 12.656 1 96.5 70 VAL B C 1
ATOM 2469 O O . VAL B 1 70 ? -15.242 21.719 12.836 1 96.5 70 VAL B O 1
ATOM 2472 N N . VAL B 1 71 ? -13.461 20.844 11.828 1 97.75 71 VAL B N 1
ATOM 2473 C CA . VAL B 1 71 ? -14.258 19.859 11.086 1 97.75 71 VAL B CA 1
ATOM 2474 C C . VAL B 1 71 ? -14.953 18.922 12.07 1 97.75 71 VAL B C 1
ATOM 2476 O O . VAL B 1 71 ? -16.141 18.625 11.914 1 97.75 71 VAL B O 1
ATOM 2479 N N . ILE B 1 72 ? -14.242 18.484 13.094 1 98.19 72 ILE B N 1
ATOM 2480 C CA . ILE B 1 72 ? -14.789 17.578 14.109 1 98.19 72 ILE B CA 1
ATOM 2481 C C . ILE B 1 72 ? -15.836 18.312 14.945 1 98.19 72 ILE B C 1
ATOM 2483 O O . ILE B 1 72 ? -16.891 17.766 15.242 1 98.19 72 ILE B O 1
ATOM 2487 N N . GLU B 1 73 ? -15.492 19.547 15.258 1 97 73 GLU B N 1
ATOM 2488 C CA . GLU B 1 73 ? -16.438 20.375 15.992 1 97 73 GLU B CA 1
ATOM 2489 C C . GLU B 1 73 ? -17.766 20.5 15.242 1 97 73 GLU B C 1
ATOM 2491 O O . GLU B 1 73 ? -18.828 20.375 15.836 1 97 73 GLU B O 1
ATOM 2496 N N . SER B 1 74 ? -17.609 20.734 13.984 1 97.31 74 SER B N 1
ATOM 2497 C CA . SER B 1 74 ? -18.797 20.875 13.148 1 97.31 74 SER B CA 1
ATOM 2498 C C . SER B 1 74 ? -19.609 19.578 13.109 1 97.31 74 SER B C 1
ATOM 2500 O O . SER B 1 74 ? -20.844 19.594 13.141 1 97.31 74 SER B O 1
ATOM 2502 N N . ALA B 1 75 ? -18.953 18.484 12.992 1 97.5 75 ALA B N 1
ATOM 2503 C CA . ALA B 1 75 ? -19.609 17.172 12.984 1 97.5 75 ALA B CA 1
ATOM 2504 C C . ALA B 1 75 ? -20.391 16.953 14.273 1 97.5 75 ALA B C 1
ATOM 2506 O O . ALA B 1 75 ? -21.547 16.516 14.242 1 97.5 75 ALA B O 1
ATOM 2507 N N . VAL B 1 76 ? -19.781 17.281 15.398 1 95.69 76 VAL B N 1
ATOM 2508 C CA . VAL B 1 76 ? -20.391 17.078 16.719 1 95.69 76 VAL B CA 1
ATOM 2509 C C . VAL B 1 76 ? -21.594 17.984 16.875 1 95.69 76 VAL B C 1
ATOM 2511 O O . VAL B 1 76 ? -22.625 17.578 17.438 1 95.69 76 VAL B O 1
ATOM 2514 N N . LYS B 1 77 ? -21.516 19.109 16.297 1 93.75 77 LYS B N 1
ATOM 2515 C CA . LYS B 1 77 ? -22.578 20.109 16.469 1 93.75 77 LYS B CA 1
ATOM 2516 C C . LYS B 1 77 ? -23.656 19.938 15.391 1 93.75 77 LYS B C 1
ATOM 2518 O O . LYS B 1 77 ? -24.734 20.5 15.5 1 93.75 77 LYS B O 1
ATOM 2523 N N . GLY B 1 78 ? -23.297 19.25 14.359 1 92.12 78 GLY B N 1
ATOM 2524 C CA . GLY B 1 78 ? -24.234 19.078 13.258 1 92.12 78 GLY B CA 1
ATOM 2525 C C . GLY B 1 78 ? -24.281 20.281 12.336 1 92.12 78 GLY B C 1
ATOM 2526 O O . GLY B 1 78 ? -25.328 20.609 11.773 1 92.12 78 GLY B O 1
ATOM 2527 N N . SER B 1 79 ? -23.156 20.938 12.195 1 95.81 79 SER B N 1
ATOM 2528 C CA . SER B 1 79 ? -23.094 22.125 11.336 1 95.81 79 SER B CA 1
ATOM 2529 C C . SER B 1 79 ? -22.484 21.781 9.984 1 95.81 79 SER B C 1
ATOM 2531 O O . SER B 1 79 ? -21.625 20.891 9.883 1 95.81 79 SER B O 1
ATOM 2533 N N . LYS B 1 80 ? -22.859 22.562 9.047 1 96.12 80 LYS B N 1
ATOM 2534 C CA . LYS B 1 80 ? -22.312 22.375 7.699 1 96.12 80 LYS B CA 1
ATOM 2535 C C . LYS B 1 80 ? -20.953 23.047 7.559 1 96.12 80 LYS B C 1
ATOM 2537 O O . LYS B 1 80 ? -20.594 23.906 8.359 1 96.12 80 LYS B O 1
ATOM 2542 N N . ILE B 1 81 ? -20.234 22.547 6.512 1 96.44 81 ILE B N 1
ATOM 2543 C CA . ILE B 1 81 ? -18.922 23.109 6.227 1 96.44 81 ILE B CA 1
ATOM 2544 C C . ILE B 1 81 ? -18.828 23.469 4.746 1 96.44 81 ILE B C 1
ATOM 2546 O O . ILE B 1 81 ? -19.438 22.812 3.896 1 96.44 81 ILE B O 1
ATOM 2550 N N . ASP B 1 82 ? -18.156 24.547 4.531 1 95.75 82 ASP B N 1
ATOM 2551 C CA . ASP B 1 82 ? -17.781 24.922 3.17 1 95.75 82 ASP B CA 1
ATOM 2552 C C . ASP B 1 82 ? -16.344 24.562 2.861 1 95.75 82 ASP B C 1
ATOM 2554 O O . ASP B 1 82 ? -15.43 24.922 3.605 1 95.75 82 ASP B O 1
ATOM 2558 N N . VAL B 1 83 ? -16.078 23.812 1.779 1 95.75 83 VAL B N 1
ATOM 2559 C CA . VAL B 1 83 ? -14.734 23.312 1.483 1 95.75 83 VAL B CA 1
ATOM 2560 C C . VAL B 1 83 ? -14.117 24.141 0.358 1 95.75 83 VAL B C 1
ATOM 2562 O O . VAL B 1 83 ? -12.961 23.938 -0.013 1 95.75 83 VAL B O 1
ATOM 2565 N N . GLY B 1 84 ? -14.836 25.141 -0.249 1 96.56 84 GLY B N 1
ATOM 2566 C CA . GLY B 1 84 ? -14.352 25.906 -1.385 1 96.56 84 GLY B CA 1
ATOM 2567 C C . GLY B 1 84 ? -14.43 25.141 -2.695 1 96.56 84 GLY B C 1
ATOM 2568 O O . GLY B 1 84 ? -15.469 24.547 -3.012 1 96.56 84 GLY B O 1
ATOM 2569 N N . ASP B 1 85 ? -13.367 25.188 -3.516 1 98.19 85 ASP B N 1
ATOM 2570 C CA . ASP B 1 85 ? -13.328 24.484 -4.793 1 98.19 85 ASP B CA 1
ATOM 2571 C C . ASP B 1 85 ? -13.117 22.984 -4.594 1 98.19 85 ASP B C 1
ATOM 2573 O O . ASP B 1 85 ? -12.062 22.562 -4.133 1 98.19 85 ASP B O 1
ATOM 2577 N N . PRO B 1 86 ? -14.062 22.188 -4.996 1 98.25 86 PRO B N 1
ATOM 2578 C CA . PRO B 1 86 ? -13.984 20.75 -4.734 1 98.25 86 PRO B CA 1
ATOM 2579 C C . PRO B 1 86 ? -12.805 20.094 -5.438 1 98.25 86 PRO B C 1
ATOM 2581 O O . PRO B 1 86 ? -12.219 19.141 -4.906 1 98.25 86 PRO B O 1
ATOM 2584 N N . VAL B 1 87 ? -12.461 20.547 -6.609 1 98.62 87 VAL B N 1
ATOM 2585 C CA . VAL B 1 87 ? -11.344 19.984 -7.363 1 98.62 87 VAL B CA 1
ATOM 2586 C C . VAL B 1 87 ? -10.031 20.281 -6.645 1 98.62 87 VAL B C 1
ATOM 2588 O O . VAL B 1 87 ? -9.195 19.391 -6.48 1 98.62 87 VAL B O 1
ATOM 2591 N N . GLU B 1 88 ? -9.898 21.516 -6.223 1 98.19 88 GLU B N 1
ATOM 2592 C CA . GLU B 1 88 ? -8.703 21.875 -5.469 1 98.19 88 GLU B CA 1
ATOM 2593 C C . GLU B 1 88 ? -8.617 21.094 -4.16 1 98.19 88 GLU B C 1
ATOM 2595 O O . GLU B 1 88 ? -7.535 20.672 -3.752 1 98.19 88 GLU B O 1
ATOM 2600 N N . ALA B 1 89 ? -9.75 20.938 -3.486 1 98.38 89 ALA B N 1
ATOM 2601 C CA . ALA B 1 89 ? -9.789 20.172 -2.246 1 98.38 89 ALA B CA 1
ATOM 2602 C C . ALA B 1 89 ? -9.32 18.734 -2.475 1 98.38 89 ALA B C 1
ATOM 2604 O O . ALA B 1 89 ? -8.594 18.172 -1.652 1 98.38 89 ALA B O 1
ATOM 2605 N N . PHE B 1 90 ? -9.742 18.156 -3.58 1 98.75 90 PHE B N 1
ATOM 2606 C CA . PHE B 1 90 ? -9.336 16.797 -3.908 1 98.75 90 PHE B CA 1
ATOM 2607 C C . PHE B 1 90 ? -7.836 16.719 -4.141 1 98.75 90 PHE B C 1
ATOM 2609 O O . PHE B 1 90 ? -7.164 15.82 -3.619 1 98.75 90 PHE B O 1
ATOM 2616 N N . MET B 1 91 ? -7.289 17.656 -4.871 1 98.75 91 MET B N 1
ATOM 2617 C CA . MET B 1 91 ? -5.855 17.656 -5.156 1 98.75 91 MET B CA 1
ATOM 2618 C C . MET B 1 91 ? -5.047 17.859 -3.879 1 98.75 91 MET B C 1
ATOM 2620 O O . MET B 1 91 ? -3.988 17.266 -3.705 1 98.75 91 MET B O 1
ATOM 2624 N N . GLU B 1 92 ? -5.547 18.688 -3 1 98.38 92 GLU B N 1
ATOM 2625 C CA . GLU B 1 92 ? -4.887 18.891 -1.714 1 98.38 92 GLU B CA 1
ATOM 2626 C C . GLU B 1 92 ? -4.859 17.594 -0.903 1 98.38 92 GLU B C 1
ATOM 2628 O O . GLU B 1 92 ? -3.859 17.297 -0.247 1 98.38 92 GLU B O 1
ATOM 2633 N N . THR B 1 93 ? -5.938 16.906 -0.955 1 98.31 93 THR B N 1
ATOM 2634 C CA . THR B 1 93 ? -6.008 15.641 -0.239 1 98.31 93 THR B CA 1
ATOM 2635 C C . THR B 1 93 ? -4.996 14.648 -0.801 1 98.31 93 THR B C 1
ATOM 2637 O O . THR B 1 93 ? -4.379 13.891 -0.049 1 98.31 93 THR B O 1
ATOM 2640 N N . ILE B 1 94 ? -4.828 14.594 -2.125 1 98.62 94 ILE B N 1
ATOM 2641 C CA . ILE B 1 94 ? -3.818 13.742 -2.748 1 98.62 94 ILE B CA 1
ATOM 2642 C C . ILE B 1 94 ? -2.43 14.148 -2.264 1 98.62 94 ILE B C 1
ATOM 2644 O O . ILE B 1 94 ? -1.632 13.305 -1.86 1 98.62 94 ILE B O 1
ATOM 2648 N N . LEU B 1 95 ? -2.215 15.453 -2.199 1 98.62 95 LEU B N 1
ATOM 2649 C CA . LEU B 1 95 ? -0.913 15.984 -1.814 1 98.62 95 LEU B CA 1
ATOM 2650 C C . LEU B 1 95 ? -0.559 15.578 -0.388 1 98.62 95 LEU B C 1
ATOM 2652 O O . LEU B 1 95 ? 0.604 15.297 -0.09 1 98.62 95 LEU B O 1
ATOM 2656 N N . HIS B 1 96 ? -1.551 15.461 0.434 1 98.12 96 HIS B N 1
ATOM 2657 C CA . HIS B 1 96 ? -1.287 15.227 1.849 1 98.12 96 HIS B CA 1
ATOM 2658 C C . HIS B 1 96 ? -1.361 13.742 2.184 1 98.12 96 HIS B C 1
ATOM 2660 O O . HIS B 1 96 ? -1.15 13.344 3.332 1 98.12 96 HIS B O 1
ATOM 2666 N N . SER B 1 97 ? -1.659 12.953 1.253 1 98.31 97 SER B N 1
ATOM 2667 C CA . SER B 1 97 ? -1.62 11.5 1.388 1 98.31 97 SER B CA 1
ATOM 2668 C C . SER B 1 97 ? -0.396 10.914 0.694 1 98.31 97 SER B C 1
ATOM 2670 O O . SER B 1 97 ? -0.339 10.859 -0.536 1 98.31 97 SER B O 1
ATOM 2672 N N . SER B 1 98 ? 0.525 10.43 1.477 1 98 98 SER B N 1
ATOM 2673 C CA . SER B 1 98 ? 1.717 9.828 0.89 1 98 98 SER B CA 1
ATOM 2674 C C . SER B 1 98 ? 1.354 8.656 -0.021 1 98 98 SER B C 1
ATOM 2676 O O . SER B 1 98 ? 2.016 8.43 -1.035 1 98 98 SER B O 1
ATOM 2678 N N . LEU B 1 99 ? 0.326 7.926 0.331 1 98.25 99 LEU B N 1
ATOM 2679 C CA . LEU B 1 99 ? -0.135 6.812 -0.494 1 98.25 99 LEU B CA 1
ATOM 2680 C C . LEU B 1 99 ? -0.665 7.312 -1.834 1 98.25 99 LEU B C 1
ATOM 2682 O O . LEU B 1 99 ? -0.189 6.891 -2.891 1 98.25 99 LEU B O 1
ATOM 2686 N N . ALA B 1 100 ? -1.566 8.266 -1.796 1 98.56 100 ALA B N 1
ATOM 2687 C CA . ALA B 1 100 ? -2.18 8.766 -3.021 1 98.56 100 ALA B CA 1
ATOM 2688 C C . ALA B 1 100 ? -1.15 9.469 -3.904 1 98.56 100 ALA B C 1
ATOM 2690 O O . ALA B 1 100 ? -1.142 9.281 -5.125 1 98.56 100 ALA B O 1
ATOM 2691 N N . SER B 1 101 ? -0.283 10.266 -3.295 1 98.75 101 SER B N 1
ATOM 2692 C CA . SER B 1 101 ? 0.753 10.969 -4.039 1 98.75 101 SER B CA 1
ATOM 2693 C C . SER B 1 101 ? 1.689 9.992 -4.746 1 98.75 101 SER B C 1
ATOM 2695 O O . SER B 1 101 ? 2.033 10.188 -5.914 1 98.75 101 SER B O 1
ATOM 2697 N N . SER B 1 102 ? 2.09 8.977 -4.023 1 98.69 102 SER B N 1
ATOM 2698 C CA . SER B 1 102 ? 3.014 8.008 -4.602 1 98.69 102 SER B CA 1
ATOM 2699 C C . SER B 1 102 ? 2.365 7.242 -5.75 1 98.69 102 SER B C 1
ATOM 2701 O O . SER B 1 102 ? 3.004 6.992 -6.773 1 98.69 102 SER B O 1
ATOM 2703 N N . ILE B 1 103 ? 1.109 6.852 -5.566 1 98.56 103 ILE B N 1
ATOM 2704 C CA . ILE B 1 103 ? 0.388 6.152 -6.621 1 98.56 103 ILE B CA 1
ATOM 2705 C C . ILE B 1 103 ? 0.28 7.047 -7.855 1 98.56 103 ILE B C 1
ATOM 2707 O O . ILE B 1 103 ? 0.536 6.602 -8.977 1 98.56 103 ILE B O 1
ATOM 2711 N N . ALA B 1 104 ? -0.067 8.297 -7.648 1 98.69 104 ALA B N 1
ATOM 2712 C CA . ALA B 1 104 ? -0.238 9.234 -8.758 1 98.69 104 ALA B CA 1
ATOM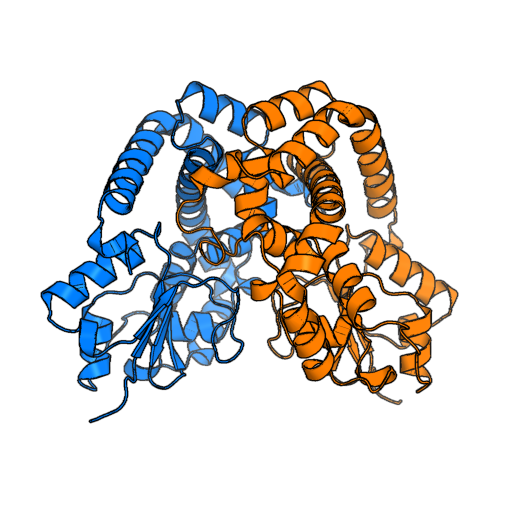 2713 C C . ALA B 1 104 ? 1.075 9.445 -9.508 1 98.69 104 ALA B C 1
ATOM 2715 O O . ALA B 1 104 ? 1.105 9.406 -10.742 1 98.69 104 ALA B O 1
ATOM 2716 N N . VAL B 1 105 ? 2.141 9.633 -8.805 1 98.62 105 VAL B N 1
ATOM 2717 C CA . VAL B 1 105 ? 3.436 9.898 -9.422 1 98.62 105 VAL B CA 1
ATOM 2718 C C . VAL B 1 105 ? 3.936 8.641 -10.133 1 98.62 105 VAL B C 1
ATOM 2720 O O . VAL B 1 105 ? 4.418 8.711 -11.266 1 98.62 105 VAL B O 1
ATOM 2723 N N . LEU B 1 106 ? 3.77 7.523 -9.438 1 98.44 106 LEU B N 1
ATOM 2724 C CA . LEU B 1 106 ? 4.234 6.27 -10.023 1 98.44 106 LEU B CA 1
ATOM 2725 C C . LEU B 1 106 ? 3.488 5.961 -11.312 1 98.44 106 LEU B C 1
ATOM 2727 O O . LEU B 1 106 ? 4.078 5.457 -12.273 1 98.44 106 LEU B O 1
ATOM 2731 N N . SER B 1 107 ? 2.258 6.254 -11.352 1 97.5 107 SER B N 1
ATOM 2732 C CA . SER B 1 107 ? 1.439 5.965 -12.523 1 97.5 107 SER B CA 1
ATOM 2733 C C . SER B 1 107 ? 1.456 7.125 -13.508 1 97.5 107 SER B C 1
ATOM 2735 O O . SER B 1 107 ? 0.951 7.004 -14.625 1 97.5 107 SER B O 1
ATOM 2737 N N . GLN B 1 108 ? 1.967 8.273 -13.062 1 97.69 108 GLN B N 1
ATOM 2738 C CA . GLN B 1 108 ? 1.926 9.516 -13.82 1 97.69 108 GLN B CA 1
ATOM 2739 C C . GLN B 1 108 ? 0.504 9.844 -14.266 1 97.69 108 GLN B C 1
ATOM 2741 O O . GLN B 1 108 ? 0.277 10.203 -15.43 1 97.69 108 GLN B O 1
ATOM 2746 N N . SER B 1 109 ? -0.408 9.672 -13.344 1 97.81 109 SER B N 1
ATOM 2747 C CA . SER B 1 109 ? -1.833 9.828 -13.617 1 97.81 109 SER B CA 1
ATOM 2748 C C . SER B 1 109 ? -2.635 9.938 -12.328 1 97.81 109 SER B C 1
ATOM 2750 O O . SER B 1 109 ? -2.199 9.461 -11.273 1 97.81 109 SER B O 1
ATOM 2752 N N . LEU B 1 110 ? -3.766 10.531 -12.414 1 98.5 110 LEU B N 1
ATOM 2753 C CA . LEU B 1 110 ? -4.668 10.602 -11.266 1 98.5 110 LEU B CA 1
ATOM 2754 C C . LEU B 1 110 ? -5.664 9.445 -11.297 1 98.5 110 LEU B C 1
ATOM 2756 O O . LEU B 1 110 ? -6.355 9.188 -10.305 1 98.5 110 LEU B O 1
ATOM 2760 N N . GLU B 1 111 ? -5.699 8.711 -12.312 1 97.31 111 GLU B N 1
ATOM 2761 C CA . GLU B 1 111 ? -6.738 7.715 -12.547 1 97.31 111 GLU B CA 1
ATOM 2762 C C . GLU B 1 111 ? -6.789 6.695 -11.414 1 97.31 111 GLU B C 1
ATOM 2764 O O . GLU B 1 111 ? -7.863 6.391 -10.891 1 97.31 111 GLU B O 1
ATOM 2769 N N . PRO B 1 112 ? -5.664 6.258 -10.984 1 97.19 112 PRO B N 1
ATOM 2770 C CA . PRO B 1 112 ? -5.727 5.191 -9.977 1 97.19 112 PRO B CA 1
ATOM 2771 C C . PRO B 1 112 ? -6.207 5.691 -8.617 1 97.19 112 PRO B C 1
ATOM 2773 O O . PRO B 1 112 ? -6.516 4.887 -7.734 1 97.19 112 PRO B O 1
ATOM 2776 N N . VAL B 1 113 ? -6.254 6.98 -8.43 1 97.94 113 VAL B N 1
ATOM 2777 C CA . VAL B 1 113 ? -6.605 7.492 -7.109 1 97.94 113 VAL B CA 1
ATOM 2778 C C . VAL B 1 113 ? -7.992 8.133 -7.152 1 97.94 113 VAL B C 1
ATOM 2780 O O . VAL B 1 113 ? -8.414 8.781 -6.191 1 97.94 113 VAL B O 1
ATOM 2783 N N . LEU B 1 114 ? -8.656 7.996 -8.305 1 98.06 114 LEU B N 1
ATOM 2784 C CA . LEU B 1 114 ? -10.031 8.469 -8.398 1 98.06 114 LEU B CA 1
ATOM 2785 C C . LEU B 1 114 ? -10.977 7.539 -7.648 1 98.06 114 LEU B C 1
ATOM 2787 O O . LEU B 1 114 ? -11.672 6.723 -8.258 1 98.06 114 LEU B O 1
ATOM 2791 N N . ASP B 1 115 ? -11.047 7.766 -6.383 1 97.81 115 ASP B N 1
ATOM 2792 C CA . ASP B 1 115 ? -11.797 6.918 -5.457 1 97.81 115 ASP B CA 1
ATOM 2793 C C . ASP B 1 115 ? -12.883 7.711 -4.742 1 97.81 115 ASP B C 1
ATOM 2795 O O . ASP B 1 115 ? -12.641 8.82 -4.254 1 97.81 115 ASP B O 1
ATOM 2799 N N . VAL B 1 116 ? -13.969 7.125 -4.605 1 98.12 116 VAL B N 1
ATOM 2800 C CA . VAL B 1 116 ? -15.141 7.816 -4.082 1 98.12 116 VAL B CA 1
ATOM 2801 C C . VAL B 1 116 ? -14.922 8.164 -2.611 1 98.12 116 VAL B C 1
ATOM 2803 O O . VAL B 1 116 ? -15.344 9.227 -2.146 1 98.12 116 VAL B O 1
ATOM 2806 N N . SER B 1 117 ? -14.312 7.281 -1.827 1 98.31 117 SER B N 1
ATOM 2807 C CA . SER B 1 117 ? -14.055 7.562 -0.418 1 98.31 117 SER B CA 1
ATOM 2808 C C . SER B 1 117 ? -13.055 8.695 -0.255 1 98.31 117 SER B C 1
ATOM 2810 O O . SER B 1 117 ? -13.195 9.531 0.64 1 98.31 117 SER B O 1
ATOM 2812 N N . LEU B 1 118 ? -12.039 8.711 -1.11 1 98.5 118 LEU B N 1
ATOM 2813 C CA . LEU B 1 118 ? -11.062 9.797 -1.082 1 98.5 118 LEU B CA 1
ATOM 2814 C C . LEU B 1 118 ? -11.711 11.125 -1.44 1 98.5 118 LEU B C 1
ATOM 2816 O O . LEU B 1 118 ? -11.414 12.148 -0.826 1 98.5 118 LEU B O 1
ATOM 2820 N N . ALA B 1 119 ? -12.594 11.07 -2.402 1 98.81 119 ALA B N 1
ATOM 2821 C CA . ALA B 1 119 ? -13.32 12.273 -2.785 1 98.81 119 ALA B CA 1
ATOM 2822 C C . ALA B 1 119 ? -14.234 12.75 -1.657 1 98.81 119 ALA B C 1
ATOM 2824 O O . ALA B 1 119 ? -14.336 13.945 -1.391 1 98.81 119 ALA B O 1
ATOM 2825 N N . SER B 1 120 ? -14.906 11.82 -1.017 1 98.81 120 SER B N 1
ATOM 2826 C CA . SER B 1 120 ? -15.742 12.172 0.126 1 98.81 120 SER B CA 1
ATOM 2827 C C . SER B 1 120 ? -14.93 12.867 1.213 1 98.81 120 SER B C 1
ATOM 2829 O O . SER B 1 120 ? -15.344 13.906 1.733 1 98.81 120 SER B O 1
ATOM 2831 N N . ALA B 1 121 ? -13.797 12.344 1.507 1 98.81 121 ALA B N 1
ATOM 2832 C CA . ALA B 1 121 ? -12.898 12.922 2.504 1 98.81 121 ALA B CA 1
ATOM 2833 C C . ALA B 1 121 ? -12.461 14.328 2.098 1 98.81 121 ALA B C 1
ATOM 2835 O O . ALA B 1 121 ? -12.438 15.234 2.928 1 98.81 121 ALA B O 1
ATOM 2836 N N . ALA B 1 122 ? -12.156 14.461 0.845 1 98.62 122 ALA B N 1
ATOM 2837 C CA . ALA B 1 122 ? -11.641 15.727 0.32 1 98.62 122 ALA B CA 1
ATOM 2838 C C . ALA B 1 122 ? -12.648 16.859 0.509 1 98.62 122 ALA B C 1
ATOM 2840 O O . ALA B 1 122 ? -12.281 17.969 0.887 1 98.62 122 ALA B O 1
ATOM 2841 N N . VAL B 1 123 ? -13.898 16.5 0.285 1 98.62 123 VAL B N 1
ATOM 2842 C CA . VAL B 1 123 ? -14.883 17.578 0.273 1 98.62 123 VAL B CA 1
ATOM 2843 C C . VAL B 1 123 ? -15.742 17.5 1.536 1 98.62 123 VAL B C 1
ATOM 2845 O O . VAL B 1 123 ? -16.75 18.203 1.65 1 98.62 123 VAL B O 1
ATOM 2848 N N . ARG B 1 124 ? -15.359 16.641 2.473 1 98.69 124 ARG B N 1
ATOM 2849 C CA . ARG B 1 124 ? -16.141 16.484 3.697 1 98.69 124 ARG B CA 1
ATOM 2850 C C . ARG B 1 124 ? -17.609 16.281 3.385 1 98.69 124 ARG B C 1
ATOM 2852 O O . ARG B 1 124 ? -18.469 16.969 3.949 1 98.69 124 ARG B O 1
ATOM 2859 N N . SER B 1 125 ? -17.844 15.336 2.629 1 98.56 125 SER B N 1
ATOM 2860 C CA . SER B 1 125 ? -19.125 15.156 1.958 1 98.56 125 SER B CA 1
ATOM 2861 C C . SER B 1 125 ? -20.266 15.141 2.959 1 98.56 125 SER B C 1
ATOM 2863 O O . SER B 1 125 ? -21.281 15.828 2.766 1 98.56 125 SER B O 1
ATOM 2865 N N . PRO B 1 126 ? -20.172 14.438 4.078 1 98.12 126 PRO B N 1
ATOM 2866 C CA . PRO B 1 126 ? -21.297 14.383 5.004 1 98.12 126 PRO B CA 1
ATOM 2867 C C . PRO B 1 126 ? -21.703 15.766 5.531 1 98.12 126 PRO B C 1
ATOM 2869 O O . PRO B 1 126 ? -22.844 15.977 5.914 1 98.12 126 PRO B O 1
ATOM 2872 N N . LEU B 1 127 ? -20.766 16.688 5.566 1 98.12 127 LEU B N 1
ATOM 2873 C CA . LEU B 1 127 ? -21.047 18 6.156 1 98.12 127 LEU B CA 1
ATOM 2874 C C . LEU B 1 127 ? -21.234 19.047 5.07 1 98.12 127 LEU B C 1
ATOM 2876 O O . LEU B 1 127 ? -21.969 20.031 5.266 1 98.12 127 LEU B O 1
ATOM 2880 N N . SER B 1 128 ? -20.562 18.891 3.949 1 98.12 128 SER B N 1
ATOM 2881 C CA . SER B 1 128 ? -20.641 19.875 2.881 1 98.12 128 SER B CA 1
ATOM 2882 C C . SER B 1 128 ? -21.859 19.641 1.997 1 98.12 128 SER B C 1
ATOM 2884 O O . SER B 1 128 ? -22.328 20.562 1.324 1 98.12 128 SER B O 1
ATOM 2886 N N . GLY B 1 129 ? -22.266 18.406 1.893 1 97.5 129 GLY B N 1
ATOM 2887 C CA . GLY B 1 129 ? -23.391 18.047 1.039 1 97.5 129 GLY B CA 1
ATOM 2888 C C . GLY B 1 129 ? -22.984 17.781 -0.398 1 97.5 129 GLY B C 1
ATOM 2889 O O . GLY B 1 129 ? -23.812 17.391 -1.224 1 97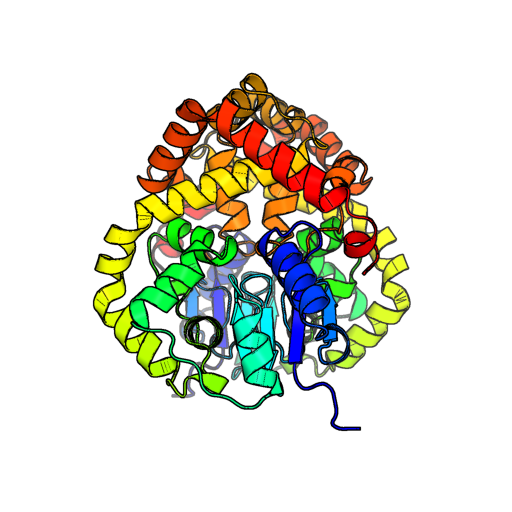.5 129 GLY B O 1
ATOM 2890 N N . LEU B 1 130 ? -21.75 17.938 -0.732 1 98.31 130 LEU B N 1
ATOM 2891 C CA . LEU B 1 130 ? -21.266 17.703 -2.092 1 98.31 130 LEU B CA 1
ATOM 2892 C C . LEU B 1 130 ? -21.234 16.203 -2.396 1 98.31 130 LEU B C 1
ATOM 2894 O O . LEU B 1 130 ? -20.859 15.398 -1.539 1 98.31 130 LEU B O 1
ATOM 2898 N N . ASN B 1 131 ? -21.562 15.875 -3.615 1 98.5 131 ASN B N 1
ATOM 2899 C CA . ASN B 1 131 ? -21.516 14.492 -4.07 1 98.5 131 ASN B CA 1
ATOM 2900 C C . ASN B 1 131 ? -20.109 14.094 -4.523 1 98.5 131 ASN B C 1
ATOM 2902 O O . ASN B 1 131 ? -19.609 14.594 -5.531 1 98.5 131 ASN B O 1
ATOM 2906 N N . PRO B 1 132 ? -19.547 13.141 -3.877 1 98.69 132 PRO B N 1
ATOM 2907 C CA . PRO B 1 132 ? -18.172 12.75 -4.234 1 98.69 132 PRO B CA 1
ATOM 2908 C C . PRO B 1 132 ? -18.047 12.32 -5.691 1 98.69 132 PRO B C 1
ATOM 2910 O O . PRO B 1 132 ? -17.016 12.562 -6.324 1 98.69 132 PRO B O 1
ATOM 2913 N N . ARG B 1 133 ? -19.016 11.688 -6.223 1 98.56 133 ARG B N 1
ATOM 2914 C CA . ARG B 1 133 ? -18.953 11.203 -7.602 1 98.56 133 ARG B CA 1
ATOM 2915 C C . ARG B 1 133 ? -18.891 12.367 -8.586 1 98.56 133 ARG B C 1
ATOM 2917 O O . ARG B 1 133 ? -18.25 12.273 -9.625 1 98.56 133 ARG B O 1
ATOM 2924 N N . ASP B 1 134 ? -19.547 13.453 -8.273 1 9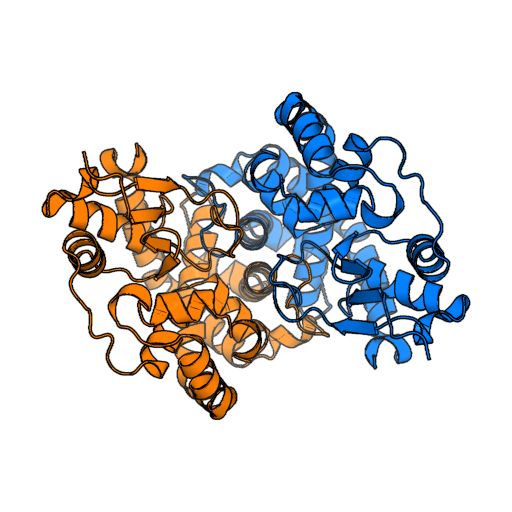8.56 134 ASP B N 1
ATOM 2925 C CA . ASP B 1 134 ? -19.484 14.648 -9.109 1 98.56 134 ASP B CA 1
ATOM 2926 C C . ASP B 1 134 ? -18.094 15.273 -9.062 1 98.56 134 ASP B C 1
ATOM 2928 O O . ASP B 1 134 ? -17.609 15.781 -10.078 1 98.56 134 ASP B O 1
ATOM 2932 N N . VAL B 1 135 ? -17.531 15.25 -7.898 1 98.62 135 VAL B N 1
ATOM 2933 C CA . VAL B 1 135 ? -16.156 15.742 -7.742 1 98.62 135 VAL B CA 1
ATOM 2934 C C . VAL B 1 135 ? -15.219 14.938 -8.633 1 98.62 135 VAL B C 1
ATOM 2936 O O . VAL B 1 135 ? -14.406 15.508 -9.367 1 98.62 135 VAL B O 1
ATOM 2939 N N . LEU B 1 136 ? -15.367 13.633 -8.633 1 98.75 136 LEU B N 1
ATOM 2940 C CA . LEU B 1 136 ? -14.5 12.75 -9.406 1 98.75 136 LEU B CA 1
ATOM 2941 C C . LEU B 1 136 ? -14.672 12.992 -10.898 1 98.75 136 LEU B C 1
ATOM 2943 O O . LEU B 1 136 ? -13.695 12.984 -11.656 1 98.75 136 LEU B O 1
ATOM 2947 N N . LYS B 1 137 ? -15.906 13.164 -11.328 1 98.69 137 LYS B N 1
ATOM 2948 C CA . LYS B 1 137 ? -16.156 13.469 -12.734 1 98.69 137 LYS B CA 1
ATOM 2949 C C . LYS B 1 137 ? -15.43 14.742 -13.156 1 98.69 137 LYS B C 1
ATOM 2951 O O . LYS B 1 137 ? -14.844 14.797 -14.242 1 98.69 137 LYS B O 1
ATOM 2956 N N . SER B 1 138 ? -15.492 15.727 -12.297 1 98.56 138 SER B N 1
ATOM 2957 C CA . SER B 1 138 ? -14.836 17 -12.578 1 98.56 138 SER B CA 1
ATOM 2958 C C . SER B 1 138 ? -13.32 16.844 -12.633 1 98.56 138 SER B C 1
ATOM 2960 O O . SER B 1 138 ? -12.664 17.438 -13.484 1 98.56 138 SER B O 1
ATOM 2962 N N . VAL B 1 139 ? -12.781 16.078 -11.727 1 98.75 139 VAL B N 1
ATOM 2963 C CA . VAL B 1 139 ? -11.336 15.852 -11.695 1 98.75 139 VAL B CA 1
ATOM 2964 C C . VAL B 1 139 ? -10.914 15.023 -12.906 1 98.75 139 VAL B C 1
ATOM 2966 O O . VAL B 1 139 ? -9.906 15.32 -13.547 1 98.75 139 VAL B O 1
ATOM 2969 N N . GLU B 1 140 ? -11.664 14.023 -13.172 1 98.5 140 GLU B N 1
ATOM 2970 C CA . GLU B 1 140 ? -11.367 13.133 -14.289 1 98.5 140 GLU B CA 1
ATOM 2971 C C . GLU B 1 140 ? -11.312 13.906 -15.609 1 98.5 140 GLU B C 1
ATOM 2973 O O . GLU B 1 140 ? -10.453 13.648 -16.453 1 98.5 140 GLU B O 1
ATOM 2978 N N . ALA B 1 141 ? -12.195 14.828 -15.797 1 98.19 141 ALA B N 1
ATOM 2979 C CA . ALA B 1 141 ? -12.289 15.625 -17.016 1 98.19 141 ALA B CA 1
ATOM 2980 C C . ALA B 1 141 ? -11.023 16.453 -17.234 1 98.19 141 ALA B C 1
ATOM 2982 O O . ALA B 1 141 ? -10.688 16.797 -18.375 1 98.19 141 ALA B O 1
ATOM 2983 N N . ARG B 1 142 ? -10.289 16.703 -16.125 1 97.69 142 ARG B N 1
ATOM 2984 C CA . ARG B 1 142 ? -9.094 17.531 -16.188 1 97.69 142 ARG B CA 1
ATOM 2985 C C . ARG B 1 142 ? -7.879 16.797 -15.648 1 97.69 142 ARG B C 1
ATOM 2987 O O . ARG B 1 142 ? -6.914 17.422 -15.203 1 97.69 142 ARG B O 1
ATOM 2994 N N . ALA B 1 143 ? -7.926 15.562 -15.617 1 98.25 143 ALA B N 1
ATOM 2995 C CA . ALA B 1 143 ? -6.965 14.742 -14.883 1 98.25 143 ALA B CA 1
ATOM 2996 C C . ALA B 1 143 ? -5.543 15 -15.367 1 98.25 143 ALA B C 1
ATOM 2998 O O . ALA B 1 143 ? -4.629 15.203 -14.562 1 98.25 143 ALA B O 1
ATOM 2999 N N . SER B 1 144 ? -5.32 15.008 -16.672 1 97.94 144 SER B N 1
ATOM 3000 C CA . SER B 1 144 ? -3.994 15.211 -17.25 1 97.94 144 SER B CA 1
ATOM 3001 C C . SER B 1 144 ? -3.453 16.594 -16.906 1 97.94 144 SER B C 1
ATOM 3003 O O . SER B 1 144 ? -2.281 16.734 -16.562 1 97.94 144 SER B O 1
ATOM 3005 N N . GLU B 1 145 ? -4.277 17.562 -17.047 1 98.25 145 GLU B N 1
ATOM 3006 C CA . GLU B 1 145 ? -3.904 18.938 -16.719 1 98.25 145 GLU B CA 1
ATOM 3007 C C . GLU B 1 145 ? -3.588 19.094 -15.242 1 98.25 145 GLU B C 1
ATOM 3009 O O . GLU B 1 145 ? -2.574 19.688 -14.875 1 98.25 145 GLU B O 1
ATOM 3014 N N . LEU B 1 146 ? -4.453 18.609 -14.422 1 98.75 146 LEU B N 1
ATOM 3015 C CA . LEU B 1 146 ? -4.277 18.688 -12.977 1 98.75 146 LEU B CA 1
ATOM 3016 C C . LEU B 1 146 ? -2.994 17.984 -12.539 1 98.75 146 LEU B C 1
ATOM 3018 O O . LEU B 1 146 ? -2.23 18.531 -11.734 1 98.75 146 LEU B O 1
ATOM 3022 N N . TYR B 1 147 ? -2.754 16.844 -13.07 1 98.62 147 TYR B N 1
ATOM 3023 C CA . TYR B 1 147 ? -1.522 16.141 -12.719 1 98.62 147 TYR B CA 1
ATOM 3024 C C . TYR B 1 147 ? -0.299 16.969 -13.117 1 98.62 147 TYR B C 1
ATOM 3026 O O . TYR B 1 147 ? 0.64 17.109 -12.328 1 98.62 147 TYR B O 1
ATOM 3034 N N . SER B 1 148 ? -0.302 17.422 -14.305 1 98.12 148 SER B N 1
ATOM 3035 C CA . SER B 1 148 ? 0.828 18.203 -14.789 1 98.12 148 SER B CA 1
ATOM 3036 C C . SER B 1 148 ? 1.071 19.422 -13.898 1 98.12 148 SER B C 1
ATOM 3038 O O . SER B 1 148 ? 2.217 19.75 -13.586 1 98.12 148 SER B O 1
ATOM 3040 N N . GLU B 1 149 ? 0.021 20.047 -13.461 1 98.31 149 GLU B N 1
ATOM 3041 C CA . GLU B 1 149 ? 0.101 21.25 -12.641 1 98.31 149 GLU B CA 1
ATOM 3042 C C . GLU B 1 149 ? 0.62 20.938 -11.242 1 98.31 149 GLU B C 1
ATOM 3044 O O . GLU B 1 149 ? 1.322 21.75 -10.633 1 98.31 149 GLU B O 1
ATOM 3049 N N . TRP B 1 150 ? 0.306 19.812 -10.711 1 98.44 150 TRP B N 1
ATOM 3050 C CA . TRP B 1 150 ? 0.554 19.5 -9.305 1 98.44 150 TRP B CA 1
ATOM 3051 C C . TRP B 1 150 ? 1.754 18.578 -9.148 1 98.44 150 TRP B C 1
ATOM 3053 O O . TRP B 1 150 ? 2.242 18.359 -8.039 1 98.44 150 TRP B O 1
ATOM 3063 N N . SER B 1 151 ? 2.258 17.984 -10.234 1 98.12 151 SER B N 1
ATOM 3064 C CA . SER B 1 151 ? 3.246 16.922 -10.188 1 98.12 151 SER B CA 1
ATOM 3065 C C . SER B 1 151 ? 4.508 17.359 -9.453 1 98.12 151 SER B C 1
ATOM 3067 O O . SER B 1 151 ? 5.105 16.578 -8.703 1 98.12 151 SER B O 1
ATOM 3069 N N . GLY B 1 152 ? 4.938 18.609 -9.641 1 97.69 152 GLY B N 1
ATOM 3070 C CA . GLY B 1 152 ? 6.086 19.125 -8.914 1 97.69 152 GLY B CA 1
ATOM 3071 C C . GLY B 1 152 ? 5.875 19.156 -7.41 1 97.69 152 GLY B C 1
ATOM 3072 O O . GLY B 1 152 ? 6.762 18.781 -6.641 1 97.69 152 GLY B O 1
ATOM 3073 N N . LYS B 1 153 ? 4.711 19.625 -6.977 1 98.19 153 LYS B N 1
ATOM 3074 C CA . LYS B 1 153 ? 4.367 19.656 -5.555 1 98.19 153 LYS B CA 1
ATOM 3075 C C . LYS B 1 153 ? 4.34 18.234 -4.973 1 98.19 153 LYS B C 1
ATOM 3077 O O . LYS B 1 153 ? 4.789 18.016 -3.85 1 98.19 153 LYS B O 1
ATOM 3082 N N . LEU B 1 154 ? 3.781 17.344 -5.742 1 98.69 154 LEU B N 1
ATOM 3083 C CA . LEU B 1 154 ? 3.717 15.953 -5.305 1 98.69 154 LEU B CA 1
ATOM 3084 C C . LEU B 1 154 ? 5.117 15.367 -5.125 1 98.69 154 LEU B C 1
ATOM 3086 O O . LEU B 1 154 ? 5.395 14.703 -4.125 1 98.69 154 LEU B O 1
ATOM 3090 N N . ALA B 1 155 ? 5.988 15.656 -6.066 1 98.5 155 ALA B N 1
ATOM 3091 C CA . ALA B 1 155 ? 7.363 15.172 -6.008 1 98.5 155 ALA B CA 1
ATOM 3092 C C . ALA B 1 155 ? 8.07 15.672 -4.754 1 98.5 155 ALA B C 1
ATOM 3094 O O . ALA B 1 155 ? 8.758 14.906 -4.07 1 98.5 155 ALA B O 1
ATOM 3095 N N . ARG B 1 156 ? 7.879 16.875 -4.418 1 98.12 156 ARG B N 1
ATOM 3096 C CA . ARG B 1 156 ? 8.531 17.469 -3.25 1 98.12 156 ARG B CA 1
ATOM 3097 C C . ARG B 1 156 ? 7.965 16.875 -1.96 1 98.12 156 ARG B C 1
ATOM 3099 O O . ARG B 1 156 ? 8.711 16.594 -1.021 1 98.12 156 ARG B O 1
ATOM 3106 N N . ALA B 1 157 ? 6.645 16.75 -1.951 1 98.06 157 ALA B N 1
ATOM 3107 C CA . ALA B 1 157 ? 6.02 16.125 -0.787 1 98.06 157 ALA B CA 1
ATOM 3108 C C . ALA B 1 157 ? 6.555 14.711 -0.566 1 98.06 157 ALA B C 1
ATOM 3110 O O . ALA B 1 157 ? 6.828 14.312 0.568 1 98.06 157 ALA B O 1
ATOM 3111 N N . LEU B 1 158 ? 6.703 13.977 -1.625 1 98.62 158 LEU B N 1
ATOM 3112 C CA . LEU B 1 158 ? 7.211 12.609 -1.544 1 98.62 158 LEU B CA 1
ATOM 3113 C C . LEU B 1 158 ? 8.664 12.602 -1.086 1 98.62 158 LEU B C 1
ATOM 3115 O O . LEU B 1 158 ? 9.086 11.711 -0.342 1 98.62 158 LEU B O 1
ATOM 3119 N N . ALA B 1 159 ? 9.438 13.586 -1.525 1 98.62 159 ALA B N 1
ATOM 3120 C CA . ALA B 1 159 ? 10.82 13.695 -1.072 1 98.62 159 ALA B CA 1
ATOM 3121 C C . ALA B 1 159 ? 10.891 13.836 0.446 1 98.62 159 ALA B C 1
ATOM 3123 O O . ALA B 1 159 ? 11.703 13.18 1.102 1 98.62 159 ALA B O 1
ATOM 3124 N N . ILE B 1 160 ? 10.039 14.648 0.991 1 98.25 160 ILE B N 1
ATOM 3125 C CA . ILE B 1 160 ? 10.008 14.844 2.436 1 98.25 160 ILE B CA 1
ATOM 3126 C C . ILE B 1 160 ? 9.602 13.547 3.129 1 98.25 160 ILE B C 1
ATOM 3128 O O . ILE B 1 160 ? 10.188 13.172 4.145 1 98.25 160 ILE B O 1
ATOM 3132 N N . GLY B 1 161 ? 8.555 12.891 2.557 1 98.31 161 GLY B N 1
ATOM 3133 C CA . GLY B 1 161 ? 8.156 11.594 3.086 1 98.31 161 GLY B CA 1
ATOM 3134 C C . GLY B 1 161 ? 9.273 10.57 3.059 1 98.31 161 GLY B C 1
ATOM 3135 O O . GLY B 1 161 ? 9.438 9.797 4.004 1 98.31 161 GLY B O 1
ATOM 3136 N N . PHE B 1 162 ? 10.078 10.57 1.998 1 98.75 162 PHE B N 1
ATOM 3137 C CA . PHE B 1 162 ? 11.219 9.672 1.851 1 98.75 162 PHE B CA 1
ATOM 3138 C C . PHE B 1 162 ? 12.227 9.898 2.967 1 98.75 162 PHE B C 1
ATOM 3140 O O . PHE B 1 162 ? 12.688 8.945 3.604 1 98.75 162 PHE B O 1
ATOM 3147 N N . VAL B 1 163 ? 12.586 11.125 3.215 1 98.69 163 VAL B N 1
ATOM 3148 C CA . VAL B 1 163 ? 13.562 11.453 4.25 1 98.69 163 VAL B CA 1
ATOM 3149 C C . VAL B 1 163 ? 13.055 10.977 5.609 1 98.69 163 VAL B C 1
ATOM 3151 O O . VAL B 1 163 ? 13.812 10.414 6.398 1 98.69 163 VAL B O 1
ATOM 3154 N N . ARG B 1 164 ? 11.781 11.211 5.891 1 98.44 164 ARG B N 1
ATOM 3155 C CA . ARG B 1 164 ? 11.188 10.789 7.156 1 98.44 164 ARG B CA 1
ATOM 3156 C C . ARG B 1 164 ? 11.312 9.281 7.34 1 98.44 164 ARG B C 1
ATOM 3158 O O . ARG B 1 164 ? 11.734 8.812 8.398 1 98.44 164 ARG B O 1
ATOM 3165 N N . GLU B 1 165 ? 10.906 8.516 6.301 1 98.5 165 GLU B N 1
ATOM 3166 C CA . GLU B 1 165 ? 10.93 7.059 6.422 1 98.5 165 GLU B CA 1
ATOM 3167 C C . GLU B 1 165 ? 12.367 6.535 6.461 1 98.5 165 GLU B C 1
ATOM 3169 O O . GLU B 1 165 ? 12.648 5.543 7.133 1 98.5 165 GLU B O 1
ATOM 3174 N N . LEU B 1 166 ? 13.25 7.207 5.715 1 98.38 166 LEU B N 1
ATOM 3175 C CA . LEU B 1 166 ? 14.656 6.828 5.809 1 98.38 166 LEU B CA 1
ATOM 3176 C C . LEU B 1 166 ? 15.203 7.098 7.207 1 98.38 166 LEU B C 1
ATOM 3178 O O . LEU B 1 166 ? 15.961 6.289 7.746 1 98.38 166 LEU B O 1
ATOM 3182 N N . TRP B 1 167 ? 14.836 8.227 7.793 1 98.19 167 TRP B N 1
ATOM 3183 C CA . TRP B 1 167 ? 15.227 8.555 9.164 1 98.19 167 TRP B CA 1
ATOM 3184 C C . TRP B 1 167 ? 14.773 7.461 10.125 1 98.19 167 TRP B C 1
ATOM 3186 O O . TRP B 1 167 ? 15.547 7.027 10.984 1 98.19 167 TRP B O 1
ATOM 3196 N N . TRP B 1 168 ? 13.555 6.984 9.984 1 98.25 168 TRP B N 1
ATOM 3197 C CA . TRP B 1 168 ? 13.062 5.879 10.797 1 98.25 168 TRP B CA 1
ATOM 3198 C C . TRP B 1 168 ? 13.859 4.609 10.531 1 98.25 168 TRP B C 1
ATOM 3200 O O . TRP B 1 168 ? 14.273 3.92 11.469 1 98.25 168 TRP B O 1
ATOM 3210 N N . ALA B 1 169 ? 14.07 4.301 9.227 1 97.88 169 ALA B N 1
ATOM 3211 C CA . ALA B 1 169 ? 14.727 3.064 8.805 1 97.88 169 ALA B CA 1
ATOM 3212 C C . ALA B 1 169 ? 16.141 2.967 9.383 1 97.88 169 ALA B C 1
ATOM 3214 O O . ALA B 1 169 ? 16.656 1.867 9.578 1 97.88 169 ALA B O 1
ATOM 3215 N N . ARG B 1 170 ? 16.672 4.109 9.688 1 96.56 170 ARG B N 1
ATOM 3216 C CA . ARG B 1 170 ? 18.047 4.148 10.18 1 96.56 170 ARG B CA 1
ATOM 3217 C C . ARG B 1 170 ? 18.078 4.383 11.688 1 96.56 170 ARG B C 1
ATOM 3219 O O . ARG B 1 170 ? 19.094 4.805 12.234 1 96.56 170 ARG B O 1
ATOM 3226 N N . GLY B 1 171 ? 16.969 4.227 12.336 1 95.38 171 GLY B N 1
ATOM 3227 C CA . GLY B 1 171 ? 16.906 4.219 13.789 1 95.38 171 GLY B CA 1
ATOM 3228 C C . GLY B 1 171 ? 16.875 5.609 14.391 1 95.38 171 GLY B C 1
ATOM 3229 O O . GLY B 1 171 ? 17.172 5.793 15.57 1 95.38 171 GLY B O 1
ATOM 3230 N N . GLY B 1 172 ? 16.594 6.566 13.609 1 95.56 172 GLY B N 1
ATOM 3231 C CA . GLY B 1 172 ? 16.453 7.922 14.117 1 95.56 172 GLY B CA 1
ATOM 3232 C C . GLY B 1 172 ? 17.734 8.734 13.977 1 95.56 172 GLY B C 1
ATOM 3233 O O . GLY B 1 172 ? 17.938 9.711 14.703 1 95.56 172 GLY B O 1
ATOM 3234 N N . THR B 1 173 ? 18.594 8.227 13.117 1 94.38 173 THR B N 1
ATOM 3235 C CA . THR B 1 173 ? 19.812 8.969 12.805 1 94.38 173 THR B CA 1
ATOM 3236 C C . THR B 1 173 ? 20.047 9 11.297 1 94.38 173 THR B C 1
ATOM 3238 O O . THR B 1 173 ? 20.109 7.953 10.656 1 94.38 173 THR B O 1
ATOM 3241 N N . LEU B 1 174 ? 20.188 10.203 10.781 1 96.44 174 LEU B N 1
ATOM 3242 C CA . LEU B 1 174 ? 20.438 10.391 9.359 1 96.44 174 LEU B CA 1
ATOM 3243 C C . LEU B 1 174 ? 21.297 11.641 9.125 1 96.44 174 LEU B C 1
ATOM 3245 O O . LEU B 1 174 ? 20.969 12.719 9.633 1 96.44 174 LEU B O 1
ATOM 3249 N N . ASP B 1 175 ? 22.406 11.469 8.477 1 96.38 175 ASP B N 1
ATOM 3250 C CA . ASP B 1 175 ? 23.234 12.617 8.094 1 96.38 175 ASP B CA 1
ATOM 3251 C C . ASP B 1 175 ? 23.203 12.844 6.586 1 96.38 175 ASP B C 1
ATOM 3253 O O . ASP B 1 175 ? 22.75 11.977 5.832 1 96.38 175 ASP B O 1
ATOM 3257 N N . PRO B 1 176 ? 23.625 13.977 6.141 1 96.69 176 PRO B N 1
ATOM 3258 C CA . PRO B 1 176 ? 23.547 14.312 4.719 1 96.69 176 PRO B CA 1
ATOM 3259 C C . PRO B 1 176 ? 24.297 13.328 3.832 1 96.69 176 PRO B C 1
ATOM 3261 O O . PRO B 1 176 ? 23.844 13.016 2.727 1 96.69 176 PRO B O 1
ATOM 3264 N N . GLY B 1 177 ? 25.438 12.883 4.246 1 95.56 177 GLY B N 1
ATOM 3265 C CA . GLY B 1 177 ? 26.188 11.891 3.48 1 95.56 177 GLY B CA 1
ATOM 3266 C C . GLY B 1 177 ? 25.422 10.602 3.268 1 95.56 177 GLY B C 1
ATOM 3267 O O . GLY B 1 177 ? 25.438 10.031 2.172 1 95.56 177 GLY B O 1
ATOM 3268 N N . GLY B 1 178 ? 24.781 10.117 4.332 1 94.94 178 GLY B N 1
ATOM 3269 C CA . GLY B 1 178 ? 23.938 8.938 4.23 1 94.94 178 GLY B CA 1
ATOM 3270 C C . GLY B 1 178 ? 22.781 9.109 3.27 1 94.94 178 GLY B C 1
ATOM 3271 O O . GLY B 1 178 ? 22.453 8.203 2.5 1 94.94 178 GLY B O 1
ATOM 3272 N N . LEU B 1 179 ? 22.109 10.281 3.324 1 97.19 179 LEU B N 1
ATOM 3273 C CA . LEU B 1 179 ? 21.016 10.586 2.412 1 97.19 179 LEU B CA 1
ATOM 3274 C C . LEU B 1 179 ? 21.5 10.594 0.965 1 97.19 179 LEU B C 1
ATOM 3276 O O . LEU B 1 179 ? 20.875 9.992 0.094 1 97.19 179 LEU B O 1
ATOM 3280 N N . GLU B 1 180 ? 22.594 11.25 0.724 1 95.81 180 GLU B N 1
ATOM 3281 C CA . GLU B 1 180 ? 23.156 11.32 -0.623 1 95.81 180 GLU B CA 1
ATOM 3282 C C . GLU B 1 180 ? 23.484 9.93 -1.155 1 95.81 180 GLU B C 1
ATOM 3284 O O . GLU B 1 180 ? 23.219 9.625 -2.318 1 95.81 180 GLU B O 1
ATOM 3289 N N . SER B 1 181 ? 24.078 9.148 -0.313 1 93.69 181 SER B N 1
ATOM 3290 C CA . SER B 1 181 ? 24.484 7.801 -0.701 1 93.69 181 SER B CA 1
ATOM 3291 C C . SER B 1 181 ? 23.297 6.957 -1.129 1 93.69 181 SER B C 1
ATOM 3293 O O . SER B 1 181 ? 23.328 6.297 -2.17 1 93.69 181 SER B O 1
ATOM 3295 N N . ILE B 1 182 ? 22.25 6.992 -0.348 1 96.06 182 ILE B N 1
ATOM 3296 C CA . ILE B 1 182 ? 21.109 6.133 -0.641 1 96.06 182 ILE B CA 1
ATOM 3297 C C . ILE B 1 182 ? 20.344 6.676 -1.854 1 96.06 182 ILE B C 1
ATOM 3299 O O . ILE B 1 182 ? 19.859 5.902 -2.678 1 96.06 182 ILE B O 1
ATOM 3303 N N . VAL B 1 183 ? 20.25 7.949 -2.025 1 95.94 183 VAL B N 1
ATOM 3304 C CA . VAL B 1 183 ? 19.594 8.539 -3.189 1 95.94 183 VAL B CA 1
ATOM 3305 C C . VAL B 1 183 ? 20.359 8.172 -4.457 1 95.94 183 VAL B C 1
ATOM 3307 O O . VAL B 1 183 ? 19.766 7.738 -5.449 1 95.94 183 VAL B O 1
ATOM 3310 N N . SER B 1 184 ? 21.672 8.242 -4.418 1 92.06 184 SER B N 1
ATOM 3311 C CA . SER B 1 184 ? 22.516 7.957 -5.574 1 92.06 184 SER B CA 1
ATOM 3312 C C . SER B 1 184 ? 22.469 6.477 -5.941 1 92.06 184 SER B C 1
ATOM 3314 O O . SER B 1 184 ? 22.734 6.105 -7.086 1 92.06 184 SER B O 1
ATOM 3316 N N . SER B 1 185 ? 22.109 5.66 -4.98 1 91.81 185 SER B N 1
ATOM 3317 C CA . SER B 1 185 ? 22.062 4.219 -5.211 1 91.81 185 SER B CA 1
ATOM 3318 C C . SER B 1 185 ? 20.672 3.777 -5.68 1 91.81 185 SER B C 1
ATOM 3320 O O . SER B 1 185 ? 20.422 2.582 -5.816 1 91.81 185 SER B O 1
ATOM 3322 N N . GLY B 1 186 ? 19.781 4.715 -5.871 1 94.62 186 GLY B N 1
ATOM 3323 C CA . GLY B 1 186 ? 18.453 4.375 -6.363 1 94.62 186 GLY B CA 1
ATOM 3324 C C . GLY B 1 186 ? 17.438 4.199 -5.254 1 94.62 186 GLY B C 1
ATOM 3325 O O . GLY B 1 186 ? 16.344 3.662 -5.484 1 94.62 186 GLY B O 1
ATOM 3326 N N . GLY B 1 187 ? 17.828 4.652 -4.035 1 97.56 187 GLY B N 1
ATOM 3327 C CA . GLY B 1 187 ? 16.984 4.422 -2.877 1 97.56 187 GLY B CA 1
ATOM 3328 C C . GLY B 1 187 ? 15.633 5.105 -2.982 1 97.56 187 GLY B C 1
ATOM 3329 O O . GLY B 1 187 ? 14.617 4.562 -2.545 1 97.56 187 GLY B O 1
ATOM 3330 N N . PHE B 1 188 ? 15.633 6.32 -3.553 1 98.5 188 PHE B N 1
ATOM 3331 C CA . PHE B 1 188 ? 14.359 7.016 -3.703 1 98.5 188 PHE B CA 1
ATOM 3332 C C . PHE B 1 188 ? 13.438 6.27 -4.664 1 98.5 188 PHE B C 1
ATOM 3334 O O . PHE B 1 188 ? 12.25 6.121 -4.398 1 98.5 188 PHE B O 1
ATOM 3341 N N . ARG B 1 189 ? 13.953 5.824 -5.754 1 98.5 189 ARG B N 1
ATOM 3342 C CA . ARG B 1 189 ? 13.18 5.078 -6.742 1 98.5 189 ARG B CA 1
ATOM 3343 C C . ARG B 1 189 ? 12.633 3.781 -6.152 1 98.5 189 ARG B C 1
ATOM 3345 O O . ARG B 1 189 ? 11.477 3.432 -6.367 1 98.5 189 ARG B O 1
ATOM 3352 N N . LEU B 1 190 ? 13.523 3.078 -5.41 1 98.62 190 LEU B N 1
ATOM 3353 C CA . LEU B 1 190 ? 13.117 1.867 -4.707 1 98.62 190 LEU B CA 1
ATOM 3354 C C . LEU B 1 190 ? 11.953 2.152 -3.764 1 98.62 190 LEU B C 1
ATOM 3356 O O . LEU B 1 190 ? 10.953 1.431 -3.77 1 98.62 190 LEU B O 1
ATOM 3360 N N . TRP B 1 191 ? 12.109 3.205 -3.012 1 98.75 191 TRP B N 1
ATOM 3361 C CA . TRP B 1 191 ? 11.086 3.631 -2.064 1 98.75 191 TRP B CA 1
ATOM 3362 C C . TRP B 1 191 ? 9.789 3.984 -2.785 1 98.75 191 TRP B C 1
ATOM 3364 O O . TRP B 1 191 ? 8.711 3.584 -2.355 1 98.75 191 TRP B O 1
ATOM 3374 N N . LEU B 1 192 ? 9.859 4.68 -3.873 1 98.81 192 LEU B N 1
ATOM 3375 C CA . LEU B 1 192 ? 8.68 5.09 -4.629 1 98.81 192 LEU B CA 1
ATOM 3376 C C . LEU B 1 192 ? 7.953 3.879 -5.195 1 98.81 192 LEU B C 1
ATOM 3378 O O . LEU B 1 192 ? 6.723 3.812 -5.148 1 98.81 192 LEU B O 1
ATOM 3382 N N . LEU B 1 193 ? 8.688 2.914 -5.734 1 98.69 193 LEU B N 1
ATOM 3383 C CA . LEU B 1 193 ? 8.078 1.684 -6.227 1 98.69 193 LEU B CA 1
ATOM 3384 C C . LEU B 1 193 ? 7.316 0.972 -5.113 1 98.69 193 LEU B C 1
ATOM 3386 O O . LEU B 1 193 ? 6.191 0.51 -5.32 1 98.69 193 LEU B O 1
ATOM 3390 N N . ALA B 1 194 ? 7.91 0.947 -3.957 1 98.56 194 ALA B N 1
ATOM 3391 C CA . ALA B 1 194 ? 7.309 0.262 -2.814 1 98.56 194 ALA B CA 1
ATOM 3392 C C . ALA B 1 194 ? 6.102 1.034 -2.285 1 98.56 194 ALA B C 1
ATOM 3394 O O . ALA B 1 194 ? 5.047 0.451 -2.031 1 98.56 194 ALA B O 1
ATOM 3395 N N . LYS B 1 195 ? 6.199 2.33 -2.182 1 98.25 195 LYS B N 1
ATOM 3396 C CA . LYS B 1 195 ? 5.188 3.186 -1.568 1 98.25 195 LYS B CA 1
ATOM 3397 C C . LYS B 1 195 ? 3.99 3.371 -2.494 1 98.25 195 LYS B C 1
ATOM 3399 O O . LYS B 1 195 ? 2.854 3.488 -2.031 1 98.25 195 LYS B O 1
ATOM 3404 N N . GLY B 1 196 ? 4.312 3.396 -3.779 1 98 196 GLY B N 1
ATOM 3405 C CA . GLY B 1 196 ? 3.279 3.717 -4.754 1 98 196 GLY B CA 1
ATOM 3406 C C . GLY B 1 196 ? 2.586 2.488 -5.312 1 98 196 GLY B C 1
ATOM 3407 O O . GLY B 1 196 ? 1.767 2.594 -6.227 1 98 196 GLY B O 1
ATOM 3408 N N . SER B 1 197 ? 2.971 1.349 -4.789 1 97.69 197 SER B N 1
ATOM 3409 C CA . SER B 1 197 ? 2.328 0.109 -5.211 1 97.69 197 SER B CA 1
ATOM 3410 C C . SER B 1 197 ? 1.886 -0.723 -4.012 1 97.69 197 SER B C 1
ATOM 3412 O O . SER B 1 197 ? 2.391 -0.541 -2.902 1 97.69 197 SER B O 1
ATOM 3414 N N . LEU B 1 198 ? 0.919 -1.466 -4.172 1 97.38 198 LEU B N 1
ATOM 3415 C CA . LEU B 1 198 ? 0.497 -2.465 -3.195 1 97.38 198 LEU B CA 1
ATOM 3416 C C . LEU B 1 198 ? 0.877 -3.869 -3.656 1 97.38 198 LEU B C 1
ATOM 3418 O O . LEU B 1 198 ? 0.092 -4.539 -4.332 1 97.38 198 LEU B O 1
ATOM 3422 N N . GLY B 1 199 ? 2.076 -4.246 -3.219 1 94.5 199 GLY B N 1
ATOM 3423 C CA . GLY B 1 199 ? 2.689 -5.383 -3.883 1 94.5 199 GLY B CA 1
ATOM 3424 C C . GLY B 1 199 ? 3.084 -5.094 -5.32 1 94.5 199 GLY B C 1
ATOM 3425 O O . GLY B 1 199 ? 3.928 -4.234 -5.574 1 94.5 199 GLY B O 1
ATOM 3426 N N . ARG B 1 200 ? 2.396 -5.707 -6.234 1 96.56 200 ARG B N 1
ATOM 3427 C CA . ARG B 1 200 ? 2.662 -5.453 -7.645 1 96.56 200 ARG B CA 1
ATOM 3428 C C . ARG B 1 200 ? 1.6 -4.539 -8.25 1 96.56 200 ARG B C 1
ATOM 3430 O O . ARG B 1 200 ? 1.787 -3.992 -9.336 1 96.56 200 ARG B O 1
ATOM 3437 N N . VAL B 1 201 ? 0.524 -4.41 -7.52 1 97.25 201 VAL B N 1
ATOM 3438 C CA . VAL B 1 201 ? -0.607 -3.627 -8 1 97.25 201 VAL B CA 1
ATOM 3439 C C . VAL B 1 201 ? -0.217 -2.152 -8.078 1 97.25 201 VAL B C 1
ATOM 3441 O O . VAL B 1 201 ? 0.282 -1.582 -7.105 1 97.25 201 VAL B O 1
ATOM 3444 N N . GLY B 1 202 ? -0.424 -1.562 -9.25 1 96.5 202 GLY B N 1
ATOM 3445 C CA . GLY B 1 202 ? -0.149 -0.143 -9.398 1 96.5 202 GLY B CA 1
ATOM 3446 C C . GLY B 1 202 ? 1.227 0.14 -9.969 1 96.5 202 GLY B C 1
ATOM 3447 O O . GLY B 1 202 ? 1.543 1.284 -10.305 1 96.5 202 GLY B O 1
ATOM 3448 N N . LEU B 1 203 ? 2.059 -0.857 -10.07 1 97.75 203 LEU B N 1
ATOM 3449 C CA . LEU B 1 203 ? 3.34 -0.664 -10.742 1 97.75 203 LEU B CA 1
ATOM 3450 C C . LEU B 1 203 ? 3.139 -0.362 -12.227 1 97.75 203 LEU B C 1
ATOM 3452 O O . LEU B 1 203 ? 2.182 -0.844 -12.836 1 97.75 203 LEU B O 1
ATOM 3456 N N . PRO B 1 204 ? 4.027 0.424 -12.812 1 96.06 204 PRO B N 1
ATOM 3457 C CA . PRO B 1 204 ? 4.012 0.509 -14.273 1 96.06 204 PRO B CA 1
ATOM 3458 C C . PRO B 1 204 ? 4.32 -0.827 -14.945 1 96.06 204 PRO B C 1
ATOM 3460 O O . PRO B 1 204 ? 4.941 -1.701 -14.336 1 96.06 204 PRO B O 1
ATOM 3463 N N . ALA B 1 205 ? 3.904 -0.943 -16.172 1 94.5 205 ALA B N 1
ATOM 3464 C CA . ALA B 1 205 ? 4.137 -2.182 -16.906 1 94.5 205 ALA B CA 1
ATOM 3465 C C . ALA B 1 205 ? 5.613 -2.561 -16.891 1 94.5 205 ALA B C 1
ATOM 3467 O O . ALA B 1 205 ? 5.961 -3.736 -16.75 1 94.5 205 ALA B O 1
ATOM 3468 N N . ASP B 1 206 ? 6.484 -1.588 -17.094 1 95.75 206 ASP B N 1
ATOM 3469 C CA . ASP B 1 206 ? 7.934 -1.736 -16.953 1 95.75 206 ASP B CA 1
ATOM 3470 C C . ASP B 1 206 ? 8.477 -0.797 -15.883 1 95.75 206 ASP B C 1
ATOM 3472 O O . ASP B 1 206 ? 8.805 0.358 -16.172 1 95.75 206 ASP B O 1
ATOM 3476 N N . PRO B 1 207 ? 8.633 -1.307 -14.641 1 97.5 207 PRO B N 1
ATOM 3477 C CA . PRO B 1 207 ? 9.039 -0.444 -13.531 1 97.5 207 PRO B CA 1
ATOM 3478 C C . PRO B 1 207 ? 10.445 0.132 -13.727 1 97.5 207 PRO B C 1
ATOM 3480 O O . PRO B 1 207 ? 10.812 1.102 -13.055 1 97.5 207 PRO B O 1
ATOM 3483 N N . ARG B 1 208 ? 11.281 -0.353 -14.703 1 97.12 208 ARG B N 1
ATOM 3484 C CA . ARG B 1 208 ? 12.617 0.173 -14.961 1 97.12 208 ARG B CA 1
ATOM 3485 C C . ARG B 1 208 ? 12.555 1.597 -15.508 1 97.12 208 ARG B C 1
ATOM 3487 O O . ARG B 1 208 ? 13.5 2.373 -15.344 1 97.12 208 ARG B O 1
ATOM 3494 N N . LEU B 1 209 ? 11.43 1.914 -15.984 1 96.81 209 LEU B N 1
ATOM 3495 C CA . LEU B 1 209 ? 11.281 3.193 -16.672 1 96.81 209 LEU B CA 1
ATOM 3496 C C . LEU B 1 209 ? 11.102 4.328 -15.664 1 96.81 209 LEU B C 1
ATOM 3498 O O . LEU B 1 209 ? 11.211 5.504 -16.031 1 96.81 209 LEU B O 1
ATOM 3502 N N . VAL B 1 210 ? 10.875 4.027 -14.414 1 97.12 210 VAL B N 1
ATOM 3503 C CA . VAL B 1 210 ? 10.625 5.023 -13.375 1 97.12 210 VAL B CA 1
ATOM 3504 C C . VAL B 1 210 ? 11.836 5.941 -13.234 1 97.12 210 VAL B C 1
ATOM 3506 O O . VAL B 1 210 ? 11.695 7.117 -12.898 1 97.12 210 VAL B O 1
ATOM 3509 N N . ALA B 1 211 ? 13.008 5.453 -13.555 1 94.44 211 ALA B N 1
ATOM 3510 C CA . ALA B 1 211 ? 14.242 6.23 -13.461 1 94.44 211 ALA B CA 1
ATOM 3511 C C . ALA B 1 211 ? 14.211 7.426 -14.406 1 94.44 211 ALA B C 1
ATOM 3513 O O . ALA B 1 211 ? 14.922 8.414 -14.195 1 94.44 211 ALA B O 1
ATOM 3514 N N . GLY B 1 212 ? 13.406 7.398 -15.453 1 95.81 212 GLY B N 1
ATOM 3515 C CA . GLY B 1 212 ? 13.32 8.461 -16.438 1 95.81 212 GLY B CA 1
ATOM 3516 C C . GLY B 1 212 ? 12.188 9.438 -16.172 1 95.81 212 GLY B C 1
ATOM 3517 O O . GLY B 1 212 ? 12 10.398 -16.906 1 95.81 212 GLY B O 1
ATOM 3518 N N . TYR B 1 213 ? 11.414 9.172 -15.117 1 97.69 213 TYR B N 1
ATOM 3519 C CA . TYR B 1 213 ? 10.312 10.07 -14.789 1 97.69 213 TYR B CA 1
ATOM 3520 C C . TYR B 1 213 ? 10.836 11.445 -14.398 1 97.69 213 TYR B C 1
ATOM 3522 O O . TYR B 1 213 ? 11.797 11.562 -13.625 1 97.69 213 TYR B O 1
ATOM 3530 N N . ARG B 1 214 ? 10.211 12.438 -14.906 1 97.5 214 ARG B N 1
ATOM 3531 C CA . ARG B 1 214 ? 10.562 13.812 -14.562 1 97.5 214 ARG B CA 1
ATOM 3532 C C . ARG B 1 214 ? 10.391 14.055 -13.062 1 97.5 214 ARG B C 1
ATOM 3534 O O . ARG B 1 214 ? 11.25 14.68 -12.43 1 97.5 214 ARG B O 1
ATOM 3541 N N . GLU B 1 215 ? 9.305 13.57 -12.461 1 97.94 215 GLU B N 1
ATOM 3542 C CA . GLU B 1 215 ? 9 13.734 -11.039 1 97.94 215 GLU B CA 1
ATOM 3543 C C . GLU B 1 215 ? 10.086 13.125 -10.164 1 97.94 215 GLU B C 1
ATOM 3545 O O . GLU B 1 215 ? 10.414 13.664 -9.102 1 97.94 215 GLU B O 1
ATOM 3550 N N . VAL B 1 216 ? 10.594 11.984 -10.586 1 98.19 216 VAL B N 1
ATOM 3551 C CA . VAL B 1 216 ? 11.633 11.289 -9.836 1 98.19 216 VAL B CA 1
ATOM 3552 C C . VAL B 1 216 ? 12.914 12.117 -9.844 1 98.19 216 VAL B C 1
ATOM 3554 O O . VAL B 1 216 ? 13.531 12.328 -8.797 1 98.19 216 VAL B O 1
ATOM 3557 N N . GLY B 1 217 ? 13.312 12.602 -11.031 1 97.75 217 GLY B N 1
ATOM 3558 C CA . GLY B 1 217 ? 14.461 13.484 -11.117 1 97.75 217 GLY B CA 1
ATOM 3559 C C . GLY B 1 217 ? 14.328 14.727 -10.258 1 97.75 217 GLY B C 1
ATOM 3560 O O . GLY B 1 217 ? 15.273 15.125 -9.578 1 97.75 217 GLY B O 1
ATOM 3561 N N . GLU B 1 218 ? 13.148 15.312 -10.281 1 97.75 218 GLU 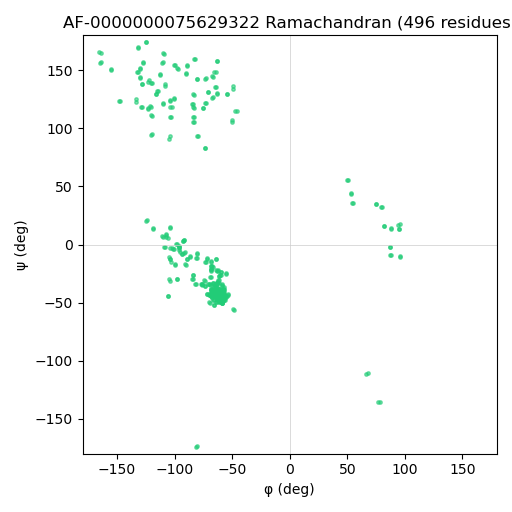B N 1
ATOM 3562 C CA . GLU B 1 218 ? 12.875 16.516 -9.492 1 97.75 218 GLU B CA 1
ATOM 3563 C C . GLU B 1 218 ? 13.016 16.234 -7.996 1 97.75 218 GLU B C 1
ATOM 3565 O O . GLU B 1 218 ? 13.617 17.016 -7.262 1 97.75 218 GLU B O 1
ATOM 3570 N N . ALA B 1 219 ? 12.461 15.156 -7.543 1 98.44 219 ALA B N 1
ATOM 3571 C CA . ALA B 1 219 ? 12.539 14.789 -6.129 1 98.44 219 ALA B CA 1
ATOM 3572 C C . ALA B 1 219 ? 13.992 14.531 -5.715 1 98.44 219 ALA B C 1
ATOM 3574 O O . ALA B 1 219 ? 14.43 14.992 -4.66 1 98.44 219 ALA B O 1
ATOM 3575 N N . GLU B 1 220 ? 14.719 13.812 -6.562 1 98.12 220 GLU B N 1
ATOM 3576 C CA . GLU B 1 220 ? 16.109 13.5 -6.246 1 98.12 220 GLU B CA 1
ATOM 3577 C C . GLU B 1 220 ? 16.969 14.766 -6.203 1 98.12 220 GLU B C 1
ATOM 3579 O O . GLU B 1 220 ? 17.797 14.93 -5.309 1 98.12 220 GLU B O 1
ATOM 3584 N N . ASP B 1 221 ? 16.766 15.648 -7.145 1 97.81 221 ASP B N 1
ATOM 3585 C CA . ASP B 1 221 ? 17.469 16.922 -7.129 1 97.81 221 ASP B CA 1
ATOM 3586 C C . ASP B 1 221 ? 17.156 17.719 -5.859 1 97.81 221 ASP B C 1
ATOM 3588 O O . ASP B 1 221 ? 18.047 18.281 -5.238 1 97.81 221 ASP B O 1
ATOM 3592 N N . PHE B 1 222 ? 15.891 17.797 -5.555 1 98.19 222 PHE B N 1
ATOM 3593 C CA . PHE B 1 222 ? 15.43 18.484 -4.355 1 98.19 222 PHE B CA 1
ATOM 3594 C C . PHE B 1 222 ? 16.094 17.891 -3.109 1 98.19 222 PHE B C 1
ATOM 3596 O O . PHE B 1 222 ? 16.531 18.625 -2.229 1 98.19 222 PHE B O 1
ATOM 3603 N N . LEU B 1 223 ? 16.141 16.562 -2.996 1 98.38 223 LEU B N 1
ATOM 3604 C CA . LEU B 1 223 ? 16.75 15.852 -1.876 1 98.38 223 LEU B CA 1
ATOM 3605 C C . LEU B 1 223 ? 18.234 16.203 -1.749 1 98.38 223 LEU B C 1
ATOM 3607 O O . LEU B 1 223 ? 18.719 16.453 -0.646 1 98.38 223 LEU B O 1
ATOM 3611 N N . LEU B 1 224 ? 18.922 16.234 -2.834 1 97.25 224 LEU B N 1
ATOM 3612 C CA . LEU B 1 224 ? 20.359 16.453 -2.814 1 97.25 224 LEU B CA 1
ATOM 3613 C C . LEU B 1 224 ? 20.688 17.922 -2.516 1 97.25 224 LEU B C 1
ATOM 3615 O O . LEU B 1 224 ? 21.688 18.219 -1.861 1 97.25 224 LEU B O 1
ATOM 3619 N N . LYS B 1 225 ? 19.828 18.797 -2.916 1 97.06 225 LYS B N 1
ATOM 3620 C CA . LYS B 1 225 ? 20.062 20.234 -2.73 1 97.06 225 LYS B CA 1
ATOM 3621 C C . LYS B 1 225 ? 19.672 20.672 -1.32 1 97.06 225 LYS B C 1
ATOM 3623 O O . LYS B 1 225 ? 20.312 21.531 -0.736 1 97.06 225 LYS B O 1
ATOM 3628 N N . THR B 1 226 ? 18.641 20.047 -0.759 1 97.62 226 THR B N 1
ATOM 3629 C CA . THR B 1 226 ? 18.062 20.562 0.482 1 97.62 226 THR B CA 1
ATOM 3630 C C . THR B 1 226 ? 18.172 19.531 1.596 1 97.62 226 THR B C 1
ATOM 3632 O O . THR B 1 226 ? 17.578 19.688 2.66 1 97.62 226 THR B O 1
ATOM 3635 N N . GLY B 1 227 ? 18.969 18.516 1.393 1 96.62 227 GLY B N 1
ATOM 3636 C CA . GLY B 1 227 ? 19.078 17.359 2.273 1 96.62 227 GLY B CA 1
ATOM 3637 C C . GLY B 1 227 ? 19.266 17.75 3.73 1 96.62 227 GLY B C 1
ATOM 3638 O O . GLY B 1 227 ? 18.469 17.344 4.586 1 96.62 227 GLY B O 1
ATOM 3639 N N . PRO B 1 228 ? 20.234 18.516 4.02 1 96.94 228 PRO B N 1
ATOM 3640 C CA . PRO B 1 228 ? 20.5 18.875 5.414 1 96.94 228 PRO B CA 1
ATOM 3641 C C . PRO B 1 228 ? 19.312 19.547 6.082 1 96.94 228 PRO B C 1
ATOM 3643 O O . PRO B 1 228 ? 18.953 19.203 7.215 1 96.94 228 PRO B O 1
ATOM 3646 N N . ALA B 1 229 ? 18.688 20.453 5.41 1 98 229 ALA B N 1
ATOM 3647 C CA . ALA B 1 229 ? 17.531 21.156 5.965 1 98 229 ALA B CA 1
ATOM 3648 C C . ALA B 1 229 ? 16.359 20.203 6.176 1 98 229 ALA B C 1
ATOM 3650 O O . ALA B 1 229 ? 15.656 20.281 7.188 1 98 229 ALA B O 1
ATOM 3651 N N . LEU B 1 230 ? 16.094 19.297 5.273 1 98.19 230 LEU B N 1
ATOM 3652 C CA . LEU B 1 230 ? 15.016 18.328 5.375 1 98.19 230 LEU B CA 1
ATOM 3653 C C . LEU B 1 230 ? 15.234 17.391 6.547 1 98.19 230 LEU B C 1
ATOM 3655 O O . LEU B 1 230 ? 14.297 17.062 7.277 1 98.19 230 LEU B O 1
ATOM 3659 N N . ILE B 1 231 ? 16.438 16.953 6.699 1 98.5 231 ILE B N 1
ATOM 3660 C CA . ILE B 1 231 ? 16.781 16.047 7.785 1 98.5 231 ILE B CA 1
ATOM 3661 C C . ILE B 1 231 ? 16.484 16.719 9.125 1 98.5 231 ILE B C 1
ATOM 3663 O O . ILE B 1 231 ? 15.852 16.109 10 1 98.5 231 ILE B O 1
ATOM 3667 N N . ARG B 1 232 ? 16.891 17.922 9.289 1 98.12 232 ARG B N 1
ATOM 3668 C CA . ARG B 1 232 ? 16.656 18.656 10.531 1 98.12 232 ARG B CA 1
ATOM 3669 C C . ARG B 1 232 ? 15.172 18.844 10.789 1 98.12 232 ARG B C 1
ATOM 3671 O O . ARG B 1 232 ? 14.711 18.688 11.922 1 98.12 232 ARG B O 1
ATOM 3678 N N . ARG B 1 233 ? 14.516 19.156 9.75 1 97.81 233 ARG B N 1
ATOM 3679 C CA . ARG B 1 233 ? 13.078 19.344 9.859 1 97.81 233 ARG B CA 1
ATOM 3680 C C . ARG B 1 233 ? 12.391 18.078 10.336 1 97.81 233 ARG B C 1
ATOM 3682 O O . ARG B 1 233 ? 11.578 18.109 11.266 1 97.81 233 ARG B O 1
ATOM 3689 N N . VAL B 1 234 ? 12.711 16.953 9.719 1 98 234 VAL B N 1
ATOM 3690 C CA . VAL B 1 234 ? 12.117 15.656 10.047 1 98 234 VAL B CA 1
ATOM 3691 C C . VAL B 1 234 ? 12.484 15.258 11.469 1 98 234 VAL B C 1
ATOM 3693 O O . VAL B 1 234 ? 11.633 14.797 12.234 1 98 234 VAL B O 1
ATOM 3696 N N . GLU B 1 235 ? 13.727 15.445 11.773 1 97.94 235 GLU B N 1
ATOM 3697 C CA . GLU B 1 235 ? 14.195 15.094 13.117 1 97.94 235 GLU B CA 1
ATOM 3698 C C . GLU B 1 235 ? 13.453 15.883 14.188 1 97.94 235 GLU B C 1
ATOM 3700 O O . GLU B 1 235 ? 12.992 15.305 15.18 1 97.94 235 GLU B O 1
ATOM 3705 N N . ARG B 1 236 ? 13.352 17.156 13.977 1 97.88 236 ARG B N 1
ATOM 3706 C CA . ARG B 1 236 ? 12.633 18 14.93 1 97.88 236 ARG B CA 1
ATOM 3707 C C . ARG B 1 236 ? 11.18 17.578 15.047 1 97.88 236 ARG B C 1
ATOM 3709 O O . ARG B 1 236 ? 10.648 17.438 16.156 1 97.88 236 ARG B O 1
ATOM 3716 N N . GLU B 1 237 ? 10.539 17.375 13.938 1 97.75 237 GLU B N 1
ATOM 3717 C CA . GLU B 1 237 ? 9.141 16.969 13.898 1 97.75 237 GLU B CA 1
ATOM 3718 C C . GLU B 1 237 ? 8.93 15.641 14.641 1 97.75 237 GLU B C 1
ATOM 3720 O O . GLU B 1 237 ? 8.094 15.555 15.539 1 97.75 237 GLU B O 1
ATOM 3725 N N . GLN B 1 238 ? 9.727 14.68 14.305 1 97.88 238 GLN B N 1
ATOM 3726 C CA . GLN B 1 238 ? 9.492 13.328 14.797 1 97.88 238 GLN B CA 1
ATOM 3727 C C . GLN B 1 238 ? 9.93 13.195 16.25 1 97.88 238 GLN B C 1
ATOM 3729 O O . GLN B 1 238 ? 9.289 12.477 17.031 1 97.88 238 GLN B O 1
ATOM 3734 N N . THR B 1 239 ? 10.969 13.875 16.656 1 97.06 239 THR B N 1
ATOM 3735 C CA . THR B 1 239 ? 11.367 13.859 18.062 1 97.06 239 THR B CA 1
ATOM 3736 C C . THR B 1 239 ? 10.32 14.547 18.938 1 97.06 239 THR B C 1
ATOM 3738 O O . THR B 1 239 ? 10.039 14.102 20.047 1 97.06 239 THR B O 1
ATOM 3741 N N . GLY B 1 240 ? 9.789 15.648 18.391 1 96.75 240 GLY B N 1
ATOM 3742 C CA . GLY B 1 240 ? 8.727 16.328 19.094 1 96.75 240 GLY B CA 1
ATOM 3743 C C . GLY B 1 240 ? 7.5 15.469 19.312 1 96.75 240 GLY B C 1
ATOM 3744 O O . GLY B 1 240 ? 6.957 15.406 20.406 1 96.75 240 GLY B O 1
ATOM 3745 N N . ILE B 1 241 ? 7.102 14.773 18.344 1 97.38 241 ILE B N 1
ATOM 3746 C CA . ILE B 1 241 ? 5.918 13.922 18.391 1 97.38 241 ILE B CA 1
ATOM 3747 C C . ILE B 1 241 ? 6.172 12.734 19.328 1 97.38 241 ILE B C 1
ATOM 3749 O O . ILE B 1 241 ? 5.383 12.461 20.234 1 97.38 241 ILE B O 1
ATOM 3753 N N . LEU B 1 242 ? 7.266 12.055 19.141 1 95.44 242 LEU B N 1
ATOM 3754 C CA . LEU B 1 242 ? 7.59 10.836 19.875 1 95.44 242 LEU B CA 1
ATOM 3755 C C . LEU B 1 242 ? 7.875 11.148 21.344 1 95.44 242 LEU B C 1
ATOM 3757 O O . LEU B 1 242 ? 7.805 10.266 22.188 1 95.44 242 LEU B O 1
ATOM 3761 N N . GLY B 1 243 ? 8.156 12.391 21.609 1 95.44 243 GLY B N 1
ATOM 3762 C CA . GLY B 1 243 ? 8.469 12.805 22.969 1 95.44 243 GLY B CA 1
ATOM 3763 C C . GLY B 1 243 ? 7.238 13.148 23.781 1 95.44 243 GLY B C 1
ATOM 3764 O O . GLY B 1 243 ? 7.328 13.336 25 1 95.44 243 GLY B O 1
ATOM 3765 N N . ASP B 1 244 ? 6.121 13.25 23.156 1 96.38 244 ASP B N 1
ATOM 3766 C CA . ASP B 1 244 ? 4.883 13.562 23.859 1 96.38 244 ASP B CA 1
ATOM 3767 C C . ASP B 1 244 ? 4.266 12.305 24.469 1 96.38 244 ASP B C 1
ATOM 3769 O O . ASP B 1 244 ? 3.561 11.562 23.781 1 96.38 244 ASP B O 1
ATOM 3773 N N . ARG B 1 245 ? 4.367 12.156 25.719 1 94.94 245 ARG B N 1
ATOM 3774 C CA . ARG B 1 245 ? 3.951 10.945 26.422 1 94.94 245 ARG B CA 1
ATOM 3775 C C . ARG B 1 245 ? 2.434 10.781 26.375 1 94.94 245 ARG B C 1
ATOM 3777 O O . ARG B 1 245 ? 1.925 9.664 26.266 1 94.94 245 ARG B O 1
ATOM 3784 N N . GLU B 1 246 ? 1.731 11.859 26.516 1 94.81 246 GLU B N 1
ATOM 3785 C CA . GLU B 1 246 ? 0.274 11.797 26.453 1 94.81 246 GLU B CA 1
ATOM 3786 C C . GLU B 1 246 ? -0.208 11.266 25.109 1 94.81 246 GLU B C 1
ATOM 3788 O O . GLU B 1 246 ? -1.062 10.383 25.062 1 94.81 246 GLU B O 1
ATOM 3793 N N . TRP B 1 247 ? 0.357 11.773 24.078 1 96.38 247 TRP B N 1
ATOM 3794 C CA . TRP B 1 247 ? 0.022 11.359 22.719 1 96.38 247 TRP B CA 1
ATOM 3795 C C . TRP B 1 247 ? 0.427 9.906 22.484 1 96.38 247 TRP B C 1
ATOM 3797 O O . TRP B 1 247 ? -0.36 9.109 21.953 1 96.38 247 TRP B O 1
ATOM 3807 N N . MET B 1 248 ? 1.583 9.531 22.938 1 95.06 248 MET B N 1
ATOM 3808 C CA . MET B 1 248 ? 2.119 8.203 22.672 1 95.06 248 MET B CA 1
ATOM 3809 C C . MET B 1 248 ? 1.378 7.145 23.5 1 95.06 248 MET B C 1
ATOM 3811 O O . MET B 1 248 ? 1.455 5.953 23.188 1 95.06 248 MET B O 1
ATOM 3815 N N . SER B 1 249 ? 0.627 7.551 24.5 1 91.69 249 SER B N 1
ATOM 3816 C CA . SER B 1 249 ? -0.054 6.613 25.375 1 91.69 249 SER B CA 1
ATOM 3817 C C . SER B 1 249 ? -1.491 6.371 24.922 1 91.69 249 SER B C 1
ATOM 3819 O O . SER B 1 249 ? -2.201 5.551 25.516 1 91.69 249 SER B O 1
ATOM 3821 N N . LEU B 1 250 ? -1.854 7.125 23.953 1 87.56 250 LEU B N 1
ATOM 3822 C CA . LEU B 1 250 ? -3.189 6.883 23.422 1 87.56 250 LEU B CA 1
ATOM 3823 C C . LEU B 1 250 ? -3.316 5.449 22.906 1 87.56 250 LEU B C 1
ATOM 3825 O O . LEU B 1 250 ? -2.373 4.906 22.328 1 87.56 250 LEU B O 1
#

pLDDT: mean 96.73, std 5.37, range [36.44, 98.88]